Protein AF-0000000080126348 (afdb_homodimer)

pLDDT: mean 76.02, std 25.78, range [15.92, 96.81]

Radius of gyration: 34.93 Å; Cα contacts (8 Å, |Δi|>4): 568; chains: 2; bounding box: 85×102×76 Å

Solvent-accessible surface area (backbone atoms only — not comparable to full-atom values): 45373 Å² total; per-residue (Å²): 132,72,63,73,60,52,60,57,50,48,52,53,44,53,57,47,56,58,55,58,56,60,59,58,58,57,56,64,70,59,64,81,73,76,76,70,81,72,80,82,85,89,78,87,76,87,86,86,72,92,90,88,76,91,81,83,81,91,80,84,88,70,85,71,75,85,70,90,64,80,73,58,71,60,57,59,50,49,45,52,54,51,28,47,36,58,35,12,80,27,42,68,63,79,77,80,35,52,33,50,62,37,28,47,53,49,50,50,52,50,50,47,46,68,60,48,64,72,64,68,60,88,40,46,75,53,66,67,52,51,50,50,49,57,52,52,50,49,60,67,51,46,39,60,72,59,22,33,37,78,39,82,33,77,42,67,40,94,83,68,50,72,40,79,39,77,37,82,37,57,32,65,69,57,63,53,46,51,60,51,50,51,50,47,50,50,48,52,56,49,60,32,44,64,42,65,55,97,64,78,54,47,69,57,58,90,84,50,54,71,81,74,58,47,88,71,85,60,94,55,77,86,46,72,42,76,44,61,46,94,86,46,70,53,71,67,55,47,53,48,51,50,51,51,52,51,51,53,49,49,46,50,51,52,53,49,50,53,53,50,53,56,55,67,70,47,63,81,40,64,73,58,59,72,70,45,67,92,44,40,53,73,47,45,31,68,69,53,39,54,60,63,67,41,90,82,65,47,62,67,62,52,58,69,73,45,76,68,88,41,70,66,46,45,51,49,51,51,40,22,48,54,53,22,42,54,43,49,53,49,49,52,62,62,43,67,73,54,80,50,70,72,48,50,59,52,43,54,51,44,51,52,47,42,52,52,47,50,49,42,50,52,50,45,49,68,75,43,70,82,61,74,80,44,64,65,54,50,45,37,53,46,98,135,71,66,75,58,53,59,58,50,50,55,53,45,57,59,47,55,60,55,59,57,63,59,58,61,58,59,66,68,62,65,84,72,77,77,72,81,72,83,75,88,86,78,86,76,86,83,84,81,74,84,81,75,87,83,84,80,91,74,81,86,67,84,70,73,82,66,88,71,82,71,58,72,60,57,58,50,47,45,51,53,50,28,46,35,58,35,13,81,27,44,66,62,77,78,78,35,52,33,50,62,36,26,47,53,49,50,50,54,51,49,47,46,66,62,49,64,73,64,67,63,87,42,45,74,54,66,67,51,51,52,49,50,55,51,52,52,48,60,67,51,44,39,60,72,57,22,33,37,79,40,84,35,77,42,68,39,95,83,68,50,72,40,81,39,78,39,81,36,56,32,64,70,56,62,55,47,51,60,52,51,50,50,47,50,50,48,53,54,50,59,32,44,64,43,65,55,95,61,78,54,47,70,56,60,90,83,49,53,70,81,74,58,47,89,71,83,59,96,56,78,88,45,72,43,77,43,62,46,93,86,45,72,52,70,67,54,48,53,48,51,50,49,52,52,51,50,52,48,48,46,51,52,52,54,48,50,54,52,50,53,56,56,66,71,48,65,82,39,66,72,58,59,72,70,47,66,93,42,40,53,74,47,45,31,69,70,53,39,54,58,63,67,40,90,82,65,46,62,67,60,53,57,69,74,44,75,66,88,42,71,67,46,44,50,50,51,50,39,23,48,52,51,22,43,54,44,48,52,50,49,52,63,62,42,69,72,56,81,50,70,74,48,50,59,52,42,55,53,44,51,51,48,40,51,53,47,51,51,41,51,53,49,46,49,68,76,43,71,82,62,73,81,43,65,68,54,50,44,37,52,47,98

Nearest PDB structures (foldseek):
  2nty-assembly1_B  TM=8.109E-01  e=9.996E-34  Arabidopsis thaliana
  2wbl-assembly1_A  TM=8.382E-01  e=1.849E-32  Arabidopsis thaliana
  2wbl-assembly1_B  TM=8.387E-01  e=1.189E-31  Arabidopsis thaliana
  2ntx-assembly1_A  TM=8.555E-01  e=3.328E-29  Arabidopsis thaliana
  2ntx-assembly1_B  TM=8.715E-01  e=1.540E-26  Arabidopsis thaliana

Organism: Aquilegia coerulea (NCBI:txid218851)

Foldseek 3Di:
DVVVVPVVVVVVVVVVVVVVVVVVVVVVVVDPPPPPPPPDDDPDDDDPDDDDDDDDDDDDDDPCPDPPPDDPPVVVVLVVLVVQLVCQNPPVSPPPHFDSLLSLVVSLVVLCCVLCVVPQDLAAGDPVSVVSNVVVVCSSCVVQQVAWDWDWDWDQDPVRDTDTDTDIDRDDLCVPVVVVLVVLVVQVNVLSNVSHDDAQKDFDDPPDDPVVLPDPPDPCVVHTRMDHPPVGDDPVNVVVVVVSVVSNVVSLVVNVSSLVVVLVPFDQDPVLVVPADLALCVLQDPVLVCQLLDPDHDLVVSVVVAPPPDLVRLLSNLQSLVSNLVNLVVLLVVCVVPPDPVSVVSNVSSVSSNVSSVVNNVVSCVVPVPRDDHPRSSSSSRD/DVVVVVVVVVVVVVVVVVVVVVVVVVVVVPDPPPPPPDPDDDDDDDDPPPDPDDDDDDDDDDPCPPPVPDDDPVVVVLVVLVVQLVCQNPPVSPPPHFDSLLSLVVSLVVLCCVLCVVPQDLAAGDPVSVVSNVVVVCSSCVVQQVAWDWDWDWDQDPVRDTDTDTDIDRDDLCVPVVVVLVVLVVLVNVLSNVRHDDAQKDFDDPPDDPVVLPDPPDPPPVHTRMDHPPVGDDPVNVVVVVVSVVSNVVSLVVNLVSLVVVLVPFDQDPVLVVPADLALCVLQDVVLVCQLLDPDHDLVVSVVVAPPPDLVRLLSNLQSLVSNLVNLVVLLVVCVVPPDPVSVVSNVSSVSSNVSSVVNNVVSCVVPVPRDDHPRSSSSSRD

Sequence (766 aa):
MVRASDQREEYIQKLKSFSAKKIYDISTLIGDDKVENDPMLTRSQGSFDFKSRLSMEGAEEGGSAPQTKDRAPDVDLMKERFAKLLLGEDMSGGGKGVSSALSLSNAITNLAASVFGEQRRLEPMSPDRKVRWRKEIDWLLSVTDHIVEMVPSQQKNKDGMTMEIMTTRQRIDLLMNIPALRKLDAMLIGYLENFKYQNEFWYVSKDATDAEKGRRKDDKWWLPTVKVPPNGLSEESRKWLQFQKESVNQVLKAAMAINAQVLSEMAIPDNYIENLPKNGRESLGDLIYRSITVEFFDPEQFLSTMDMSTEHKVLDLKNRIEASIVIWRRKMIQKDGKSSWGSAVSLEKRELFEERAESILLLLKQRFPGLPQSSLDICKIQYMVRASDQREEYIQKLKSFSAKKIYDISTLIGDDKVENDPMLTRSQGSFDFKSRLSMEGAEEGGSAPQTKDRAPDVDLMKERFAKLLLGEDMSGGGKGVSSALSLSNAITNLAASVFGEQRRLEPMSPDRKVRWRKEIDWLLSVTDHIVEMVPSQQKNKDGMTMEIMTTRQRIDLLMNIPALRKLDAMLIGYLENFKYQNEFWYVSKDATDAEKGRRKDDKWWLPTVKVPPNGLSEESRKWLQFQKESVNQVLKAAMAINAQVLSEMAIPDNYIENLPKNGRESLGDLIYRSITVEFFDPEQFLSTMDMSTEHKVLDLKNRIEASIVIWRRKMIQKDGKSSWGSAVSLEKRELFEERAESILLLLKQRFPGLPQSSLDICKIQY

Structure (mmCIF, N/CA/C/O backbone):
data_AF-0000000080126348-model_v1
#
loop_
_entity.id
_entity.type
_entity.pdbx_description
1 polymer 'PRONE domain-containing protein'
#
loop_
_atom_site.group_PDB
_atom_site.id
_atom_site.type_symbol
_atom_site.label_atom_id
_atom_site.label_alt_id
_atom_site.label_comp_id
_atom_site.label_asym_id
_atom_site.label_entity_id
_atom_site.label_seq_id
_atom_site.pdbx_PDB_ins_code
_atom_site.Cartn_x
_atom_site.Cartn_y
_atom_site.Cartn_z
_atom_site.occupancy
_atom_site.B_iso_or_equiv
_atom_site.auth_seq_id
_atom_site.auth_comp_id
_atom_site.auth_asym_id
_atom_site.auth_atom_id
_atom_site.pdbx_PDB_model_num
ATOM 1 N N . MET A 1 1 ? 29 -0.529 -36.438 1 22.05 1 MET A N 1
ATOM 2 C CA . MET A 1 1 ? 28.422 -0.186 -35.156 1 22.05 1 MET A CA 1
ATOM 3 C C . MET A 1 1 ? 26.891 -0.277 -35.188 1 22.05 1 MET A C 1
ATOM 5 O O . MET A 1 1 ? 26.234 -0.118 -34.188 1 22.05 1 MET A O 1
ATOM 9 N N . VAL A 1 2 ? 26.266 -0.126 -36.438 1 26.77 2 VAL A N 1
ATOM 10 C CA . VAL A 1 2 ? 24.938 -0.173 -37.031 1 26.77 2 VAL A CA 1
ATOM 11 C C . VAL A 1 2 ? 24.359 -1.582 -36.906 1 26.77 2 VAL A C 1
ATOM 13 O O . VAL A 1 2 ? 23.141 -1.763 -36.875 1 26.77 2 VAL A O 1
ATOM 16 N N . ARG A 1 3 ? 25.234 -2.627 -37.062 1 27.98 3 ARG A N 1
ATOM 17 C CA . ARG A 1 3 ? 24.766 -3.984 -37.312 1 27.98 3 ARG A CA 1
ATOM 18 C C . ARG A 1 3 ? 24.156 -4.609 -36.062 1 27.98 3 ARG A C 1
ATOM 20 O O . ARG A 1 3 ? 23.391 -5.574 -36.156 1 27.98 3 ARG A O 1
ATOM 27 N N . ALA A 1 4 ? 24.844 -4.359 -35 1 31.97 4 ALA A N 1
ATOM 28 C CA . ALA A 1 4 ? 24.406 -5.012 -33.781 1 31.97 4 ALA A CA 1
ATOM 29 C C . ALA A 1 4 ? 23.016 -4.547 -33.375 1 31.97 4 ALA A C 1
ATOM 31 O O . ALA A 1 4 ? 22.438 -5.043 -32.406 1 31.97 4 ALA A O 1
ATOM 32 N N . SER A 1 5 ? 22.578 -3.348 -33.938 1 35.91 5 SER A N 1
ATOM 33 C CA . SER A 1 5 ? 21.25 -2.785 -33.75 1 35.91 5 SER A CA 1
ATOM 34 C C . SER A 1 5 ? 20.172 -3.693 -34.312 1 35.91 5 SER A C 1
ATOM 36 O O . SER A 1 5 ? 19.016 -3.66 -33.875 1 35.91 5 SER A O 1
ATOM 38 N N . ASP A 1 6 ? 20.578 -4.379 -35.469 1 33.72 6 ASP A N 1
ATOM 39 C CA . ASP A 1 6 ? 19.578 -5.086 -36.281 1 33.72 6 ASP A CA 1
ATOM 40 C C . ASP A 1 6 ? 19.109 -6.355 -35.562 1 33.72 6 ASP A C 1
ATOM 42 O O . ASP A 1 6 ? 17.953 -6.75 -35.688 1 33.72 6 ASP A O 1
ATOM 46 N N . GLN A 1 7 ? 20.141 -7.055 -34.969 1 30.12 7 GLN A N 1
ATOM 47 C CA . GLN A 1 7 ? 19.75 -8.375 -34.469 1 30.12 7 GLN A CA 1
ATOM 48 C C . GLN A 1 7 ? 18.844 -8.258 -33.25 1 30.12 7 GLN A C 1
ATOM 50 O O . GLN A 1 7 ? 18.172 -9.219 -32.875 1 30.12 7 GLN A O 1
ATOM 55 N N . ARG A 1 8 ? 19 -7.203 -32.438 1 32.06 8 ARG A N 1
ATOM 56 C CA . ARG A 1 8 ? 18.109 -7.031 -31.297 1 32.06 8 ARG A CA 1
ATOM 57 C C . ARG A 1 8 ? 16.688 -6.723 -31.766 1 32.06 8 ARG A C 1
ATOM 59 O O . ARG A 1 8 ? 15.711 -7.027 -31.062 1 32.06 8 ARG A O 1
ATOM 66 N N . GLU A 1 9 ? 16.578 -5.973 -32.906 1 35 9 GLU A N 1
ATOM 67 C CA . GLU A 1 9 ? 15.25 -5.734 -33.5 1 35 9 GLU A CA 1
ATOM 68 C C . GLU A 1 9 ? 14.57 -7.043 -33.875 1 35 9 GLU A C 1
ATOM 70 O O . GLU A 1 9 ? 13.359 -7.199 -33.719 1 35 9 GLU A O 1
ATOM 75 N N . GLU A 1 10 ? 15.383 -7.988 -34.438 1 31.33 10 GLU A N 1
ATOM 76 C CA . GLU A 1 10 ? 14.742 -9.219 -34.906 1 31.33 10 GLU A CA 1
ATOM 77 C C . GLU A 1 10 ? 14.234 -10.039 -33.719 1 31.33 10 GLU A C 1
ATOM 79 O O . GLU A 1 10 ? 13.164 -10.656 -33.812 1 31.33 10 GLU A O 1
ATOM 84 N N . TYR A 1 11 ? 15.148 -10.023 -32.625 1 28.7 11 TYR A N 1
ATOM 85 C CA . TYR A 1 11 ? 14.641 -10.805 -31.516 1 28.7 11 TYR A CA 1
ATOM 86 C C . TYR A 1 11 ? 13.375 -10.172 -30.938 1 28.7 11 TYR A C 1
ATOM 88 O O . TYR A 1 11 ? 12.43 -10.875 -30.578 1 28.7 11 TYR A O 1
ATOM 96 N N . ILE A 1 12 ? 13.32 -8.828 -30.875 1 32.91 12 ILE A N 1
ATOM 97 C CA . ILE A 1 12 ? 12.086 -8.195 -30.406 1 32.91 12 ILE A CA 1
ATOM 98 C C . ILE A 1 12 ? 10.961 -8.469 -31.406 1 32.91 12 ILE A C 1
ATOM 100 O O . ILE A 1 12 ? 9.82 -8.711 -31.016 1 32.91 12 ILE A O 1
ATOM 104 N N . GLN A 1 13 ? 11.227 -8.5 -32.656 1 33.38 13 GLN A N 1
ATOM 105 C CA . GLN A 1 13 ? 10.18 -8.781 -33.625 1 33.38 13 GLN A CA 1
ATOM 106 C C . GLN A 1 13 ? 9.711 -10.227 -33.531 1 33.38 13 GLN A C 1
ATOM 108 O O . GLN A 1 13 ? 8.516 -10.508 -33.656 1 33.38 13 GLN A O 1
ATOM 113 N N . LYS A 1 14 ? 10.633 -11.242 -33.438 1 32.44 14 LYS A N 1
ATOM 114 C CA . LYS A 1 14 ? 10.188 -12.625 -33.312 1 32.44 14 LYS A CA 1
ATOM 115 C C . LYS A 1 14 ? 9.367 -12.836 -32.062 1 32.44 14 LYS A C 1
ATOM 117 O O . LYS A 1 14 ? 8.375 -13.57 -32.062 1 32.44 14 LYS A O 1
ATOM 122 N N . LEU A 1 15 ? 9.789 -12.227 -30.969 1 28.59 15 LEU A N 1
ATOM 123 C CA . LEU A 1 15 ? 8.977 -12.328 -29.766 1 28.59 15 LEU A CA 1
ATOM 124 C C . LEU A 1 15 ? 7.668 -11.562 -29.922 1 28.59 15 LEU A C 1
ATOM 126 O O . LEU A 1 15 ? 6.625 -12 -29.438 1 28.59 15 LEU A O 1
ATOM 130 N N . LYS A 1 16 ? 7.609 -10.445 -30.703 1 32.16 16 LYS A N 1
ATOM 131 C CA . LYS A 1 16 ? 6.34 -9.781 -30.984 1 32.16 16 LYS A CA 1
ATOM 132 C C . LYS A 1 16 ? 5.477 -10.617 -31.922 1 32.16 16 LYS A C 1
ATOM 134 O O . LYS A 1 16 ? 4.246 -10.578 -31.844 1 32.16 16 LYS A O 1
ATOM 139 N N . SER A 1 17 ? 6.07 -11.172 -32.969 1 31.83 17 SER A N 1
ATOM 140 C CA . SER A 1 17 ? 5.273 -11.953 -33.906 1 31.83 17 SER A CA 1
ATOM 141 C C . SER A 1 17 ? 4.621 -13.148 -33.25 1 31.83 17 SER A C 1
ATOM 143 O O . SER A 1 17 ? 3.547 -13.594 -33.656 1 31.83 17 SER A O 1
ATOM 145 N N . PHE A 1 18 ? 5.336 -13.766 -32.344 1 28.31 18 PHE A N 1
ATOM 146 C CA . PHE A 1 18 ? 4.664 -14.891 -31.703 1 28.31 18 PHE A CA 1
ATOM 147 C C . PHE A 1 18 ? 3.531 -14.398 -30.812 1 28.31 18 PHE A C 1
ATOM 149 O O . PHE A 1 18 ? 2.539 -15.102 -30.609 1 28.31 18 PHE A O 1
ATOM 156 N N . SER A 1 19 ? 3.641 -13.203 -30.234 1 29.66 19 SER A N 1
ATOM 157 C CA . SER A 1 19 ? 2.629 -12.758 -29.281 1 29.66 19 SER A CA 1
ATOM 158 C C . SER A 1 19 ? 1.379 -12.258 -30 1 29.66 19 SER A C 1
ATOM 160 O O . SER A 1 19 ? 0.275 -12.328 -29.453 1 29.66 19 SER A O 1
ATOM 162 N N . ALA A 1 20 ? 1.46 -11.609 -31.109 1 29.31 20 ALA A N 1
ATOM 163 C CA . ALA A 1 20 ? 0.273 -11.133 -31.812 1 29.31 20 ALA A CA 1
ATOM 164 C C . ALA A 1 20 ? -0.505 -12.297 -32.406 1 29.31 20 ALA A C 1
ATOM 166 O O . ALA A 1 20 ? -1.726 -12.219 -32.594 1 29.31 20 ALA A O 1
ATOM 167 N N . LYS A 1 21 ? 0.066 -13.312 -32.906 1 30.16 21 LYS A N 1
ATOM 168 C CA . LYS A 1 21 ? -0.698 -14.375 -33.562 1 30.16 21 LYS A CA 1
ATOM 169 C C . LYS A 1 21 ? -1.57 -15.117 -32.562 1 30.16 21 LYS A C 1
ATOM 171 O O . LYS A 1 21 ? -2.705 -15.484 -32.875 1 30.16 21 LYS A O 1
ATOM 176 N N . LYS A 1 22 ? -1.072 -15.391 -31.328 1 31.05 22 LYS A N 1
ATOM 177 C CA . LYS A 1 22 ? -1.863 -16.281 -30.484 1 31.05 22 LYS A CA 1
ATOM 178 C C . LYS A 1 22 ? -3.012 -15.523 -29.812 1 31.05 22 LYS A C 1
ATOM 180 O O . LYS A 1 22 ? -3.951 -16.141 -29.312 1 31.05 22 LYS A O 1
ATOM 185 N N . ILE A 1 23 ? -3 -14.234 -29.797 1 30.33 23 ILE A N 1
ATOM 186 C CA . ILE A 1 23 ? -4.184 -13.555 -29.281 1 30.33 23 ILE A CA 1
ATOM 187 C C . ILE A 1 23 ? -5.312 -13.633 -30.312 1 30.33 23 ILE A C 1
ATOM 189 O O . ILE A 1 23 ? -6.488 -13.641 -29.953 1 30.33 23 ILE A O 1
ATOM 193 N N . TYR A 1 24 ? -5.152 -13.672 -31.641 1 30.27 24 TYR A N 1
ATOM 194 C CA . TYR A 1 24 ? -6.23 -13.773 -32.625 1 30.27 24 TYR A CA 1
ATOM 195 C C . TYR A 1 24 ? -6.973 -15.102 -32.469 1 30.27 24 TYR A C 1
ATOM 197 O O . TYR A 1 24 ? -8.188 -15.164 -32.688 1 30.27 24 TYR A O 1
ATOM 205 N N . ASP A 1 25 ? -6.277 -16.203 -32.125 1 31.3 25 ASP A N 1
ATOM 206 C CA . ASP A 1 25 ? -6.992 -17.469 -32.156 1 31.3 25 ASP A CA 1
ATOM 207 C C . ASP A 1 25 ? -7.949 -17.594 -30.984 1 31.3 25 ASP A C 1
ATOM 209 O O . ASP A 1 25 ? -8.789 -18.5 -30.953 1 31.3 25 ASP A O 1
ATOM 213 N N . ILE A 1 26 ? -7.715 -16.922 -29.969 1 30.81 26 ILE A N 1
ATOM 214 C CA . ILE A 1 26 ? -8.688 -17.031 -28.891 1 30.81 26 ILE A CA 1
ATOM 215 C C . ILE A 1 26 ? -9.992 -16.344 -29.297 1 30.81 26 ILE A C 1
ATOM 217 O O . ILE A 1 26 ? -11.078 -16.734 -28.844 1 30.81 26 ILE A O 1
ATOM 221 N N . SER A 1 27 ? -10.016 -15.344 -30.125 1 31.64 27 SER A N 1
ATOM 222 C CA . SER A 1 27 ? -11.266 -14.734 -30.578 1 31.64 27 SER A CA 1
ATOM 223 C C . SER A 1 27 ? -12.117 -15.742 -31.344 1 31.64 27 SER A C 1
ATOM 225 O O . SER A 1 27 ? -13.336 -15.578 -31.438 1 31.64 27 SER A O 1
ATOM 227 N N . THR A 1 28 ? -11.461 -16.547 -32.188 1 32.19 28 THR A N 1
ATOM 228 C CA . THR A 1 28 ? -12.281 -17.406 -33 1 32.19 28 THR A CA 1
ATOM 229 C C . THR A 1 28 ? -13.047 -18.422 -32.156 1 32.19 28 THR A C 1
ATOM 231 O O . THR A 1 28 ? -14.023 -19.016 -32.625 1 32.19 28 THR A O 1
ATOM 234 N N . LEU A 1 29 ? -12.414 -18.875 -31.094 1 29.55 29 LEU A N 1
ATOM 235 C CA . LEU A 1 29 ? -13.172 -19.891 -30.375 1 29.55 29 LEU A CA 1
ATOM 236 C C . LEU A 1 29 ? -14.43 -19.297 -29.75 1 29.55 29 LEU A C 1
ATOM 238 O O . LEU A 1 29 ? -15.312 -20.016 -29.297 1 29.55 29 LEU A O 1
ATOM 242 N N . ILE A 1 30 ? -14.414 -18.016 -29.375 1 31.88 30 ILE A N 1
ATOM 243 C CA . ILE A 1 30 ? -15.625 -17.484 -28.75 1 31.88 30 ILE A CA 1
ATOM 244 C C . ILE A 1 30 ? -16.688 -17.234 -29.828 1 31.88 30 ILE A C 1
ATOM 246 O O . ILE A 1 30 ? -16.5 -16.375 -30.703 1 31.88 30 ILE A O 1
ATOM 250 N N . GLY A 1 31 ? -17.203 -18.281 -30.469 1 24.33 31 GLY A N 1
ATOM 251 C CA . GLY A 1 31 ? -18.328 -18.234 -31.391 1 24.33 31 GLY A CA 1
ATOM 252 C C . GLY A 1 31 ? -19.359 -17.172 -31.016 1 24.33 31 GLY A C 1
ATOM 253 O O . GLY A 1 31 ? -19.453 -16.766 -29.859 1 24.33 31 GLY A O 1
ATOM 254 N N . ASP A 1 32 ? -19.734 -16.375 -31.922 1 27.78 32 ASP A N 1
ATOM 255 C CA . ASP A 1 32 ? -20.797 -15.375 -31.984 1 27.78 32 ASP A CA 1
ATOM 256 C C . ASP A 1 32 ? -22.141 -15.969 -31.594 1 27.78 32 ASP A C 1
ATOM 258 O O . ASP A 1 32 ? -23.016 -16.141 -32.438 1 27.78 32 ASP A O 1
ATOM 262 N N . ASP A 1 33 ? -22.297 -17.141 -30.875 1 23.88 33 ASP A N 1
ATOM 263 C CA . ASP A 1 33 ? -23.688 -17.578 -30.781 1 23.88 33 ASP A CA 1
ATOM 264 C C . ASP A 1 33 ? -24.562 -16.484 -30.203 1 23.88 33 ASP A C 1
ATOM 266 O O . ASP A 1 33 ? -24.172 -15.82 -29.234 1 23.88 33 ASP A O 1
ATOM 270 N N . LYS A 1 34 ? -25.422 -15.93 -31.016 1 22.95 34 LYS A N 1
ATOM 271 C CA . LYS A 1 34 ? -26.625 -15.156 -30.75 1 22.95 34 LYS A CA 1
ATOM 272 C C . LYS A 1 34 ? -27.438 -15.797 -29.625 1 22.95 34 LYS A C 1
ATOM 274 O O . LYS A 1 34 ? -28.094 -16.812 -29.828 1 22.95 34 LYS A O 1
ATOM 279 N N . VAL A 1 35 ? -26.844 -15.867 -28.438 1 22 35 VAL A N 1
ATOM 280 C CA . VAL A 1 35 ? -27.688 -16.406 -27.375 1 22 35 VAL A CA 1
ATOM 281 C C . VAL A 1 35 ? -29.031 -15.68 -27.375 1 22 35 VAL A C 1
ATOM 283 O O . VAL A 1 35 ? -29.094 -14.453 -27.203 1 22 35 VAL A O 1
ATOM 286 N N . GLU A 1 36 ? -29.906 -16.156 -28.172 1 20.94 36 GLU A N 1
ATOM 287 C CA . GLU A 1 36 ? -31.328 -15.844 -28.125 1 20.94 36 GLU A CA 1
ATOM 288 C C . GLU A 1 36 ? -31.844 -15.836 -26.688 1 20.94 36 GLU A C 1
ATOM 290 O O . GLU A 1 36 ? -31.469 -16.688 -25.891 1 20.94 36 GLU A O 1
ATOM 295 N N . ASN A 1 37 ? -32.25 -14.656 -26.234 1 20.02 37 ASN A N 1
ATOM 296 C CA . ASN A 1 37 ? -32.938 -14.242 -25.016 1 20.02 37 ASN A CA 1
ATOM 297 C C . ASN A 1 37 ? -34.094 -15.172 -24.703 1 20.02 37 ASN A C 1
ATOM 299 O O . ASN A 1 37 ? -35.25 -14.844 -24.984 1 20.02 37 ASN A O 1
ATOM 303 N N . ASP A 1 38 ? -33.938 -16.469 -24.812 1 17.91 38 ASP A N 1
ATOM 304 C CA . ASP A 1 38 ? -35.219 -17.109 -24.547 1 17.91 38 ASP A CA 1
ATOM 305 C C . ASP A 1 38 ? -35.719 -16.797 -23.141 1 17.91 38 ASP A C 1
ATOM 307 O O . ASP A 1 38 ? -34.938 -16.812 -22.188 1 17.91 38 ASP A O 1
ATOM 311 N N . PRO A 1 39 ? -36.969 -16.219 -22.906 1 19.05 39 PRO A N 1
ATOM 312 C CA . PRO A 1 39 ? -37.719 -15.758 -21.75 1 19.05 39 PRO A CA 1
ATOM 313 C C . PRO A 1 39 ? -38 -16.875 -20.734 1 19.05 39 PRO A C 1
ATOM 315 O O . PRO A 1 39 ? -38.719 -16.672 -19.75 1 19.05 39 PRO A O 1
ATOM 318 N N . MET A 1 40 ? -37.5 -18.172 -20.938 1 16.3 40 MET A N 1
ATOM 319 C CA . MET A 1 40 ? -38.438 -19.156 -20.422 1 16.3 40 MET A CA 1
ATOM 320 C C . MET A 1 40 ? -38.719 -18.922 -18.938 1 16.3 40 MET A C 1
ATOM 322 O O . MET A 1 40 ? -37.938 -18.25 -18.266 1 16.3 40 MET A O 1
ATOM 326 N N . LEU A 1 41 ? -39.25 -20.078 -18.109 1 16.94 41 LEU A N 1
ATOM 327 C CA . LEU A 1 41 ? -40.375 -20.578 -17.328 1 16.94 41 LEU A CA 1
ATOM 328 C C . LEU A 1 41 ? -40.062 -20.484 -15.836 1 16.94 41 LEU A C 1
ATOM 330 O O . LEU A 1 41 ? -40.875 -19.969 -15.062 1 16.94 41 LEU A O 1
ATOM 334 N N . THR A 1 42 ? -39.312 -21.531 -15.133 1 16.25 42 THR A N 1
ATOM 335 C CA . THR A 1 42 ? -39.938 -22.375 -14.125 1 16.25 42 THR A CA 1
ATOM 336 C C . THR A 1 42 ? -39.781 -21.766 -12.734 1 16.25 42 THR A C 1
ATOM 338 O O . THR A 1 42 ? -38.688 -21.328 -12.359 1 16.25 42 THR A O 1
ATOM 341 N N . ARG A 1 43 ? -40.938 -21.625 -11.836 1 17.27 43 ARG A N 1
ATOM 342 C CA . ARG A 1 43 ? -41.438 -21.156 -10.547 1 17.27 43 ARG A CA 1
ATOM 343 C C . ARG A 1 43 ? -40.875 -22.016 -9.406 1 17.27 43 ARG A C 1
ATOM 345 O O . ARG A 1 43 ? -41.219 -21.766 -8.234 1 17.27 43 ARG A O 1
ATOM 352 N N . SER A 1 44 ? -40.094 -23.141 -9.5 1 16.31 44 SER A N 1
ATOM 353 C CA . SER A 1 44 ? -40.438 -24.125 -8.484 1 16.31 44 SER A CA 1
ATOM 354 C C . SER A 1 44 ? -40.094 -23.625 -7.086 1 16.31 44 SER A C 1
ATOM 356 O O . SER A 1 44 ? -39.094 -22.906 -6.914 1 16.31 44 SER A O 1
ATOM 358 N N . GLN A 1 45 ? -40.938 -23.984 -5.906 1 17.22 45 GLN A N 1
ATOM 359 C CA . GLN A 1 45 ? -41.5 -23.703 -4.582 1 17.22 45 GLN A CA 1
ATOM 360 C C . GLN A 1 45 ? -40.625 -24.297 -3.486 1 17.22 45 GLN A C 1
ATOM 362 O O . GLN A 1 45 ? -40.812 -23.984 -2.307 1 17.22 45 GLN A O 1
ATOM 367 N N . GLY A 1 46 ? -39.594 -25.203 -3.709 1 16.91 46 GLY A N 1
ATOM 368 C CA . GLY A 1 46 ? -39.625 -26.172 -2.623 1 16.91 46 GLY A CA 1
ATOM 369 C C . GLY A 1 46 ? -39.281 -25.562 -1.275 1 16.91 46 GLY A C 1
ATOM 370 O O . GLY A 1 46 ? -38.75 -24.453 -1.206 1 16.91 46 GLY A O 1
ATOM 371 N N . SER A 1 47 ? -39.469 -26.438 -0.051 1 17.41 47 SER A N 1
ATOM 372 C CA . SER A 1 47 ? -39.812 -26.578 1.361 1 17.41 47 SER A CA 1
ATOM 373 C C . SER A 1 47 ? -38.562 -26.438 2.244 1 17.41 47 SER A C 1
ATOM 375 O O . SER A 1 47 ? -37.531 -27.078 1.988 1 17.41 47 SER A O 1
ATOM 377 N N . PHE A 1 48 ? -38.375 -25.328 3.113 1 17.44 48 PHE A N 1
ATOM 378 C CA . PHE A 1 48 ? -37.375 -24.766 4.031 1 17.44 48 PHE A CA 1
ATOM 379 C C . PHE A 1 48 ? -37.25 -25.641 5.273 1 17.44 48 PHE A C 1
ATOM 381 O O . PHE A 1 48 ? -36.625 -25.234 6.254 1 17.44 48 PHE A O 1
ATOM 388 N N . ASP A 1 49 ? -37.375 -26.984 5.422 1 16.5 49 ASP A N 1
ATOM 389 C CA . ASP A 1 49 ? -37.719 -27.375 6.785 1 16.5 49 ASP A CA 1
ATOM 390 C C . ASP A 1 49 ? -36.469 -27.391 7.68 1 16.5 49 ASP A C 1
ATOM 392 O O . ASP A 1 49 ? -36.562 -27.062 8.867 1 16.5 49 ASP A O 1
ATOM 396 N N . PHE A 1 50 ? -35.312 -28.078 7.449 1 16.25 50 PHE A N 1
ATOM 397 C CA . PHE A 1 50 ? -34.844 -28.984 8.492 1 16.25 50 PHE A CA 1
ATOM 398 C C . PHE A 1 50 ? -34.281 -28.219 9.672 1 16.25 50 PHE A C 1
ATOM 400 O O . PHE A 1 50 ? -33.562 -27.219 9.484 1 16.25 50 PHE A O 1
ATOM 407 N N . LYS A 1 51 ? -34.406 -28.656 11.133 1 16.58 51 LYS A N 1
ATOM 408 C CA . LYS A 1 51 ? -34.438 -28.594 12.586 1 16.58 51 LYS A CA 1
ATOM 409 C C . LYS A 1 51 ? -33.031 -28.5 13.164 1 16.58 51 LYS A C 1
ATOM 411 O O . LYS A 1 51 ? -32.094 -29.109 12.641 1 16.58 51 LYS A O 1
ATOM 416 N N . SER A 1 52 ? -32.688 -27.562 14.383 1 16.5 52 SER A N 1
ATOM 417 C CA . SER A 1 52 ? -31.844 -26.844 15.344 1 16.5 52 SER A CA 1
ATOM 418 C C . SER A 1 52 ? -31.188 -27.812 16.328 1 16.5 52 SER A C 1
ATOM 420 O O . SER A 1 52 ? -30.516 -27.375 17.266 1 16.5 52 SER A O 1
ATOM 422 N N . ARG A 1 53 ? -31.219 -29.031 16.547 1 15.92 53 ARG A N 1
ATOM 423 C CA . ARG A 1 53 ? -31.312 -29.484 17.938 1 15.92 53 ARG A CA 1
ATOM 424 C C . ARG A 1 53 ? -29.969 -29.344 18.641 1 15.92 53 ARG A C 1
ATOM 426 O O . ARG A 1 53 ? -29.906 -28.891 19.781 1 15.92 53 ARG A O 1
ATOM 433 N N . LEU A 1 54 ? -28.891 -30.234 18.625 1 17.86 54 LEU A N 1
ATOM 434 C CA . LEU A 1 54 ? -28.578 -31.031 19.797 1 17.86 54 LEU A CA 1
ATOM 435 C C . LEU A 1 54 ? -27.688 -30.25 20.766 1 17.86 54 LEU A C 1
ATOM 437 O O . LEU A 1 54 ? -26.953 -29.359 20.344 1 17.86 54 LEU A O 1
ATOM 441 N N . SER A 1 55 ? -27.188 -30.641 21.984 1 17 55 SER A N 1
ATOM 442 C CA . SER A 1 55 ? -27.25 -30.594 23.453 1 17 55 SER A CA 1
ATOM 443 C C . SER A 1 55 ? -26.031 -29.891 24.031 1 17 55 SER A C 1
ATOM 445 O O . SER A 1 55 ? -26.172 -28.984 24.844 1 17 55 SER A O 1
ATOM 447 N N . MET A 1 56 ? -25 -30.516 24.594 1 18.19 56 MET A N 1
ATOM 448 C CA . MET A 1 56 ? -24.766 -30.562 26.031 1 18.19 56 MET A CA 1
ATOM 449 C C . MET A 1 56 ? -23.875 -29.406 26.484 1 18.19 56 MET A C 1
ATOM 451 O O . MET A 1 56 ? -24.219 -28.688 27.422 1 18.19 56 MET A O 1
ATOM 455 N N . GLU A 1 57 ? -22.594 -29.531 27.141 1 19.39 57 GLU A N 1
ATOM 456 C CA . GLU A 1 57 ? -22.25 -29.266 28.547 1 19.39 57 GLU A CA 1
ATOM 457 C C . GLU A 1 57 ? -21.578 -27.906 28.703 1 19.39 57 GLU A C 1
ATOM 459 O O . GLU A 1 57 ? -21.984 -27.094 29.547 1 19.39 57 GLU A O 1
ATOM 464 N N . GLY A 1 58 ? -20.203 -27.688 28.906 1 19.06 58 GLY A N 1
ATOM 465 C CA . GLY A 1 58 ? -19.734 -27.078 30.141 1 19.06 58 GLY A CA 1
ATOM 466 C C . GLY A 1 58 ? -19.844 -25.562 30.141 1 19.06 58 GLY A C 1
ATOM 467 O O . GLY A 1 58 ? -20.016 -24.953 29.078 1 19.06 58 GLY A O 1
ATOM 468 N N . ALA A 1 59 ? -19.453 -24.734 31.25 1 18.22 59 ALA A N 1
ATOM 469 C CA . ALA A 1 59 ? -19.875 -23.656 32.125 1 18.22 59 ALA A CA 1
ATOM 470 C C . ALA A 1 59 ? -19.484 -22.297 31.578 1 18.22 59 ALA A C 1
ATOM 472 O O . ALA A 1 59 ? -20.297 -21.359 31.547 1 18.22 59 ALA A O 1
ATOM 473 N N . GLU A 1 60 ? -18.094 -21.922 31.656 1 20.86 60 GLU A N 1
ATOM 474 C CA . GLU A 1 60 ? -17.906 -20.688 32.406 1 20.86 60 GLU A CA 1
ATOM 475 C C . GLU A 1 60 ? -18.484 -19.484 31.688 1 20.86 60 GLU A C 1
ATOM 477 O O . GLU A 1 60 ? -18.719 -19.547 30.469 1 20.86 60 GLU A O 1
ATOM 482 N N . GLU A 1 61 ? -18.234 -18.172 32.281 1 21.39 61 GLU A N 1
ATOM 483 C CA . GLU A 1 61 ? -18.906 -16.891 32.531 1 21.39 61 GLU A CA 1
ATOM 484 C C . GLU A 1 61 ? -18.906 -16.047 31.25 1 21.39 61 GLU A C 1
ATOM 486 O O . GLU A 1 61 ? -17.891 -15.977 30.547 1 21.39 61 GLU A O 1
ATOM 491 N N . GLY A 1 62 ? -20.047 -15.578 30.812 1 20.66 62 GLY A N 1
ATOM 492 C CA . GLY A 1 62 ? -20.797 -14.961 29.734 1 20.66 62 GLY A CA 1
ATOM 493 C C . GLY A 1 62 ? -20.469 -13.492 29.547 1 20.66 62 GLY A C 1
ATOM 494 O O . GLY A 1 62 ? -21.234 -12.758 28.906 1 20.66 62 GLY A O 1
ATOM 495 N N . GLY A 1 63 ? -19.406 -12.898 30.203 1 22.7 63 GLY A N 1
ATOM 496 C CA . GLY A 1 63 ? -19.75 -11.492 30.172 1 22.7 63 GLY A CA 1
ATOM 497 C C . GLY A 1 63 ? -19.891 -10.938 28.781 1 22.7 63 GLY A C 1
ATOM 498 O O . GLY A 1 63 ? -19.094 -11.25 27.891 1 22.7 63 GLY A O 1
ATOM 499 N N . SER A 1 64 ? -21.109 -10.5 28.312 1 23.69 64 SER A N 1
ATOM 500 C CA . SER A 1 64 ? -21.828 -10.031 27.141 1 23.69 64 SER A CA 1
ATOM 501 C C . SER A 1 64 ? -21.25 -8.711 26.625 1 23.69 64 SER A C 1
ATOM 503 O O . SER A 1 64 ? -21.547 -7.648 27.188 1 23.69 64 SER A O 1
ATOM 505 N N . ALA A 1 65 ? -19.969 -8.406 26.688 1 25.83 65 ALA A N 1
ATOM 506 C CA . ALA A 1 65 ? -19.859 -7.004 26.297 1 25.83 65 ALA A CA 1
ATOM 507 C C . ALA A 1 65 ? -20.609 -6.734 25 1 25.83 65 ALA A C 1
ATOM 509 O O . ALA A 1 65 ? -20.578 -7.555 24.078 1 25.83 65 ALA A O 1
ATOM 510 N N . PRO A 1 66 ? -21.672 -5.797 24.906 1 27.81 66 PRO A N 1
ATOM 511 C CA . PRO A 1 66 ? -22.562 -5.426 23.812 1 27.81 66 PRO A CA 1
ATOM 512 C C . PRO A 1 66 ? -21.812 -5.078 22.516 1 27.81 66 PRO A C 1
ATOM 514 O O . PRO A 1 66 ? -20.828 -4.344 22.562 1 27.81 66 PRO A O 1
ATOM 517 N N . GLN A 1 67 ? -21.734 -5.941 21.547 1 30.2 67 GLN A N 1
ATOM 518 C CA . GLN A 1 67 ? -21.312 -5.91 20.141 1 30.2 67 GLN A CA 1
ATOM 519 C C . GLN A 1 67 ? -22.016 -4.793 19.375 1 30.2 67 GLN A C 1
ATOM 521 O O . GLN A 1 67 ? -23.219 -4.848 19.156 1 30.2 67 GLN A O 1
ATOM 526 N N . THR A 1 68 ? -21.875 -3.516 19.688 1 31.12 68 THR A N 1
ATOM 527 C CA . THR A 1 68 ? -22.516 -2.586 18.75 1 31.12 68 THR A CA 1
ATOM 528 C C . THR A 1 68 ? -22.328 -3.051 17.312 1 31.12 68 THR A C 1
ATOM 530 O O . THR A 1 68 ? -21.219 -3.014 16.781 1 31.12 68 THR A O 1
ATOM 533 N N . LYS A 1 69 ? -23.109 -3.879 16.75 1 33.5 69 LYS A N 1
ATOM 534 C CA . LYS A 1 69 ? -23.422 -4.828 15.695 1 33.5 69 LYS A CA 1
ATOM 535 C C . LYS A 1 69 ? -23.5 -4.133 14.336 1 33.5 69 LYS A C 1
ATOM 537 O O . LYS A 1 69 ? -23.453 -4.793 13.297 1 33.5 69 LYS A O 1
ATOM 542 N N . ASP A 1 70 ? -24.188 -2.955 14.109 1 36.91 70 ASP A N 1
ATOM 543 C CA . ASP A 1 70 ? -24.844 -2.752 12.82 1 36.91 70 ASP A CA 1
ATOM 544 C C . ASP A 1 70 ? -23.828 -2.451 11.727 1 36.91 70 ASP A C 1
ATOM 546 O O . ASP A 1 70 ? -24.188 -1.971 10.648 1 36.91 70 ASP A O 1
ATOM 550 N N . ARG A 1 71 ? -22.734 -2.051 11.898 1 47.25 71 ARG A N 1
ATOM 551 C CA . ARG A 1 71 ? -21.906 -1.762 10.734 1 47.25 71 ARG A CA 1
ATOM 552 C C . ARG A 1 71 ? -21.828 -2.965 9.797 1 47.25 71 ARG A C 1
ATOM 554 O O . ARG A 1 71 ? -21.672 -4.102 10.25 1 47.25 71 ARG A O 1
ATOM 561 N N . ALA A 1 72 ? -22.203 -2.785 8.414 1 60.25 72 ALA A N 1
ATOM 562 C CA . ALA A 1 72 ? -22.422 -3.781 7.367 1 60.25 72 ALA A CA 1
ATOM 563 C C . ALA A 1 72 ? -21.219 -4.707 7.215 1 60.25 72 ALA A C 1
ATOM 565 O O . ALA A 1 72 ? -20.078 -4.246 7.148 1 60.25 72 ALA A O 1
ATOM 566 N N . PRO A 1 73 ? -21.375 -5.949 7.457 1 76.19 73 PRO A N 1
ATOM 567 C CA . PRO A 1 73 ? -20.375 -7.023 7.441 1 76.19 73 PRO A CA 1
ATOM 568 C C . PRO A 1 73 ? -19.375 -6.883 6.301 1 76.19 73 PRO A C 1
ATOM 570 O O . PRO A 1 73 ? -18.188 -7.176 6.477 1 76.19 73 PRO A O 1
ATOM 573 N N . ASP A 1 74 ? -19.828 -6.098 5.387 1 84.25 74 ASP A N 1
ATOM 574 C CA . ASP A 1 74 ? -18.953 -6.008 4.215 1 84.25 74 ASP A CA 1
ATOM 575 C C . ASP A 1 74 ? -17.906 -4.926 4.398 1 84.25 74 ASP A C 1
ATOM 577 O O . ASP A 1 74 ? -16.75 -5.105 4 1 84.25 74 ASP A O 1
ATOM 581 N N . VAL A 1 75 ? -18.297 -3.898 5.09 1 85.75 75 VAL A N 1
ATOM 582 C CA . VAL A 1 75 ? -17.375 -2.783 5.277 1 85.75 75 VAL A CA 1
ATOM 583 C C . VAL A 1 75 ? -16.219 -3.209 6.188 1 85.75 75 VAL A C 1
ATOM 585 O O . VAL A 1 75 ? -15.062 -2.9 5.914 1 85.75 75 VAL A O 1
ATOM 588 N N . ASP A 1 76 ? -16.578 -3.898 7.164 1 87.81 76 ASP A N 1
ATOM 589 C CA . ASP A 1 76 ? -15.547 -4.348 8.094 1 87.81 76 ASP A CA 1
ATOM 590 C C . ASP A 1 76 ? -14.594 -5.332 7.418 1 87.81 76 ASP A C 1
ATOM 592 O O . ASP A 1 76 ? -13.383 -5.285 7.645 1 87.81 76 ASP A O 1
ATOM 596 N N . LEU A 1 77 ? -15.211 -6.148 6.641 1 89.12 77 LEU A N 1
ATOM 597 C CA . LEU A 1 77 ? -14.383 -7.105 5.91 1 89.12 77 LEU A CA 1
ATOM 598 C C . LEU A 1 77 ? -13.469 -6.391 4.922 1 89.12 77 LEU A C 1
ATOM 600 O O . LEU A 1 77 ? -12.305 -6.75 4.781 1 89.12 77 LEU A O 1
ATOM 604 N N . MET A 1 78 ? -13.992 -5.461 4.301 1 90.94 78 MET A N 1
ATOM 605 C CA . MET A 1 78 ? -13.203 -4.684 3.344 1 90.94 78 MET A CA 1
ATOM 606 C C . MET A 1 78 ? -12.062 -3.951 4.047 1 90.94 78 MET A C 1
ATOM 608 O O . MET A 1 78 ? -10.938 -3.926 3.549 1 90.94 78 MET A O 1
ATOM 612 N N . LYS A 1 79 ? -12.359 -3.375 5.184 1 91.06 79 LYS A N 1
ATOM 613 C CA . LYS A 1 79 ? -11.344 -2.672 5.957 1 91.06 79 LYS A CA 1
ATOM 614 C C . LYS A 1 79 ? -10.18 -3.598 6.309 1 91.06 79 LYS A C 1
ATOM 616 O O . LYS A 1 79 ? -9.016 -3.215 6.188 1 91.06 79 LYS A O 1
ATOM 621 N N . GLU A 1 80 ? -10.547 -4.719 6.68 1 90.44 80 GLU A N 1
ATOM 622 C CA . GLU A 1 80 ? -9.523 -5.688 7.055 1 90.44 80 GLU A CA 1
ATOM 623 C C . GLU A 1 80 ? -8.664 -6.078 5.852 1 90.44 80 GLU A C 1
ATOM 625 O O . GLU A 1 80 ? -7.438 -6.117 5.945 1 90.44 80 GLU A O 1
ATOM 630 N N . ARG A 1 81 ? -9.312 -6.355 4.797 1 91.25 81 ARG A N 1
ATOM 631 C CA . ARG A 1 81 ? -8.602 -6.773 3.592 1 91.25 81 ARG A CA 1
ATOM 632 C C . ARG A 1 81 ? -7.676 -5.672 3.096 1 91.25 81 ARG A C 1
ATOM 634 O O . ARG A 1 81 ? -6.516 -5.934 2.768 1 91.25 81 ARG A O 1
ATOM 641 N N . PHE A 1 82 ? -8.125 -4.496 3.088 1 91.12 82 PHE A N 1
ATOM 642 C CA . PHE A 1 82 ? -7.332 -3.385 2.568 1 91.12 82 PHE A CA 1
ATOM 643 C C . PHE A 1 82 ? -6.211 -3.021 3.531 1 91.12 82 PHE A C 1
ATOM 645 O O . PHE A 1 82 ? -5.125 -2.621 3.105 1 91.12 82 PHE A O 1
ATOM 652 N N . ALA A 1 83 ? -6.512 -3.182 4.805 1 91.75 83 ALA A N 1
ATOM 653 C CA . ALA A 1 83 ? -5.453 -2.951 5.785 1 91.75 83 ALA A CA 1
ATOM 654 C C . ALA A 1 83 ? -4.293 -3.918 5.57 1 91.75 83 ALA A C 1
ATOM 656 O O . ALA A 1 83 ? -3.127 -3.512 5.578 1 91.75 83 ALA A O 1
ATOM 657 N N . LYS A 1 84 ? -4.609 -5.125 5.336 1 92 84 LYS A N 1
ATOM 658 C CA . LYS A 1 84 ? -3.58 -6.129 5.098 1 92 84 LYS A CA 1
ATOM 659 C C . LYS A 1 84 ? -2.799 -5.828 3.822 1 92 84 LYS A C 1
ATOM 661 O O . LYS A 1 84 ? -1.58 -6.008 3.777 1 92 84 LYS A O 1
ATOM 666 N N . LEU A 1 85 ? -3.523 -5.359 2.836 1 94.56 85 LEU A N 1
ATOM 667 C CA . LEU A 1 85 ? -2.867 -5 1.584 1 94.56 85 LEU A CA 1
ATOM 668 C C . LEU A 1 85 ? -1.912 -3.83 1.787 1 94.56 85 LEU A C 1
ATOM 670 O O . LEU A 1 85 ? -0.779 -3.855 1.302 1 94.56 85 LEU A O 1
ATOM 674 N N . LEU A 1 86 ? -2.352 -2.902 2.504 1 94 86 LEU A N 1
ATOM 675 C CA . LEU A 1 86 ? -1.566 -1.691 2.715 1 94 86 LEU A CA 1
ATOM 676 C C . LEU A 1 86 ? -0.324 -1.988 3.547 1 94 86 LEU A C 1
ATOM 678 O O . LEU A 1 86 ? 0.719 -1.356 3.361 1 94 86 LEU A O 1
ATOM 682 N N . LEU A 1 87 ? -0.428 -2.928 4.422 1 93.56 87 LEU A N 1
ATOM 683 C CA . LEU A 1 87 ? 0.684 -3.254 5.305 1 93.56 87 LEU A CA 1
ATOM 684 C C . LEU A 1 87 ? 1.666 -4.199 4.621 1 93.56 87 LEU A C 1
ATOM 686 O O . LEU A 1 87 ? 2.773 -4.414 5.117 1 93.56 87 LEU A O 1
ATOM 690 N N . GLY A 1 88 ? 1.254 -4.781 3.494 1 91.69 88 GLY A N 1
ATOM 691 C CA . GLY A 1 88 ? 2.141 -5.652 2.74 1 91.69 88 GLY A CA 1
ATOM 692 C C . GLY A 1 88 ? 2.588 -6.875 3.523 1 91.69 88 GLY A C 1
ATOM 693 O O . GLY A 1 88 ? 3.766 -7.238 3.496 1 91.69 88 GLY A O 1
ATOM 694 N N . GLU A 1 89 ? 1.756 -7.352 4.34 1 85.5 89 GLU A N 1
ATOM 695 C CA . GLU A 1 89 ? 2.016 -8.547 5.137 1 85.5 89 GLU A CA 1
ATOM 696 C C . GLU A 1 89 ? 2.955 -8.242 6.301 1 85.5 89 GLU A C 1
ATOM 698 O O . GLU A 1 89 ? 3.533 -9.156 6.895 1 85.5 89 GLU A O 1
ATOM 703 N N . ASP A 1 90 ? 3.25 -7.102 6.539 1 90.94 90 ASP A N 1
ATOM 704 C CA . ASP A 1 90 ? 3.99 -6.676 7.723 1 90.94 90 ASP A CA 1
ATOM 705 C C . ASP A 1 90 ? 3.057 -6.051 8.758 1 90.94 90 ASP A C 1
ATOM 707 O O . ASP A 1 90 ? 2.807 -4.844 8.727 1 90.94 90 ASP A O 1
ATOM 711 N N . MET A 1 91 ? 2.699 -6.805 9.617 1 90.12 91 MET A N 1
ATOM 712 C CA . MET A 1 91 ? 1.706 -6.344 10.586 1 90.12 91 MET A CA 1
ATOM 713 C C . MET A 1 91 ? 2.361 -5.516 11.688 1 90.12 91 MET A C 1
ATOM 715 O O . MET A 1 91 ? 1.67 -4.902 12.5 1 90.12 91 MET A O 1
ATOM 719 N N . SER A 1 92 ? 3.666 -5.465 11.734 1 87.5 92 SER A N 1
ATOM 720 C CA . SER A 1 92 ? 4.352 -4.633 12.711 1 87.5 92 SER A CA 1
ATOM 721 C C . SER A 1 92 ? 4.246 -3.154 12.359 1 87.5 92 SER A C 1
ATOM 723 O O . SER A 1 92 ? 4.449 -2.287 13.211 1 87.5 92 SER A O 1
ATOM 725 N N . GLY A 1 93 ? 4.031 -2.93 11.086 1 84.44 93 GLY A N 1
ATOM 726 C CA . GLY A 1 93 ? 3.949 -1.549 10.633 1 84.44 93 GLY A CA 1
ATOM 727 C C . GLY A 1 93 ? 5.309 -0.908 10.43 1 84.44 93 GLY A C 1
ATOM 728 O O . GLY A 1 93 ? 5.418 0.319 10.367 1 84.44 93 GLY A O 1
ATOM 729 N N . GLY A 1 94 ? 6.336 -1.663 10.32 1 81 94 GLY A N 1
ATOM 730 C CA . GLY A 1 94 ? 7.695 -1.154 10.227 1 81 94 GLY A CA 1
ATOM 731 C C . GLY A 1 94 ? 8.102 -0.804 8.805 1 81 94 GLY A C 1
ATOM 732 O O . GLY A 1 94 ? 9.219 -0.34 8.57 1 81 94 GLY A O 1
ATOM 733 N N . GLY A 1 95 ? 7.27 -1.032 7.902 1 80.06 95 GLY A N 1
ATOM 734 C CA . GLY A 1 95 ? 7.566 -0.635 6.535 1 80.06 95 GLY A CA 1
ATOM 735 C C . GLY A 1 95 ? 8.414 -1.65 5.789 1 80.06 95 GLY A C 1
ATOM 736 O O . GLY A 1 95 ? 9.016 -1.328 4.766 1 80.06 95 GLY A O 1
ATOM 737 N N . LYS A 1 96 ? 8.531 -2.752 6.301 1 82.12 96 LYS A N 1
ATOM 738 C CA . LYS A 1 96 ? 9.344 -3.789 5.672 1 82.12 96 LYS A CA 1
ATOM 739 C C . LYS A 1 96 ? 8.469 -4.793 4.93 1 82.12 96 LYS A C 1
ATOM 741 O O . LYS A 1 96 ? 8.883 -5.93 4.691 1 82.12 96 LYS A O 1
ATOM 746 N N . GLY A 1 97 ? 7.359 -4.383 4.633 1 87.44 97 GLY A N 1
ATOM 747 C CA . GLY A 1 97 ? 6.449 -5.281 3.943 1 87.44 97 GLY A CA 1
ATOM 748 C C . GLY A 1 97 ? 6.715 -5.371 2.453 1 87.44 97 GLY A C 1
ATOM 749 O O . GLY A 1 97 ? 7.641 -4.734 1.942 1 87.44 97 GLY A O 1
ATOM 750 N N . VAL A 1 98 ? 5.973 -6.273 1.798 1 92.19 98 VAL A N 1
ATOM 751 C CA . VAL A 1 98 ? 6.105 -6.477 0.359 1 92.19 98 VAL A CA 1
ATOM 752 C C . VAL A 1 98 ? 5.383 -5.359 -0.389 1 92.19 98 VAL A C 1
ATOM 754 O O . VAL A 1 98 ? 4.633 -4.582 0.211 1 92.19 98 VAL A O 1
ATOM 757 N N . SER A 1 99 ? 5.664 -5.199 -1.673 1 92 99 SER A N 1
ATOM 758 C CA . SER A 1 99 ? 5.031 -4.18 -2.5 1 92 99 SER A CA 1
ATOM 759 C C . SER A 1 99 ? 3.523 -4.395 -2.588 1 92 99 SER A C 1
ATOM 761 O O . SER A 1 99 ? 3.027 -5.48 -2.287 1 92 99 SER A O 1
ATOM 763 N N . SER A 1 100 ? 2.803 -3.414 -2.959 1 92.69 100 SER A N 1
ATOM 764 C CA . SER A 1 100 ? 1.354 -3.508 -3.109 1 92.69 100 SER A CA 1
ATOM 765 C C . SER A 1 100 ? 0.972 -4.539 -4.164 1 92.69 100 SER A C 1
ATOM 767 O O . SER A 1 100 ? -0.012 -5.266 -4.004 1 92.69 100 SER A O 1
ATOM 769 N N . ALA A 1 101 ? 1.747 -4.609 -5.219 1 93.12 101 ALA A N 1
ATOM 770 C CA . ALA A 1 101 ? 1.474 -5.57 -6.281 1 93.12 101 ALA A CA 1
ATOM 771 C C . ALA A 1 101 ? 1.604 -7.004 -5.773 1 93.12 101 ALA A C 1
ATOM 773 O O . ALA A 1 101 ? 0.735 -7.84 -6.031 1 93.12 101 ALA A O 1
ATOM 774 N N . LEU A 1 102 ? 2.682 -7.23 -5.062 1 94.06 102 LEU A N 1
ATOM 775 C CA . LEU A 1 102 ? 2.889 -8.578 -4.535 1 94.06 102 LEU A CA 1
ATOM 776 C C . LEU A 1 102 ? 1.868 -8.898 -3.449 1 94.06 102 LEU A C 1
ATOM 778 O O . LEU A 1 102 ? 1.378 -10.023 -3.369 1 94.06 102 LEU A O 1
ATOM 782 N N . SER A 1 103 ? 1.634 -7.934 -2.621 1 95.12 103 SER A N 1
ATOM 783 C CA . SER A 1 103 ? 0.61 -8.117 -1.598 1 95.12 103 SER A CA 1
ATOM 784 C C . SER A 1 103 ? -0.733 -8.484 -2.221 1 95.12 103 SER A C 1
ATOM 786 O O . SER A 1 103 ? -1.434 -9.367 -1.724 1 95.12 103 SER A O 1
ATOM 788 N N . LEU A 1 104 ? -1.078 -7.82 -3.281 1 94.88 104 LEU A N 1
ATOM 789 C CA . LEU A 1 104 ? -2.32 -8.086 -3.998 1 94.88 104 LEU A CA 1
ATOM 790 C C . LEU A 1 104 ? -2.305 -9.492 -4.605 1 94.88 104 LEU A C 1
ATOM 792 O O . LEU A 1 104 ? -3.291 -10.227 -4.508 1 94.88 104 LEU A O 1
ATOM 796 N N . SER A 1 105 ? -1.223 -9.805 -5.23 1 94.12 105 SER A N 1
ATOM 797 C CA . SER A 1 105 ? -1.077 -11.141 -5.809 1 94.12 105 SER A CA 1
ATOM 798 C C . SER A 1 105 ? -1.272 -12.219 -4.754 1 94.12 105 SER A C 1
ATOM 800 O O . SER A 1 105 ? -2.012 -13.18 -4.973 1 94.12 105 SER A O 1
ATOM 802 N N . ASN A 1 106 ? -0.654 -11.977 -3.658 1 94.25 106 ASN A N 1
ATOM 803 C CA . ASN A 1 106 ? -0.778 -12.93 -2.562 1 94.25 106 ASN A CA 1
ATOM 804 C C . ASN A 1 106 ? -2.207 -12.992 -2.029 1 94.25 106 ASN A C 1
ATOM 806 O O . ASN A 1 106 ? -2.707 -14.062 -1.701 1 94.25 106 ASN A O 1
ATOM 810 N N . ALA A 1 107 ? -2.789 -11.898 -1.902 1 95.75 107 ALA A N 1
ATOM 811 C CA . ALA A 1 107 ? -4.164 -11.844 -1.405 1 95.75 107 ALA A CA 1
ATOM 812 C C . ALA A 1 107 ? -5.105 -12.625 -2.32 1 95.75 107 ALA A C 1
ATOM 814 O O . ALA A 1 107 ? -5.996 -13.328 -1.846 1 95.75 107 ALA A O 1
ATOM 815 N N . ILE A 1 108 ? -4.906 -12.508 -3.602 1 94.62 108 ILE A N 1
ATOM 816 C CA . ILE A 1 108 ? -5.746 -13.211 -4.566 1 94.62 108 ILE A CA 1
ATOM 817 C C . ILE A 1 108 ? -5.496 -14.711 -4.473 1 94.62 108 ILE A C 1
ATOM 819 O O . ILE A 1 108 ? -6.438 -15.508 -4.5 1 94.62 108 ILE A O 1
ATOM 823 N N . THR A 1 109 ? -4.25 -15.047 -4.348 1 92.19 109 THR A N 1
ATOM 824 C CA . THR A 1 109 ? -3.902 -16.453 -4.203 1 92.19 109 THR A CA 1
ATOM 825 C C . THR A 1 109 ? -4.531 -17.047 -2.939 1 92.19 109 THR A C 1
ATOM 827 O O . THR A 1 109 ? -5.078 -18.141 -2.967 1 92.19 109 THR A O 1
ATOM 830 N N . ASN A 1 110 ? -4.484 -16.266 -1.89 1 92.5 110 ASN A N 1
ATOM 831 C CA . ASN A 1 110 ? -5.078 -16.719 -0.633 1 92.5 110 ASN A CA 1
ATOM 832 C C . ASN A 1 110 ? -6.598 -16.812 -0.735 1 92.5 110 ASN A C 1
ATOM 834 O O . ASN A 1 110 ? -7.195 -17.75 -0.186 1 92.5 110 ASN A O 1
ATOM 838 N N . LEU A 1 111 ? -7.188 -15.914 -1.376 1 94.56 111 LEU A N 1
ATOM 839 C CA . LEU A 1 111 ? -8.633 -15.961 -1.585 1 94.56 111 LEU A CA 1
ATOM 840 C C . LEU A 1 111 ? -9.023 -17.188 -2.402 1 94.56 111 LEU A C 1
ATOM 842 O O . LEU A 1 111 ? -9.992 -17.875 -2.07 1 94.56 111 LEU A O 1
ATOM 846 N N . ALA A 1 112 ? -8.266 -17.484 -3.453 1 93 112 ALA A N 1
ATOM 847 C CA . ALA A 1 112 ? -8.523 -18.656 -4.285 1 93 112 ALA A CA 1
ATOM 848 C C . ALA A 1 112 ? -8.422 -19.938 -3.473 1 93 112 ALA A C 1
ATOM 850 O O . ALA A 1 112 ? -9.273 -20.828 -3.592 1 93 112 ALA A O 1
ATOM 851 N N . ALA A 1 113 ? -7.41 -19.984 -2.648 1 90.69 113 ALA A N 1
ATOM 852 C CA . ALA A 1 113 ? -7.219 -21.156 -1.804 1 90.69 113 ALA A CA 1
ATOM 853 C C . ALA A 1 113 ? -8.383 -21.328 -0.829 1 90.69 113 ALA A C 1
ATOM 855 O O . ALA A 1 113 ? -8.836 -22.453 -0.587 1 90.69 113 ALA A O 1
ATOM 856 N N . SER A 1 114 ? -8.828 -20.266 -0.306 1 91.25 114 SER A N 1
ATOM 857 C CA . SER A 1 114 ? -9.891 -20.312 0.689 1 91.25 114 SER A CA 1
ATOM 858 C C . SER A 1 114 ? -11.227 -20.672 0.053 1 91.25 114 SER A C 1
ATOM 860 O O . SER A 1 114 ? -12.031 -21.406 0.647 1 91.25 114 SER A O 1
ATOM 862 N N . VAL A 1 115 ? -11.492 -20.203 -1.085 1 92.25 115 VAL A N 1
ATOM 863 C CA . VAL A 1 115 ? -12.789 -20.391 -1.725 1 92.25 115 VAL A CA 1
ATOM 864 C C . VAL A 1 115 ? -12.805 -21.719 -2.475 1 92.25 115 VAL A C 1
ATOM 866 O O . VAL A 1 115 ? -13.766 -22.5 -2.371 1 92.25 115 VAL A O 1
ATOM 869 N N . PHE A 1 116 ? -11.719 -22.062 -3.178 1 89.81 116 PHE A N 1
ATOM 870 C CA . PHE A 1 116 ? -11.719 -23.203 -4.082 1 89.81 116 PHE A CA 1
ATOM 871 C C . PHE A 1 116 ? -10.984 -24.391 -3.457 1 89.81 116 PHE A C 1
ATOM 873 O O . PHE A 1 116 ? -11.125 -25.531 -3.916 1 89.81 116 PHE A O 1
ATOM 880 N N . GLY A 1 117 ? -10.141 -24.094 -2.455 1 82.94 117 GLY A N 1
ATOM 881 C CA . GLY A 1 117 ? -9.43 -25.172 -1.798 1 82.94 117 GLY A CA 1
ATOM 882 C C . GLY A 1 117 ? -10.352 -26.234 -1.223 1 82.94 117 GLY A C 1
ATOM 883 O O . GLY A 1 117 ? -9.977 -27.406 -1.123 1 82.94 117 GLY A O 1
ATOM 884 N N . GLU A 1 118 ? -11.547 -25.875 -1.047 1 77.44 118 GLU A N 1
ATOM 885 C CA . GLU A 1 118 ? -12.523 -26.797 -0.461 1 77.44 118 GLU A CA 1
ATOM 886 C C . GLU A 1 118 ? -13.281 -27.547 -1.543 1 77.44 118 GLU A C 1
ATOM 888 O O . GLU A 1 118 ? -14.031 -28.484 -1.243 1 77.44 118 GLU A O 1
ATOM 893 N N . GLN A 1 119 ? -13.055 -27.234 -2.807 1 85.56 119 GLN A N 1
ATOM 894 C CA . GLN A 1 119 ? -13.75 -27.906 -3.91 1 85.56 119 GLN A CA 1
ATOM 895 C C . GLN A 1 119 ? -13.023 -29.188 -4.32 1 85.56 119 GLN A C 1
ATOM 897 O O . GLN A 1 119 ? -12.125 -29.156 -5.156 1 85.56 119 GLN A O 1
ATOM 902 N N . ARG A 1 120 ? -13.516 -30.344 -3.793 1 85.12 120 ARG A N 1
ATOM 903 C CA . ARG A 1 120 ? -12.844 -31.609 -4.047 1 85.12 120 ARG A CA 1
ATOM 904 C C . ARG A 1 120 ? -13.695 -32.531 -4.922 1 85.12 120 ARG A C 1
ATOM 906 O O . ARG A 1 120 ? -13.219 -33.562 -5.395 1 85.12 120 ARG A O 1
ATOM 913 N N . ARG A 1 121 ? -14.859 -32.156 -5.125 1 87.88 121 ARG A N 1
ATOM 914 C CA . ARG A 1 121 ? -15.797 -32.938 -5.922 1 87.88 121 ARG A CA 1
ATOM 915 C C . ARG A 1 121 ? -16.188 -32.188 -7.191 1 87.88 121 ARG A C 1
ATOM 917 O O . ARG A 1 121 ? -16.188 -30.953 -7.227 1 87.88 121 ARG A O 1
ATOM 924 N N . LEU A 1 122 ? -16.406 -32.938 -8.219 1 90.75 122 LEU A N 1
ATOM 925 C CA . LEU A 1 122 ? -16.938 -32.375 -9.445 1 90.75 122 LEU A CA 1
ATOM 926 C C . LEU A 1 122 ? -18.422 -32.062 -9.305 1 90.75 122 LEU A C 1
ATOM 928 O O . LEU A 1 122 ? -19.266 -32.844 -9.758 1 90.75 122 LEU A O 1
ATOM 932 N N . GLU A 1 123 ? -18.703 -31 -8.688 1 90.38 123 GLU A N 1
ATOM 933 C CA . GLU A 1 123 ? -20.047 -30.5 -8.422 1 90.38 123 GLU A CA 1
ATOM 934 C C . GLU A 1 123 ? -20.109 -28.969 -8.484 1 90.38 123 GLU A C 1
ATOM 936 O O . GLU A 1 123 ? -19.062 -28.312 -8.398 1 90.38 123 GLU A O 1
ATOM 941 N N . PRO A 1 124 ? -21.25 -28.5 -8.719 1 92.06 124 PRO A N 1
ATOM 942 C CA . PRO A 1 124 ? -21.344 -27.047 -8.727 1 92.06 124 PRO A CA 1
ATOM 943 C C . PRO A 1 124 ? -20.906 -26.406 -7.406 1 92.06 124 PRO A C 1
ATOM 945 O O . PRO A 1 124 ? -21.109 -27 -6.344 1 92.06 124 PRO A O 1
ATOM 948 N N . MET A 1 125 ? -20.359 -25.281 -7.559 1 91.31 125 MET A N 1
ATOM 949 C CA . MET A 1 125 ? -19.969 -24.516 -6.371 1 91.31 125 MET A CA 1
ATOM 950 C C . MET A 1 125 ? -21.188 -24.031 -5.605 1 91.31 125 MET A C 1
ATOM 952 O O . MET A 1 125 ? -22.203 -23.688 -6.211 1 91.31 125 MET A O 1
ATOM 956 N N . SER A 1 126 ? -21.031 -23.969 -4.305 1 91.69 126 SER A N 1
ATOM 957 C CA . SER A 1 126 ? -22.125 -23.422 -3.498 1 91.69 126 SER A CA 1
ATOM 958 C C . SER A 1 126 ? -22.375 -21.953 -3.826 1 91.69 126 SER A C 1
ATOM 960 O O . SER A 1 126 ? -21.438 -21.219 -4.125 1 91.69 126 SER A O 1
ATOM 962 N N . PRO A 1 127 ? -23.578 -21.578 -3.807 1 92.25 127 PRO A N 1
ATOM 963 C CA . PRO A 1 127 ? -23.891 -20.188 -4.113 1 92.25 127 PRO A CA 1
ATOM 964 C C . PRO A 1 127 ? -23.141 -19.203 -3.217 1 92.25 127 PRO A C 1
ATOM 966 O O . PRO A 1 127 ? -22.719 -18.141 -3.68 1 92.25 127 PRO A O 1
ATOM 969 N N . ASP A 1 128 ? -23.016 -19.562 -1.959 1 92.38 128 ASP A N 1
ATOM 970 C CA . ASP A 1 128 ? -22.328 -18.672 -1.028 1 92.38 128 ASP A CA 1
ATOM 971 C C . ASP A 1 128 ? -20.875 -18.469 -1.444 1 92.38 128 ASP A C 1
ATOM 973 O O . ASP A 1 128 ? -20.359 -17.359 -1.388 1 92.38 128 ASP A O 1
ATOM 977 N N . ARG A 1 129 ? -20.25 -19.531 -1.867 1 93.5 129 ARG A N 1
ATOM 978 C CA . ARG A 1 129 ? -18.859 -19.453 -2.281 1 93.5 129 ARG A CA 1
ATOM 979 C C . ARG A 1 129 ? -18.719 -18.641 -3.566 1 93.5 129 ARG A C 1
ATOM 981 O O . ARG A 1 129 ? -17.75 -17.875 -3.721 1 93.5 129 ARG A O 1
ATOM 988 N N . LYS A 1 130 ? -19.672 -18.812 -4.387 1 93.69 130 LYS A N 1
ATOM 989 C CA . LYS A 1 130 ? -19.656 -18.062 -5.637 1 93.69 130 LYS A CA 1
ATOM 990 C C . LYS A 1 130 ? -19.781 -16.562 -5.379 1 93.69 130 LYS A C 1
ATOM 992 O O . LYS A 1 130 ? -19.016 -15.773 -5.945 1 93.69 130 LYS A O 1
ATOM 997 N N . VAL A 1 131 ? -20.656 -16.281 -4.531 1 94 131 VAL A N 1
ATOM 998 C CA . VAL A 1 131 ? -20.906 -14.875 -4.207 1 94 131 VAL A CA 1
ATOM 999 C C . VAL A 1 131 ? -19.672 -14.289 -3.512 1 94 131 VAL A C 1
ATOM 1001 O O . VAL A 1 131 ? -19.266 -13.164 -3.801 1 94 131 VAL A O 1
ATOM 1004 N N . ARG A 1 132 ? -19.125 -15.031 -2.635 1 93.88 132 ARG A N 1
ATOM 1005 C CA . ARG A 1 132 ? -17.922 -14.578 -1.923 1 93.88 132 ARG A CA 1
ATOM 1006 C C . ARG A 1 132 ? -16.781 -14.32 -2.891 1 93.88 132 ARG A C 1
ATOM 1008 O O . ARG A 1 132 ? -16.094 -13.297 -2.801 1 93.88 132 ARG A O 1
ATOM 1015 N N . TRP A 1 133 ? -16.578 -15.258 -3.818 1 95 133 TRP A N 1
ATOM 1016 C CA . TRP A 1 133 ? -15.508 -15.109 -4.805 1 95 133 TRP A CA 1
ATOM 1017 C C . TRP A 1 133 ? -15.719 -13.859 -5.648 1 95 133 TRP A C 1
ATOM 1019 O O . TRP A 1 133 ? -14.82 -13.023 -5.777 1 95 133 TRP A O 1
ATOM 1029 N N . ARG A 1 134 ? -16.922 -13.711 -6.137 1 93.88 134 ARG A N 1
ATOM 1030 C CA . ARG A 1 134 ? -17.234 -12.586 -7.016 1 93.88 134 ARG A CA 1
ATOM 1031 C C . ARG A 1 134 ? -17.047 -11.258 -6.293 1 93.88 134 ARG A C 1
ATOM 1033 O O . ARG A 1 134 ? -16.453 -10.328 -6.836 1 93.88 134 ARG A O 1
ATOM 1040 N N . LYS A 1 135 ? -17.469 -11.211 -5.113 1 93.62 135 LYS A N 1
ATOM 1041 C CA . LYS A 1 135 ? -17.422 -9.984 -4.32 1 93.62 135 LYS A CA 1
ATOM 1042 C C . LYS A 1 135 ? -15.984 -9.625 -3.957 1 93.62 135 LYS A C 1
ATOM 1044 O O . LYS A 1 135 ? -15.539 -8.5 -4.207 1 93.62 135 LYS A O 1
ATOM 1049 N N . GLU A 1 136 ? -15.281 -10.523 -3.418 1 94.69 136 GLU A N 1
ATOM 1050 C CA . GLU A 1 136 ? -13.953 -10.227 -2.896 1 94.69 136 GLU A CA 1
ATOM 1051 C C . GLU A 1 136 ? -12.945 -10.016 -4.027 1 94.69 136 GLU A C 1
ATOM 1053 O O . GLU A 1 136 ? -12.039 -9.195 -3.916 1 94.69 136 GLU A O 1
ATOM 1058 N N . ILE A 1 137 ? -13.102 -10.758 -5.102 1 95.44 137 ILE A N 1
ATOM 1059 C CA . ILE A 1 137 ? -12.203 -10.547 -6.234 1 95.44 137 ILE A CA 1
ATOM 1060 C C . ILE A 1 137 ? -12.445 -9.164 -6.836 1 95.44 137 ILE A C 1
ATOM 1062 O O . ILE A 1 137 ? -11.508 -8.508 -7.293 1 95.44 137 ILE A O 1
ATOM 1066 N N . ASP A 1 138 ? -13.695 -8.766 -6.816 1 93.5 138 ASP A N 1
ATOM 1067 C CA . ASP A 1 138 ? -14.031 -7.426 -7.305 1 93.5 138 ASP A CA 1
ATOM 1068 C C . ASP A 1 138 ? -13.391 -6.348 -6.434 1 93.5 138 ASP A C 1
ATOM 1070 O O . ASP A 1 138 ? -12.883 -5.348 -6.945 1 93.5 138 ASP A O 1
ATOM 1074 N N . TRP A 1 139 ? -13.414 -6.574 -5.16 1 93.25 139 TRP A N 1
ATOM 1075 C CA . TRP A 1 139 ? -12.758 -5.645 -4.242 1 93.25 139 TRP A CA 1
ATOM 1076 C C . TRP A 1 139 ? -11.266 -5.562 -4.527 1 93.25 139 TRP A C 1
ATOM 1078 O O . TRP A 1 139 ? -10.711 -4.469 -4.664 1 93.25 139 TRP A O 1
ATOM 1088 N N . LEU A 1 140 ? -10.648 -6.711 -4.699 1 94.44 140 LEU A N 1
ATOM 1089 C CA . LEU A 1 140 ? -9.203 -6.785 -4.848 1 94.44 140 LEU A CA 1
ATOM 1090 C C . LEU A 1 140 ? -8.758 -6.199 -6.188 1 94.44 140 LEU A C 1
ATOM 1092 O O . LEU A 1 140 ? -7.738 -5.52 -6.266 1 94.44 140 LEU A O 1
ATOM 1096 N N . LEU A 1 141 ? -9.555 -6.363 -7.168 1 94.31 141 LEU A N 1
ATOM 1097 C CA . LEU A 1 141 ? -9.164 -5.926 -8.508 1 94.31 141 LEU A CA 1
ATOM 1098 C C . LEU A 1 141 ? -9.578 -4.477 -8.742 1 94.31 141 LEU A C 1
ATOM 1100 O O . LEU A 1 141 ? -9.211 -3.885 -9.766 1 94.31 141 LEU A O 1
ATOM 1104 N N . SER A 1 142 ? -10.281 -3.865 -7.84 1 92.38 142 SER A N 1
ATOM 1105 C CA . SER A 1 142 ? -10.758 -2.494 -8.008 1 92.38 142 SER A CA 1
ATOM 1106 C C . SER A 1 142 ? -9.586 -1.524 -8.164 1 92.38 142 SER A C 1
ATOM 1108 O O . SER A 1 142 ? -9.719 -0.484 -8.805 1 92.38 142 SER A O 1
ATOM 1110 N N . VAL A 1 143 ? -8.508 -1.88 -7.617 1 92.38 143 VAL A N 1
ATOM 1111 C CA . VAL A 1 143 ? -7.328 -1.026 -7.703 1 92.38 143 VAL A CA 1
ATOM 1112 C C . VAL A 1 143 ? -6.918 -0.853 -9.164 1 92.38 143 VAL A C 1
ATOM 1114 O O . VAL A 1 143 ? -6.434 0.211 -9.555 1 92.38 143 VAL A O 1
ATOM 1117 N N . THR A 1 144 ? -7.105 -1.858 -9.969 1 93.12 144 THR A N 1
ATOM 1118 C CA . THR A 1 144 ? -6.68 -1.831 -11.359 1 93.12 144 THR A CA 1
ATOM 1119 C C . THR A 1 144 ? -7.469 -0.791 -12.148 1 93.12 144 THR A C 1
ATOM 1121 O O . THR A 1 144 ? -6.996 -0.279 -13.164 1 93.12 144 THR A O 1
ATOM 1124 N N . ASP A 1 145 ? -8.648 -0.421 -11.695 1 92.25 145 ASP A N 1
ATOM 1125 C CA . ASP A 1 145 ? -9.477 0.578 -12.359 1 92.25 145 ASP A CA 1
ATOM 1126 C C . ASP A 1 145 ? -8.867 1.972 -12.234 1 92.25 145 ASP A C 1
ATOM 1128 O O . ASP A 1 145 ? -9.203 2.875 -13 1 92.25 145 ASP A O 1
ATOM 1132 N N . HIS A 1 146 ? -7.977 2.086 -11.32 1 92.06 146 HIS A N 1
ATOM 1133 C CA . HIS A 1 146 ? -7.418 3.404 -11.047 1 92.06 146 HIS A CA 1
ATOM 1134 C C . HIS A 1 146 ? -5.992 3.521 -11.578 1 92.06 146 HIS A C 1
ATOM 1136 O O . HIS A 1 146 ? -5.316 4.523 -11.336 1 92.06 146 HIS A O 1
ATOM 1142 N N . ILE A 1 147 ? -5.539 2.51 -12.188 1 94.38 147 ILE A N 1
ATOM 1143 C CA . ILE A 1 147 ? -4.273 2.576 -12.906 1 94.38 147 ILE A CA 1
ATOM 1144 C C . ILE A 1 147 ? -4.508 3.082 -14.328 1 94.38 147 ILE A C 1
ATOM 1146 O O . ILE A 1 147 ? -5.125 2.391 -15.141 1 94.38 147 ILE A O 1
ATOM 1150 N N . VAL A 1 148 ? -4.027 4.297 -14.547 1 93.06 148 VAL A N 1
ATOM 1151 C CA . VAL A 1 148 ? -4.418 4.953 -15.789 1 93.06 148 VAL A CA 1
ATOM 1152 C C . VAL A 1 148 ? -3.174 5.461 -16.516 1 93.06 148 VAL A C 1
ATOM 1154 O O . VAL A 1 148 ? -2.082 5.492 -15.945 1 93.06 148 VAL A O 1
ATOM 1157 N N . GLU A 1 149 ? -3.295 5.59 -17.797 1 91.38 149 GLU A N 1
ATOM 1158 C CA . GLU A 1 149 ? -2.275 6.191 -18.641 1 91.38 149 GLU A CA 1
ATOM 1159 C C . GLU A 1 149 ? -2.877 7.266 -19.547 1 91.38 149 GLU A C 1
ATOM 1161 O O . GLU A 1 149 ? -4.094 7.328 -19.719 1 91.38 149 GLU A O 1
ATOM 1166 N N . MET A 1 150 ? -2.074 8.188 -19.906 1 89.75 150 MET A N 1
ATOM 1167 C CA . MET A 1 150 ? -2.512 9.234 -20.828 1 89.75 150 MET A CA 1
ATOM 1168 C C . MET A 1 150 ? -2.355 8.797 -22.281 1 89.75 150 MET A C 1
ATOM 1170 O O . MET A 1 150 ? -1.278 8.352 -22.688 1 89.75 150 MET A O 1
ATOM 1174 N N . VAL A 1 151 ? -3.482 8.859 -22.938 1 89.56 151 VAL A N 1
ATOM 1175 C CA . VAL A 1 151 ? -3.461 8.453 -24.328 1 89.56 151 VAL A CA 1
ATOM 1176 C C . VAL A 1 151 ? -4.012 9.578 -25.203 1 89.56 151 VAL A C 1
ATOM 1178 O O . VAL A 1 151 ? -4.922 10.305 -24.797 1 89.56 151 VAL A O 1
ATOM 1181 N N . PRO A 1 152 ? -3.373 9.844 -26.328 1 89.38 152 PRO A N 1
ATOM 1182 C CA . PRO A 1 152 ? -3.902 10.859 -27.234 1 89.38 152 PRO A CA 1
ATOM 1183 C C . PRO A 1 152 ? -5.285 10.508 -27.781 1 89.38 152 PRO A C 1
ATOM 1185 O O . PRO A 1 152 ? -5.555 9.336 -28.062 1 89.38 152 PRO A O 1
ATOM 1188 N N . SER A 1 153 ? -6.223 11.406 -27.578 1 85.56 153 SER A N 1
ATOM 1189 C CA . SER A 1 153 ? -7.57 11.211 -28.094 1 85.56 153 SER A CA 1
ATOM 1190 C C . SER A 1 153 ? -7.996 12.391 -28.969 1 85.56 153 SER A C 1
ATOM 1192 O O . SER A 1 153 ? -7.617 13.531 -28.703 1 85.56 153 SER A O 1
ATOM 1194 N N . GLN A 1 154 ? -8.586 11.969 -30.016 1 84.19 154 GLN A N 1
ATOM 1195 C CA . GLN A 1 154 ? -9.047 13.008 -30.922 1 84.19 154 GLN A CA 1
ATOM 1196 C C . GLN A 1 154 ? -10.414 13.539 -30.5 1 84.19 154 GLN A C 1
ATOM 1198 O O . GLN A 1 154 ? -11.32 12.766 -30.188 1 84.19 154 GLN A O 1
ATOM 1203 N N . GLN A 1 155 ? -10.406 14.828 -30.078 1 80.19 155 GLN A N 1
ATOM 1204 C CA . GLN A 1 155 ? -11.68 15.469 -29.734 1 80.19 155 GLN A CA 1
ATOM 1205 C C . GLN A 1 155 ? -12.102 16.469 -30.812 1 80.19 155 GLN A C 1
ATOM 1207 O O . GLN A 1 155 ? -11.273 17.234 -31.312 1 80.19 155 GLN A O 1
ATOM 1212 N N . LYS A 1 156 ? -13.172 16.109 -31.312 1 79.38 156 LYS A N 1
ATOM 1213 C CA . LYS A 1 156 ? -13.711 17.031 -32.312 1 79.38 156 LYS A CA 1
ATOM 1214 C C . LYS A 1 156 ? -14.352 18.25 -31.641 1 79.38 156 LYS A C 1
ATOM 1216 O O . LYS A 1 156 ? -15.211 18.109 -30.766 1 79.38 156 LYS A O 1
ATOM 1221 N N . ASN A 1 157 ? -13.688 19.297 -31.844 1 73.38 157 ASN A N 1
ATOM 1222 C CA . ASN A 1 157 ? -14.258 20.531 -31.312 1 73.38 157 ASN A CA 1
ATOM 1223 C C . ASN A 1 157 ? -15.539 20.922 -32.031 1 73.38 157 ASN A C 1
ATOM 1225 O O . ASN A 1 157 ? -15.82 20.406 -33.125 1 73.38 157 ASN A O 1
ATOM 1229 N N . LYS A 1 158 ? -16.266 21.734 -31.344 1 75.94 158 LYS A N 1
ATOM 1230 C CA . LYS A 1 158 ? -17.531 22.219 -31.875 1 75.94 158 LYS A CA 1
ATOM 1231 C C . LYS A 1 158 ? -17.359 22.781 -33.281 1 75.94 158 LYS A C 1
ATOM 1233 O O . LYS A 1 158 ? -18.266 22.734 -34.094 1 75.94 158 LYS A O 1
ATOM 1238 N N . ASP A 1 159 ? -16.266 23.234 -33.469 1 74.12 159 ASP A N 1
ATOM 123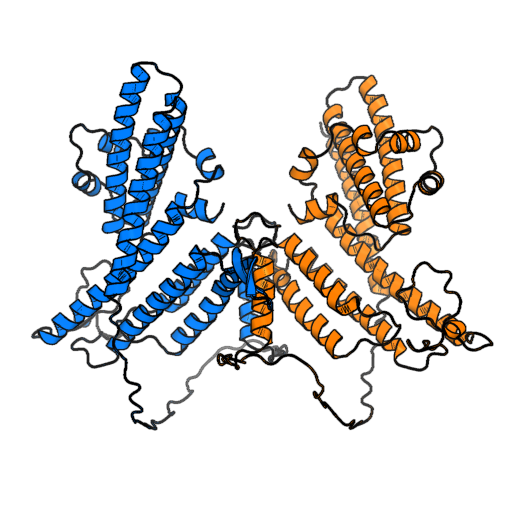9 C CA . ASP A 1 159 ? -16.016 23.859 -34.75 1 74.12 159 ASP A CA 1
ATOM 1240 C C . ASP A 1 159 ? -15.578 22.828 -35.781 1 74.12 159 ASP A C 1
ATOM 1242 O O . ASP A 1 159 ? -15.25 23.172 -36.938 1 74.12 159 ASP A O 1
ATOM 1246 N N . GLY A 1 160 ? -15.641 21.594 -35.531 1 73.5 160 GLY A N 1
ATOM 1247 C CA . GLY A 1 160 ? -15.336 20.547 -36.5 1 73.5 160 GLY A CA 1
ATOM 1248 C C . GLY A 1 160 ? -13.867 20.188 -36.531 1 73.5 160 GLY A C 1
ATOM 1249 O O . GLY A 1 160 ? -13.469 19.25 -37.219 1 73.5 160 GLY A O 1
ATOM 1250 N N . MET A 1 161 ? -13.062 21.094 -35.906 1 78.81 161 MET A N 1
ATOM 1251 C CA . MET A 1 161 ? -11.633 20.812 -35.906 1 78.81 161 MET A CA 1
ATOM 1252 C C . MET A 1 161 ? -11.297 19.703 -34.906 1 78.81 161 MET A C 1
ATOM 1254 O O . MET A 1 161 ? -11.828 19.672 -33.812 1 78.81 161 MET A O 1
ATOM 1258 N N . THR A 1 162 ? -10.594 18.734 -35.469 1 82.88 162 THR A N 1
ATOM 1259 C CA . THR A 1 162 ? -10.164 17.609 -34.656 1 82.88 162 THR A CA 1
ATOM 1260 C C . THR A 1 162 ? -8.891 17.969 -33.875 1 82.88 162 THR A C 1
ATOM 1262 O O . THR A 1 162 ? -7.906 18.422 -34.469 1 82.88 162 THR A O 1
ATOM 1265 N N . MET A 1 163 ? -8.992 18.219 -32.594 1 85.75 163 MET A N 1
ATOM 1266 C CA . MET A 1 163 ? -7.816 18.453 -31.766 1 85.75 163 MET A CA 1
ATOM 1267 C C . MET A 1 163 ? -7.449 17.188 -30.984 1 85.75 163 MET A C 1
ATOM 1269 O O . MET A 1 163 ? -8.328 16.406 -30.641 1 85.75 163 MET A O 1
ATOM 1273 N N . GLU A 1 164 ? -6.098 16.969 -31 1 87.38 164 GLU A N 1
ATOM 1274 C CA . GLU A 1 164 ? -5.602 15.836 -30.219 1 87.38 164 GLU A CA 1
ATOM 1275 C C . GLU A 1 164 ? -5.398 16.219 -28.766 1 87.38 164 GLU A C 1
ATOM 1277 O O . GLU A 1 164 ? -4.707 17.203 -28.469 1 87.38 164 GLU A O 1
ATOM 1282 N N . ILE A 1 165 ? -6.258 15.672 -27.953 1 87.75 165 ILE A N 1
ATOM 1283 C CA . ILE A 1 165 ? -6.105 15.945 -26.516 1 87.75 165 ILE A CA 1
ATOM 1284 C C . ILE A 1 165 ? -5.691 14.672 -25.797 1 87.75 165 ILE A C 1
ATOM 1286 O O . ILE A 1 165 ? -5.953 13.562 -26.266 1 87.75 165 ILE A O 1
ATOM 1290 N N . MET A 1 166 ? -4.906 14.883 -24.781 1 88.56 166 MET A N 1
ATOM 1291 C CA . MET A 1 166 ? -4.539 13.75 -23.938 1 88.56 166 MET A CA 1
ATOM 1292 C C . MET A 1 166 ? -5.664 13.406 -22.969 1 88.56 166 MET A C 1
ATOM 1294 O O . MET A 1 166 ? -6.211 14.289 -22.312 1 88.56 166 MET A O 1
ATOM 1298 N N . THR A 1 167 ? -6.074 12.164 -23.094 1 87.94 167 THR A N 1
ATOM 1299 C CA . THR A 1 167 ? -7.113 11.711 -22.172 1 87.94 167 THR A CA 1
ATOM 1300 C C . THR A 1 167 ? -6.605 10.562 -21.312 1 87.94 167 THR A C 1
ATOM 1302 O O . THR A 1 167 ? -5.664 9.859 -21.688 1 87.94 167 THR A O 1
ATOM 1305 N N . THR A 1 168 ? -7.195 10.453 -20.109 1 90.06 168 THR A N 1
ATOM 1306 C CA . THR A 1 168 ? -6.812 9.398 -19.188 1 90.06 168 THR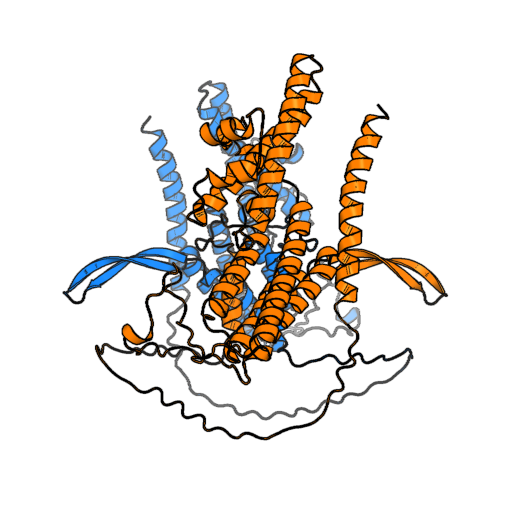 A CA 1
ATOM 1307 C C . THR A 1 168 ? -7.637 8.133 -19.422 1 90.06 168 THR A C 1
ATOM 1309 O O . THR A 1 168 ? -8.859 8.203 -19.578 1 90.06 168 THR A O 1
ATOM 1312 N N . ARG A 1 169 ? -6.898 7.059 -19.641 1 91.12 169 ARG A N 1
ATOM 1313 C CA . ARG A 1 169 ? -7.531 5.75 -19.797 1 91.12 169 ARG A CA 1
ATOM 1314 C C . ARG A 1 169 ? -6.805 4.695 -18.969 1 91.12 169 ARG A C 1
ATOM 1316 O O . ARG A 1 169 ? -5.637 4.871 -18.609 1 91.12 169 ARG A O 1
ATOM 1323 N N . GLN A 1 170 ? -7.648 3.721 -18.672 1 93.31 170 GLN A N 1
ATOM 1324 C CA . GLN A 1 170 ? -7 2.609 -17.984 1 93.31 170 GLN A CA 1
ATOM 1325 C C . GLN A 1 170 ? -5.812 2.084 -18.781 1 93.31 170 GLN A C 1
ATOM 1327 O O . GLN A 1 170 ? -5.859 2.029 -20 1 93.31 170 GLN A O 1
ATOM 1332 N N . ARG A 1 171 ? -4.781 1.759 -18.125 1 93.56 171 ARG A N 1
ATOM 1333 C CA . ARG A 1 171 ? -3.586 1.235 -18.781 1 93.56 171 ARG A CA 1
ATOM 1334 C C . ARG A 1 171 ? -3.934 0.076 -19.703 1 93.56 171 ARG A C 1
ATOM 1336 O O . ARG A 1 171 ? -4.754 -0.778 -19.359 1 93.56 171 ARG A O 1
ATOM 1343 N N . ILE A 1 172 ? -3.305 -0.064 -20.734 1 90.5 172 ILE A N 1
ATOM 1344 C CA . ILE A 1 172 ? -3.725 -0.907 -21.859 1 90.5 172 ILE A CA 1
ATOM 1345 C C . ILE A 1 172 ? -3.633 -2.377 -21.453 1 90.5 172 ILE A C 1
ATOM 1347 O O . ILE A 1 172 ? -4.5 -3.18 -21.812 1 90.5 172 ILE A O 1
ATOM 1351 N N . ASP A 1 173 ? -2.59 -2.824 -20.875 1 92.06 173 ASP A N 1
ATOM 1352 C CA . ASP A 1 173 ? -2.457 -4.227 -20.484 1 92.06 173 ASP A CA 1
ATOM 1353 C C . ASP A 1 173 ? -3.58 -4.645 -19.547 1 92.06 173 ASP A C 1
ATOM 1355 O O . ASP A 1 173 ? -4.105 -5.754 -19.656 1 92.06 173 ASP A O 1
ATOM 1359 N N . LEU A 1 174 ? -3.965 -3.713 -18.641 1 94.25 174 LEU A N 1
ATOM 1360 C CA . LEU A 1 174 ? -5.043 -4.008 -17.703 1 94.25 174 LEU A CA 1
ATOM 1361 C C . LEU A 1 174 ? -6.395 -3.996 -18.406 1 94.25 174 LEU A C 1
ATOM 1363 O O . LEU A 1 174 ? -7.254 -4.836 -18.125 1 94.25 174 LEU A O 1
ATOM 1367 N N . LEU A 1 175 ? -6.512 -3.146 -19.312 1 93.31 175 LEU A N 1
ATOM 1368 C CA . LEU A 1 175 ? -7.746 -3.016 -20.078 1 93.31 175 LEU A CA 1
ATOM 1369 C C . LEU A 1 175 ? -8.023 -4.277 -20.891 1 93.31 175 LEU A C 1
ATOM 1371 O O . LEU A 1 175 ? -9.18 -4.664 -21.078 1 93.31 175 LEU A O 1
ATOM 1375 N N . MET A 1 176 ? -7.012 -4.914 -21.234 1 94 176 MET A N 1
ATOM 1376 C CA . MET A 1 176 ? -7.133 -6.098 -22.078 1 94 176 MET A CA 1
ATOM 1377 C C . MET A 1 176 ? -7.191 -7.363 -21.234 1 94 176 MET A C 1
ATOM 1379 O O . MET A 1 176 ? -8.055 -8.219 -21.438 1 94 176 MET A O 1
ATOM 1383 N N . ASN A 1 177 ? -6.359 -7.438 -20.281 1 95.12 177 ASN A N 1
ATOM 1384 C CA . ASN A 1 177 ? -6.145 -8.711 -19.609 1 95.12 177 ASN A CA 1
ATOM 1385 C C . ASN A 1 177 ? -7.18 -8.945 -18.516 1 95.12 177 ASN A C 1
ATOM 1387 O O . ASN A 1 177 ? -7.582 -10.078 -18.266 1 95.12 177 ASN A O 1
ATOM 1391 N N . ILE A 1 178 ? -7.641 -7.887 -17.844 1 95.56 178 ILE A N 1
ATOM 1392 C CA . ILE A 1 178 ? -8.539 -8.07 -16.703 1 95.56 178 ILE A CA 1
ATOM 1393 C C . ILE A 1 178 ? -9.875 -8.625 -17.188 1 95.56 178 ILE A C 1
ATOM 1395 O O . ILE A 1 178 ? -10.367 -9.625 -16.656 1 95.56 178 ILE A O 1
ATOM 1399 N N . PRO A 1 179 ? -10.5 -8.047 -18.219 1 95.31 179 PRO A N 1
ATOM 1400 C CA . PRO A 1 179 ? -11.742 -8.633 -18.734 1 95.31 179 PRO A CA 1
ATOM 1401 C C . PRO A 1 179 ? -11.547 -10.062 -19.25 1 95.31 179 PRO A C 1
ATOM 1403 O O . PRO A 1 179 ? -12.43 -10.906 -19.078 1 95.31 179 PRO A O 1
ATOM 1406 N N . ALA A 1 180 ? -10.406 -10.289 -19.891 1 96.81 180 ALA A N 1
ATOM 1407 C CA . ALA A 1 180 ? -10.109 -11.633 -20.375 1 96.81 180 ALA A CA 1
ATOM 1408 C C . ALA A 1 180 ? -10.047 -12.633 -19.219 1 96.81 180 ALA A C 1
ATOM 1410 O O . ALA A 1 180 ? -10.602 -13.727 -19.312 1 96.81 180 ALA A O 1
ATOM 1411 N N . LEU A 1 181 ? -9.43 -12.25 -18.172 1 95.88 181 LEU A N 1
ATOM 1412 C CA . LEU A 1 181 ? -9.305 -13.117 -17 1 95.88 181 LEU A CA 1
ATOM 1413 C C . LEU A 1 181 ? -10.664 -13.328 -16.328 1 95.88 181 LEU A C 1
ATOM 1415 O O . LEU A 1 181 ? -10.969 -14.43 -15.859 1 95.88 181 LEU A O 1
ATOM 1419 N N . ARG A 1 182 ? -11.477 -12.312 -16.312 1 95.5 182 ARG A N 1
ATOM 1420 C CA . ARG A 1 182 ? -12.82 -12.438 -15.758 1 95.5 182 ARG A CA 1
ATOM 1421 C C . ARG A 1 182 ? -13.664 -13.414 -16.578 1 95.5 182 ARG A C 1
ATOM 1423 O O . ARG A 1 182 ? -14.453 -14.18 -16.016 1 95.5 182 ARG A O 1
ATOM 1430 N N . LYS A 1 183 ? -13.484 -13.328 -17.828 1 96.25 183 LYS A N 1
ATOM 1431 C CA . LYS A 1 183 ? -14.188 -14.266 -18.703 1 96.25 183 LYS A CA 1
ATOM 1432 C C . LYS A 1 183 ? -13.758 -15.703 -18.422 1 96.25 183 LYS A C 1
ATOM 1434 O O . LYS A 1 183 ? -14.594 -16.609 -18.359 1 96.25 183 LYS A O 1
ATOM 1439 N N . LEU A 1 184 ? -12.484 -15.891 -18.328 1 96.31 184 LEU A N 1
ATOM 1440 C CA . LEU A 1 184 ? -11.969 -17.219 -18.016 1 96.31 184 LEU A CA 1
ATOM 1441 C C . LEU A 1 184 ? -12.5 -17.719 -16.688 1 96.31 184 LEU A C 1
ATOM 1443 O O . LEU A 1 184 ? -12.852 -18.891 -16.547 1 96.31 184 LEU A O 1
ATOM 1447 N N . ASP A 1 185 ? -12.555 -16.844 -15.734 1 94.94 185 ASP A N 1
ATOM 1448 C CA . ASP A 1 185 ? -13.125 -17.172 -14.43 1 94.94 185 ASP A CA 1
ATOM 1449 C C . ASP A 1 185 ? -14.578 -17.625 -14.562 1 94.94 185 ASP A C 1
ATOM 1451 O O . ASP A 1 185 ? -14.984 -18.625 -13.961 1 94.94 185 ASP A O 1
ATOM 1455 N N . ALA A 1 186 ? -15.297 -16.891 -15.273 1 94.62 186 ALA A N 1
ATOM 1456 C CA . ALA A 1 186 ? -16.703 -17.219 -15.5 1 94.62 186 ALA A CA 1
ATOM 1457 C C . ALA A 1 186 ? -16.844 -18.562 -16.188 1 94.62 186 ALA A C 1
ATOM 1459 O O . ALA A 1 186 ? -17.734 -19.359 -15.867 1 94.62 186 ALA A O 1
ATOM 1460 N N . MET A 1 187 ? -15.984 -18.844 -17.141 1 95.81 187 MET A N 1
ATOM 1461 C CA . MET A 1 187 ? -15.992 -20.109 -17.844 1 95.81 187 MET A CA 1
ATOM 1462 C C . MET A 1 187 ? -15.727 -21.266 -16.891 1 95.81 187 MET A C 1
ATOM 1464 O O . MET A 1 187 ? -16.406 -22.297 -16.938 1 95.81 187 MET A O 1
ATOM 1468 N N . LEU A 1 188 ? -14.797 -21.078 -16.047 1 94.06 188 LEU A N 1
ATOM 1469 C CA . LEU A 1 188 ? -14.453 -22.125 -15.094 1 94.06 188 LEU A CA 1
ATOM 1470 C C . LEU A 1 188 ? -15.633 -22.438 -14.18 1 94.06 188 LEU A C 1
ATOM 1472 O O . LEU A 1 188 ? -15.961 -23.609 -13.961 1 94.06 188 LEU A O 1
ATOM 1476 N N . ILE A 1 189 ? -16.234 -21.422 -13.695 1 92.56 189 ILE A N 1
ATOM 1477 C CA . ILE A 1 189 ? -17.391 -21.609 -12.82 1 92.56 189 ILE A CA 1
ATOM 1478 C C . ILE A 1 189 ? -18.531 -22.25 -13.602 1 92.56 189 ILE A C 1
ATOM 1480 O O . ILE A 1 189 ? -19.25 -23.109 -13.078 1 92.56 189 ILE A O 1
ATOM 1484 N N . GLY A 1 190 ? -18.656 -21.844 -14.859 1 92.25 190 GLY A N 1
ATOM 1485 C CA . GLY A 1 190 ? -19.656 -22.438 -15.719 1 92.25 190 GLY A CA 1
ATOM 1486 C C . GLY A 1 190 ? -19.453 -23.922 -15.93 1 92.25 190 GLY A C 1
ATOM 1487 O O . GLY A 1 190 ? -20.406 -24.703 -15.898 1 92.25 190 GLY A O 1
ATOM 1488 N N . TYR A 1 191 ? -18.234 -24.344 -16.141 1 92.31 191 TYR A N 1
ATOM 1489 C CA . TYR A 1 191 ? -17.938 -25.75 -16.344 1 92.31 191 TYR A CA 1
ATOM 1490 C C . TYR A 1 191 ? -18.234 -26.562 -15.086 1 92.31 191 TYR A C 1
ATOM 1492 O O . TYR A 1 191 ? -18.688 -27.703 -15.172 1 92.31 191 TYR A O 1
ATOM 1500 N N . LEU A 1 192 ? -18.016 -25.984 -13.953 1 91.88 192 LEU A N 1
ATOM 1501 C CA . LEU A 1 192 ? -18.359 -26.656 -12.703 1 91.88 192 LEU A CA 1
ATOM 1502 C C . LEU A 1 192 ? -19.875 -26.812 -12.578 1 91.88 192 LEU A C 1
ATOM 1504 O O . LEU A 1 192 ? -20.344 -27.828 -12.055 1 91.88 192 LEU A O 1
ATOM 1508 N N . GLU A 1 193 ? -20.562 -25.844 -13.078 1 92.44 193 GLU A N 1
ATOM 1509 C CA . GLU A 1 193 ? -22.016 -25.875 -13.023 1 92.44 193 GLU A CA 1
ATOM 1510 C C . GLU A 1 193 ? -22.578 -27.016 -13.852 1 92.44 193 GLU A C 1
ATOM 1512 O O . GLU A 1 193 ? -23.656 -27.531 -13.562 1 92.44 193 GLU A O 1
ATOM 1517 N N . ASN A 1 194 ? -21.844 -27.453 -14.844 1 91.38 194 ASN A N 1
ATOM 1518 C CA . ASN A 1 194 ? -22.281 -28.516 -15.727 1 91.38 194 ASN A CA 1
ATOM 1519 C C . ASN A 1 194 ? -22.422 -29.844 -14.977 1 91.38 194 ASN A C 1
ATOM 1521 O O . ASN A 1 194 ? -23.094 -30.766 -15.453 1 91.38 194 ASN A O 1
ATOM 1525 N N . PHE A 1 195 ? -21.828 -29.969 -13.844 1 93.06 195 PHE A N 1
ATOM 1526 C CA . PHE A 1 195 ? -21.875 -31.219 -13.094 1 93.06 195 PHE A CA 1
ATOM 1527 C C . PHE A 1 195 ? -23.094 -31.266 -12.188 1 93.06 195 PHE A C 1
ATOM 1529 O O . PHE A 1 195 ? -23.219 -32.156 -11.344 1 93.06 195 PHE A O 1
ATOM 1536 N N . LYS A 1 196 ? -23.953 -30.25 -12.344 1 86.5 196 LYS A N 1
ATOM 1537 C CA . LYS A 1 196 ? -25.203 -30.203 -11.586 1 86.5 196 LYS A CA 1
ATOM 1538 C C . LYS A 1 196 ? -26.109 -31.359 -11.977 1 86.5 196 LYS A C 1
ATOM 1540 O O . LYS A 1 196 ? -26.875 -31.875 -11.141 1 86.5 196 LYS A O 1
ATOM 1545 N N . TYR A 1 197 ? -26.078 -31.656 -13.211 1 76.5 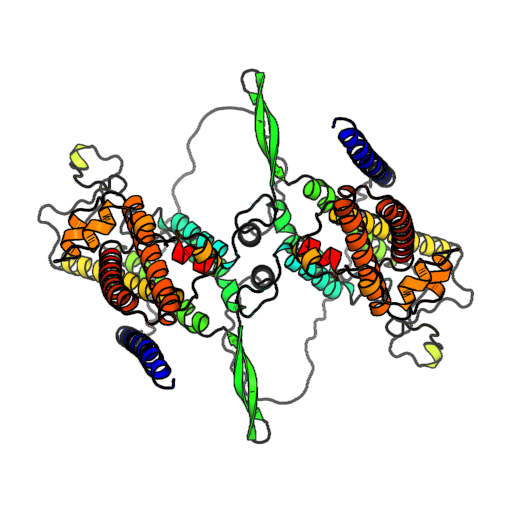197 TYR A N 1
ATOM 1546 C CA . TYR A 1 197 ? -27.031 -32.625 -13.734 1 76.5 197 TYR A CA 1
ATOM 1547 C C . TYR A 1 197 ? -26.516 -34.031 -13.594 1 76.5 197 TYR A C 1
ATOM 1549 O O . TYR A 1 197 ? -25.406 -34.25 -13.102 1 76.5 197 TYR A O 1
ATOM 1557 N N . GLN A 1 198 ? -27.141 -35 -14.273 1 68.81 198 GLN A N 1
ATOM 1558 C CA . GLN A 1 198 ? -27.016 -36.438 -14.078 1 68.81 198 GLN A CA 1
ATOM 1559 C C . GLN A 1 198 ? -25.672 -36.969 -14.57 1 68.81 198 GLN A C 1
ATOM 1561 O O . GLN A 1 198 ? -25.344 -36.812 -15.75 1 68.81 198 GLN A O 1
ATOM 1566 N N . ASN A 1 199 ? -24.875 -37.281 -13.492 1 81.75 199 ASN A N 1
ATOM 1567 C CA . ASN A 1 199 ? -23.594 -37.938 -13.711 1 81.75 199 ASN A CA 1
ATOM 1568 C C . ASN A 1 199 ? -23.703 -39.438 -13.523 1 81.75 199 ASN A C 1
ATOM 1570 O O . ASN A 1 199 ? -24.547 -39.938 -12.75 1 81.75 199 ASN A O 1
ATOM 1574 N N . GLU A 1 200 ? -23.031 -40.125 -14.328 1 90.25 200 GLU A N 1
ATOM 1575 C CA . GLU A 1 200 ? -23.016 -41.594 -14.234 1 90.25 200 GLU A CA 1
ATOM 1576 C C . GLU A 1 200 ? -22.078 -42.062 -13.133 1 90.25 200 GLU A C 1
ATOM 1578 O O . GLU A 1 200 ? -21.984 -43.25 -12.867 1 90.25 200 GLU A O 1
ATOM 1583 N N . PHE A 1 201 ? -21.422 -41.125 -12.523 1 90.62 201 PHE A N 1
ATOM 1584 C CA . PHE A 1 201 ? -20.531 -41.469 -11.43 1 90.62 201 PHE A CA 1
ATOM 1585 C C . PHE A 1 201 ? -21.016 -40.844 -10.125 1 90.62 201 PHE A C 1
ATOM 1587 O O . PHE A 1 201 ? -21.844 -39.938 -10.125 1 90.62 201 PHE A O 1
ATOM 1594 N N . TRP A 1 202 ? -20.641 -41.469 -9.031 1 88 202 TRP A N 1
ATOM 1595 C CA . TRP A 1 202 ? -20.984 -40.906 -7.719 1 88 202 TRP A CA 1
ATOM 1596 C C . TRP A 1 202 ? -19.812 -41.062 -6.75 1 88 202 TRP A C 1
ATOM 1598 O O . TRP A 1 202 ? -18.844 -41.781 -7.047 1 88 202 TRP A O 1
ATOM 1608 N N . TYR A 1 203 ? -19.891 -40.281 -5.703 1 88.5 203 TYR A N 1
ATOM 1609 C CA . TYR A 1 203 ? -18.812 -40.312 -4.711 1 88.5 203 TYR A CA 1
ATOM 1610 C C . TYR A 1 203 ? -19.203 -41.188 -3.525 1 88.5 203 TYR A C 1
ATOM 1612 O O . TYR A 1 203 ? -20.359 -41.188 -3.086 1 88.5 203 TYR A O 1
ATOM 1620 N N . VAL A 1 204 ? -18.156 -41.906 -3.139 1 85.5 204 VAL A N 1
ATOM 1621 C CA . VAL A 1 204 ? -18.375 -42.75 -1.969 1 85.5 204 VAL A CA 1
ATOM 1622 C C . VAL A 1 204 ? -18.484 -41.875 -0.719 1 85.5 204 VAL A C 1
ATOM 1624 O O . VAL A 1 204 ? -17.766 -40.875 -0.577 1 85.5 204 VAL A O 1
ATOM 1627 N N . SER A 1 205 ? -19.5 -42.25 0.113 1 79.69 205 SER A N 1
ATOM 1628 C CA . SER A 1 205 ? -19.688 -41.5 1.348 1 79.69 205 SER A CA 1
ATOM 1629 C C . SER A 1 205 ? -18.453 -41.594 2.238 1 79.69 205 SER A C 1
ATOM 1631 O O . SER A 1 205 ? -17.719 -42.594 2.205 1 79.69 205 SER A O 1
ATOM 1633 N N . LYS A 1 206 ? -18.094 -40.5 2.945 1 72.44 206 LYS A N 1
ATOM 1634 C CA . LYS A 1 206 ? -16.953 -40.438 3.859 1 72.44 206 LYS A CA 1
ATOM 1635 C C . LYS A 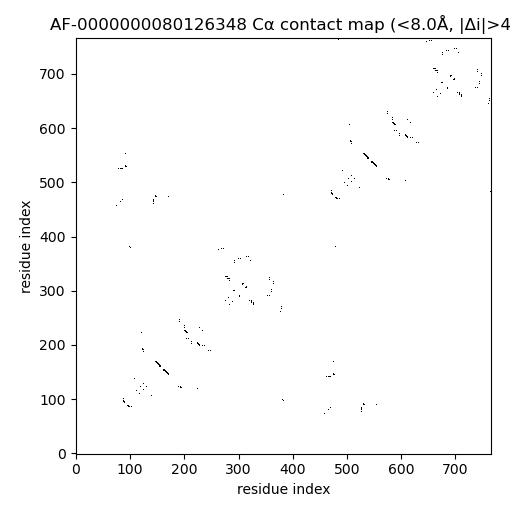1 206 ? -17.031 -41.562 4.898 1 72.44 206 LYS A C 1
ATOM 1637 O O . LYS A 1 206 ? -16 -42.062 5.363 1 72.44 206 LYS A O 1
ATOM 1642 N N . ASP A 1 207 ? -18.203 -41.906 5.16 1 68.88 207 ASP A N 1
ATOM 1643 C CA . ASP A 1 207 ? -18.453 -42.875 6.203 1 68.88 207 ASP A CA 1
ATOM 1644 C C . ASP A 1 207 ? -18.422 -44.312 5.637 1 68.88 207 ASP A C 1
ATOM 1646 O O . ASP A 1 207 ? -18.719 -45.25 6.344 1 68.88 207 ASP A O 1
ATOM 1650 N N . ALA A 1 208 ? -18.109 -44.312 4.391 1 69.56 208 ALA A N 1
ATOM 1651 C CA . ALA A 1 208 ? -18.109 -45.625 3.77 1 69.56 208 ALA A CA 1
ATOM 1652 C C . ALA A 1 208 ? -16.953 -46.5 4.266 1 69.56 208 ALA A C 1
ATOM 1654 O O . ALA A 1 208 ? -15.922 -45.969 4.691 1 69.56 208 ALA A O 1
ATOM 1655 N N . THR A 1 209 ? -17.188 -47.719 4.398 1 67.56 209 THR A N 1
ATOM 1656 C CA . THR A 1 209 ? -16.188 -48.688 4.875 1 67.56 209 THR A CA 1
ATOM 1657 C C . THR A 1 209 ? -15 -48.75 3.922 1 67.56 209 THR A C 1
ATOM 1659 O O . THR A 1 209 ? -15.109 -48.375 2.754 1 67.56 209 THR A O 1
ATOM 1662 N N . ASP A 1 210 ? -13.766 -49.031 4.441 1 65.25 210 ASP A N 1
ATOM 1663 C CA . ASP A 1 210 ? -12.516 -49.125 3.688 1 65.25 210 ASP A CA 1
ATOM 1664 C C . ASP A 1 210 ? -12.695 -50 2.457 1 65.25 210 ASP A C 1
ATOM 1666 O O . ASP A 1 210 ? -12.055 -49.781 1.428 1 65.25 210 ASP A O 1
ATOM 1670 N N . ALA A 1 211 ? -13.492 -51.031 2.584 1 64.81 211 ALA A N 1
ATOM 1671 C CA . ALA A 1 211 ? -13.734 -51.969 1.484 1 64.81 211 ALA A CA 1
ATOM 1672 C C . ALA A 1 211 ? -14.414 -51.281 0.31 1 64.81 211 ALA A C 1
ATOM 1674 O O . ALA A 1 211 ? -14.133 -51.594 -0.851 1 64.81 211 ALA A O 1
ATOM 1675 N N . GLU A 1 212 ? -15.219 -50.281 0.643 1 66.56 212 GLU A N 1
ATOM 1676 C CA . GLU A 1 212 ? -15.961 -49.562 -0.385 1 66.56 212 GLU A CA 1
ATOM 1677 C C . GLU A 1 212 ? -15.078 -48.5 -1.054 1 66.56 212 GLU A C 1
ATOM 1679 O O . GLU A 1 212 ? -15.234 -48.219 -2.242 1 66.56 212 GLU A O 1
ATOM 1684 N N . LYS A 1 213 ? -14.227 -47.906 -0.238 1 66.06 213 LYS A N 1
ATOM 1685 C CA . LYS A 1 213 ? -13.359 -46.844 -0.752 1 66.06 213 LYS A CA 1
ATOM 1686 C C . LYS A 1 213 ? -12.305 -47.406 -1.702 1 66.06 213 LYS A C 1
ATOM 1688 O O . LYS A 1 213 ? -11.852 -46.719 -2.613 1 66.06 213 LYS A O 1
ATOM 1693 N N . GLY A 1 214 ? -12.219 -48.656 -1.782 1 62.56 214 GLY A N 1
ATOM 1694 C CA . GLY A 1 214 ? -11.234 -49.312 -2.631 1 62.56 214 GLY A CA 1
ATOM 1695 C C . GLY A 1 214 ? -9.812 -48.875 -2.348 1 62.56 214 GLY A C 1
ATOM 1696 O O . GLY A 1 214 ? -9.586 -47.938 -1.575 1 62.56 214 GLY A O 1
ATOM 1697 N N . ARG A 1 215 ? -8.719 -49.625 -2.674 1 57.41 215 ARG A N 1
ATOM 1698 C CA . ARG A 1 215 ? -7.301 -49.344 -2.52 1 57.41 215 ARG A CA 1
ATOM 1699 C C . ARG A 1 215 ? -6.875 -48.188 -3.434 1 57.41 215 ARG A C 1
ATOM 1701 O O . ARG A 1 215 ? -6.922 -48.312 -4.66 1 57.41 215 ARG A O 1
ATOM 1708 N N . ARG A 1 216 ? -7.012 -46.938 -2.895 1 61.66 216 ARG A N 1
ATOM 1709 C CA . ARG A 1 216 ? -6.57 -45.812 -3.732 1 61.66 216 ARG A CA 1
ATOM 1710 C C . ARG A 1 216 ? -5.066 -45.875 -3.967 1 61.66 216 ARG A C 1
ATOM 1712 O O . ARG A 1 216 ? -4.289 -46.031 -3.02 1 61.66 216 ARG A O 1
ATOM 1719 N N . LYS A 1 217 ? -4.621 -46.344 -4.988 1 57.53 217 LYS A N 1
ATOM 1720 C CA . LYS A 1 217 ? -3.213 -46.438 -5.371 1 57.53 217 LYS A CA 1
ATOM 1721 C C . LYS A 1 217 ? -2.59 -45.031 -5.438 1 57.53 217 LYS A C 1
ATOM 1723 O O . LYS A 1 217 ? -1.364 -44.906 -5.441 1 57.53 217 LYS A O 1
ATOM 1728 N N . ASP A 1 218 ? -3.504 -44 -5.609 1 59.5 218 ASP A N 1
ATOM 1729 C CA . ASP A 1 218 ? -2.848 -42.719 -5.949 1 59.5 218 ASP A CA 1
ATOM 1730 C C . ASP A 1 218 ? -2.619 -41.875 -4.707 1 59.5 218 ASP A C 1
ATOM 1732 O O . ASP A 1 218 ? -3.23 -42.125 -3.664 1 59.5 218 ASP A O 1
ATOM 1736 N N . ASP A 1 219 ? -1.526 -41.25 -4.66 1 62.91 219 ASP A N 1
ATOM 1737 C CA . ASP A 1 219 ? -0.968 -40.344 -3.65 1 62.91 219 ASP A CA 1
ATOM 1738 C C . ASP A 1 219 ? -1.92 -39.188 -3.355 1 62.91 219 ASP A C 1
ATOM 1740 O O . ASP A 1 219 ? -1.522 -38.188 -2.754 1 62.91 219 ASP A O 1
ATOM 1744 N N . LYS A 1 220 ? -3.281 -39.312 -3.861 1 71.38 220 LYS A N 1
ATOM 1745 C CA . LYS A 1 220 ? -4.195 -38.219 -3.615 1 71.38 220 LYS A CA 1
ATOM 1746 C C . LYS A 1 220 ? -5.277 -38.594 -2.613 1 71.38 220 LYS A C 1
ATOM 1748 O O . LYS A 1 220 ? -6.473 -38.531 -2.92 1 71.38 220 LYS A O 1
ATOM 1753 N N . TRP A 1 221 ? -4.941 -38.969 -1.506 1 70.19 221 TRP A N 1
ATOM 1754 C CA . TRP A 1 221 ? -5.797 -39.5 -0.442 1 70.19 221 TRP A CA 1
ATOM 1755 C C . TRP A 1 221 ? -6.809 -38.438 0.001 1 70.19 221 TRP A C 1
ATOM 1757 O O . TRP A 1 221 ? -7.836 -38.75 0.601 1 70.19 221 TRP A O 1
ATOM 1767 N N . TRP A 1 222 ? -6.527 -37.219 -0.337 1 73.62 222 TRP A N 1
ATOM 1768 C CA . TRP A 1 222 ? -7.387 -36.125 0.126 1 73.62 222 TRP A CA 1
ATOM 1769 C C . TRP A 1 222 ? -8.586 -35.938 -0.801 1 73.62 222 TRP A C 1
ATOM 1771 O O . TRP A 1 222 ? -9.539 -35.25 -0.466 1 73.62 222 TRP A O 1
ATOM 1781 N N . LEU A 1 223 ? -8.594 -36.594 -1.87 1 80.56 223 LEU A N 1
ATOM 1782 C CA . LEU A 1 223 ? -9.711 -36.5 -2.805 1 80.56 223 LEU A CA 1
ATOM 1783 C C . LEU A 1 223 ? -10.742 -37.594 -2.529 1 80.56 223 LEU A C 1
ATOM 1785 O O . LEU A 1 223 ? -10.391 -38.719 -2.158 1 80.56 223 LEU A O 1
ATOM 1789 N N . PRO A 1 224 ? -11.992 -37.312 -2.729 1 83.75 224 PRO A N 1
ATOM 1790 C CA . PRO A 1 224 ? -13.023 -38.312 -2.541 1 83.75 224 PRO A CA 1
ATOM 1791 C C . PRO A 1 224 ? -12.953 -39.438 -3.582 1 83.75 224 PRO A C 1
ATOM 1793 O O . PRO A 1 224 ? -12.547 -39.188 -4.723 1 83.75 224 PRO A O 1
ATOM 1796 N N . THR A 1 225 ? -13.352 -40.625 -3.141 1 84.75 225 THR A N 1
ATOM 1797 C CA . THR A 1 225 ? -13.344 -41.781 -4.027 1 84.75 225 THR A CA 1
ATOM 1798 C C . THR A 1 225 ? -14.555 -41.781 -4.957 1 84.75 225 THR A C 1
ATOM 1800 O O . THR A 1 225 ? -15.688 -41.594 -4.504 1 84.75 225 THR A O 1
ATOM 1803 N N . VAL A 1 226 ? -14.289 -41.969 -6.207 1 87.12 226 VAL A N 1
ATOM 1804 C CA . VAL A 1 226 ? -15.336 -41.938 -7.219 1 87.12 226 VAL A CA 1
ATOM 1805 C C . VAL A 1 226 ? -15.742 -43.375 -7.582 1 87.12 226 VAL A C 1
ATOM 1807 O O . VAL A 1 226 ? -14.891 -44.25 -7.684 1 87.12 226 VAL A O 1
ATOM 1810 N N . LYS A 1 227 ? -17.047 -43.625 -7.656 1 87.19 227 LYS A N 1
ATOM 1811 C CA . LYS A 1 227 ? -17.578 -44.906 -8.117 1 87.19 227 LYS A CA 1
ATOM 1812 C C . LYS A 1 227 ? -18.312 -44.75 -9.445 1 87.19 227 LYS A C 1
ATOM 1814 O O . LYS A 1 227 ? -19 -43.75 -9.68 1 87.19 227 LYS A O 1
ATOM 1819 N N . VAL A 1 228 ? -18.109 -45.75 -10.242 1 89.19 228 VAL A N 1
ATOM 1820 C CA . VAL A 1 228 ? -18.75 -45.812 -11.547 1 89.19 228 VAL A CA 1
ATOM 1821 C C . VAL A 1 228 ? -19.578 -47.094 -11.664 1 89.19 228 VAL A C 1
ATOM 1823 O O . VAL A 1 228 ? -19.359 -48.062 -10.93 1 89.19 228 VAL A O 1
ATOM 1826 N N . PRO A 1 229 ? -20.516 -47.031 -12.555 1 89.62 229 PRO A N 1
ATOM 1827 C CA . PRO A 1 229 ? -21.281 -48.281 -12.781 1 89.62 229 PRO A CA 1
ATOM 1828 C C . PRO A 1 229 ? -20.391 -49.469 -13.141 1 89.62 229 PRO A C 1
ATOM 1830 O O . PRO A 1 229 ? -19.297 -49.281 -13.68 1 89.62 229 PRO A O 1
ATOM 1833 N N . PRO A 1 230 ? -20.859 -50.594 -12.805 1 88.44 230 PRO A N 1
ATOM 1834 C CA . PRO A 1 230 ? -20.047 -51.812 -13.039 1 88.44 230 PRO A CA 1
ATOM 1835 C C . PRO A 1 230 ? -19.641 -51.969 -14.5 1 88.44 230 PRO A C 1
ATOM 1837 O O . PRO A 1 230 ? -18.578 -52.5 -14.789 1 88.44 230 PRO A O 1
ATOM 1840 N N . ASN A 1 231 ? -20.516 -51.531 -15.414 1 90.69 231 ASN A N 1
ATOM 1841 C CA . ASN A 1 231 ? -20.203 -51.625 -16.828 1 90.69 231 ASN A CA 1
ATOM 1842 C C . ASN A 1 231 ? -19.406 -50.438 -17.328 1 90.69 231 ASN A C 1
ATOM 1844 O O . ASN A 1 231 ? -19.109 -50.312 -18.516 1 90.69 231 ASN A O 1
ATOM 1848 N N . GLY A 1 232 ? -19.031 -49.656 -16.375 1 90.06 232 GLY A N 1
ATOM 1849 C CA . GLY A 1 232 ? -18.297 -48.469 -16.75 1 90.06 232 GLY A CA 1
ATOM 1850 C C . GLY A 1 232 ? -19.203 -47.344 -17.172 1 90.06 232 GLY A C 1
ATOM 1851 O O . GLY A 1 232 ? -20.422 -47.438 -17.078 1 90.06 232 GLY A O 1
ATOM 1852 N N . LEU A 1 233 ? -18.531 -46.281 -17.547 1 91.44 233 LEU A N 1
ATOM 1853 C CA . LEU A 1 233 ? -19.281 -45.125 -18.016 1 91.44 233 LEU A CA 1
ATOM 1854 C C . LEU A 1 233 ? -19.781 -45.312 -19.438 1 91.44 233 LEU A C 1
ATOM 1856 O O . LEU A 1 233 ? -19.141 -46 -20.234 1 91.44 233 LEU A O 1
ATOM 1860 N N . SER A 1 234 ? -20.969 -44.844 -19.703 1 92.69 234 SER A N 1
ATOM 1861 C CA . SER A 1 234 ? -21.453 -44.875 -21.078 1 92.69 234 SER A CA 1
ATOM 1862 C C . SER A 1 234 ? -20.531 -44.094 -22 1 92.69 234 SER A C 1
ATOM 1864 O O . SER A 1 234 ? -19.766 -43.219 -21.547 1 92.69 234 SER A O 1
ATOM 1866 N N . GLU A 1 235 ? -20.531 -44.375 -23.281 1 92.44 235 GLU A N 1
ATOM 1867 C CA . GLU A 1 235 ? -19.703 -43.656 -24.266 1 92.44 235 GLU A CA 1
ATOM 1868 C C . GLU A 1 235 ? -20.031 -42.188 -24.281 1 92.44 235 GLU A C 1
ATOM 1870 O O . GLU A 1 235 ? -19.125 -41.344 -24.438 1 92.44 235 GLU A O 1
ATOM 1875 N N . GLU A 1 236 ? -21.266 -41.938 -24.125 1 90.75 236 GLU A N 1
ATOM 1876 C CA . GLU A 1 236 ? -21.688 -40.531 -24.125 1 90.75 236 GLU A CA 1
ATOM 1877 C C . GLU A 1 236 ? -21.141 -39.781 -22.906 1 90.75 236 GLU A C 1
ATOM 1879 O O . GLU A 1 236 ? -20.672 -38.656 -23.031 1 90.75 236 GLU A O 1
ATOM 1884 N N . SER A 1 237 ? -21.156 -40.438 -21.812 1 91.5 237 SER A N 1
ATOM 1885 C CA . SER A 1 237 ? -20.656 -39.812 -20.578 1 91.5 237 SER A CA 1
ATOM 1886 C C . SER A 1 237 ? -19.141 -39.656 -20.625 1 91.5 237 SER A C 1
ATOM 1888 O O . SER A 1 237 ? -18.609 -38.656 -20.141 1 91.5 237 SER A O 1
ATOM 1890 N N . ARG A 1 238 ? -18.5 -40.594 -21.156 1 93.75 238 ARG A N 1
ATOM 1891 C CA . ARG A 1 238 ? -17.047 -40.5 -21.281 1 93.75 238 ARG A CA 1
ATOM 1892 C C . ARG A 1 238 ? -16.625 -39.344 -22.188 1 93.75 238 ARG A C 1
ATOM 1894 O O . ARG A 1 238 ? -15.711 -38.594 -21.859 1 93.75 238 ARG A O 1
ATOM 1901 N N . LYS A 1 239 ? -17.297 -39.281 -23.297 1 94.06 239 LYS A N 1
ATOM 1902 C CA . LYS A 1 239 ? -17.016 -38.188 -24.234 1 94.06 239 LYS A CA 1
ATOM 1903 C C . LYS A 1 239 ? -17.281 -36.812 -23.594 1 94.06 239 LYS A C 1
ATOM 1905 O O . LYS A 1 239 ? -16.531 -35.875 -23.797 1 94.06 239 LYS A O 1
ATOM 1910 N N . TRP A 1 240 ? -18.312 -36.781 -22.875 1 93.44 240 TRP A N 1
ATOM 1911 C CA . TRP A 1 240 ? -18.688 -35.562 -22.203 1 93.44 240 TRP A CA 1
ATOM 1912 C C . TRP A 1 240 ? -17.641 -35.156 -21.156 1 93.44 240 TRP A C 1
ATOM 1914 O O . TRP A 1 240 ? -17.266 -34 -21.078 1 93.44 240 TRP A O 1
ATOM 1924 N N . LEU A 1 241 ? -17.234 -36.094 -20.406 1 93 241 LEU A N 1
ATOM 1925 C CA . LEU A 1 241 ? -16.219 -35.844 -19.391 1 93 241 LEU A CA 1
ATOM 1926 C C . LEU A 1 241 ? -14.906 -35.406 -20.031 1 93 241 LEU A C 1
ATOM 1928 O O . LEU A 1 241 ? -14.227 -34.531 -19.5 1 93 241 LEU A O 1
ATOM 1932 N N . GLN A 1 242 ? -14.586 -36.031 -21.062 1 94.25 242 GLN A N 1
ATOM 1933 C CA . GLN A 1 242 ? -13.383 -35.656 -21.797 1 94.25 242 GLN A CA 1
ATOM 1934 C C . GLN A 1 242 ? -13.484 -34.219 -22.328 1 94.25 242 GLN A C 1
ATOM 1936 O O . GLN A 1 242 ? -12.508 -33.469 -22.312 1 94.25 242 GLN A O 1
ATOM 1941 N N . PHE A 1 243 ? -14.625 -33.938 -22.781 1 93.38 243 PHE A N 1
ATOM 1942 C CA . PHE A 1 243 ? -14.867 -32.594 -23.281 1 93.38 243 PHE A CA 1
ATOM 1943 C C . PHE A 1 243 ? -14.703 -31.562 -22.156 1 93.38 243 PHE A C 1
ATOM 1945 O O . PHE A 1 243 ? -14.109 -30.5 -22.375 1 93.38 243 PHE A O 1
ATOM 1952 N N . GLN A 1 244 ? -15.25 -31.828 -21.031 1 92.94 244 GLN A N 1
ATOM 1953 C CA . GLN A 1 244 ? -15.102 -30.938 -19.891 1 92.94 244 GLN A CA 1
ATOM 1954 C C . GLN A 1 244 ? -13.633 -30.766 -19.5 1 92.94 244 GLN A C 1
ATOM 1956 O O . GLN A 1 244 ? -13.18 -29.656 -19.219 1 92.94 244 GLN A O 1
ATOM 1961 N N . LYS A 1 245 ? -12.945 -31.797 -19.453 1 93.69 245 LYS A N 1
ATOM 1962 C CA . LYS A 1 245 ? -11.531 -31.781 -19.109 1 93.69 245 LYS A CA 1
ATOM 1963 C C . LYS A 1 245 ? -10.742 -30.906 -20.094 1 93.69 245 LYS A C 1
ATOM 1965 O O . LYS A 1 245 ? -9.93 -30.078 -19.672 1 93.69 245 LYS A O 1
ATOM 1970 N N . GLU A 1 246 ? -10.984 -31.109 -21.344 1 94 246 GLU A N 1
ATOM 1971 C CA . GLU A 1 246 ? -10.297 -30.328 -22.375 1 94 246 GLU A CA 1
ATOM 1972 C C . GLU A 1 246 ? -10.641 -28.844 -22.281 1 94 246 GLU A C 1
ATOM 1974 O O . GLU A 1 246 ? -9.781 -27.984 -22.484 1 94 246 GLU A O 1
ATOM 1979 N N . SER A 1 247 ? -11.836 -28.609 -22.016 1 94.19 247 SER A N 1
ATOM 1980 C CA . SER A 1 247 ? -12.273 -27.219 -21.875 1 94.19 247 SER A CA 1
ATOM 1981 C C . SER A 1 247 ? -11.57 -26.547 -20.703 1 94.19 247 SER A C 1
ATOM 1983 O O . SER A 1 247 ? -11.109 -25.406 -20.828 1 94.19 247 SER A O 1
ATOM 1985 N N . VAL A 1 248 ? -11.5 -27.203 -19.594 1 93.81 248 VAL A N 1
ATOM 1986 C CA . VAL A 1 248 ? -10.828 -26.656 -18.422 1 93.81 248 VAL A CA 1
ATOM 1987 C C . VAL A 1 248 ? -9.336 -26.469 -18.719 1 93.81 248 VAL A C 1
ATOM 1989 O O . VAL A 1 248 ? -8.734 -25.484 -18.297 1 93.81 248 VAL A O 1
ATOM 1992 N N . ASN A 1 249 ? -8.789 -27.391 -19.438 1 91.25 249 ASN A N 1
ATOM 1993 C CA . ASN A 1 249 ? -7.383 -27.281 -19.828 1 91.25 249 ASN A CA 1
ATOM 1994 C C . ASN A 1 249 ? -7.145 -26.078 -20.719 1 91.25 249 ASN A C 1
ATOM 1996 O O . ASN A 1 249 ? -6.102 -25.422 -20.625 1 91.25 249 ASN A O 1
ATOM 2000 N N . GLN A 1 250 ? -8.078 -25.844 -21.531 1 93 250 GLN A N 1
ATOM 2001 C CA . GLN A 1 250 ? -7.965 -24.672 -22.406 1 93 250 GLN A CA 1
ATOM 2002 C C . GLN A 1 250 ? -8.008 -23.391 -21.578 1 93 250 GLN A C 1
ATOM 2004 O O . GLN A 1 250 ? -7.262 -22.438 -21.859 1 93 250 GLN A O 1
ATOM 2009 N N . VAL A 1 251 ? -8.844 -23.344 -20.609 1 94.38 251 VAL A N 1
ATOM 2010 C CA . VAL A 1 251 ? -8.922 -22.188 -19.719 1 94.38 251 VAL A CA 1
ATOM 2011 C C . VAL A 1 251 ? -7.586 -22 -19 1 94.38 251 VAL A C 1
ATOM 2013 O O . VAL A 1 251 ? -7.074 -20.875 -18.906 1 94.38 251 VAL A O 1
ATOM 2016 N N . LEU A 1 252 ? -7.051 -23.047 -18.531 1 91.81 252 LEU A N 1
ATOM 2017 C CA . LEU A 1 252 ? -5.77 -22.984 -17.828 1 91.81 252 LEU A CA 1
ATOM 2018 C C . LEU A 1 252 ? -4.668 -22.484 -18.75 1 91.81 252 LEU A C 1
ATOM 2020 O O . LEU A 1 252 ? -3.895 -21.594 -18.375 1 91.81 252 LEU A O 1
ATOM 2024 N N . LYS A 1 253 ? -4.672 -23.047 -19.922 1 89.25 253 LYS A N 1
ATOM 2025 C CA . LYS A 1 253 ? -3.654 -22.641 -20.891 1 89.25 253 LYS A CA 1
ATOM 2026 C C . LYS A 1 253 ? -3.768 -21.156 -21.219 1 89.25 253 LYS A C 1
ATOM 2028 O O . LYS A 1 253 ? -2.758 -20.453 -21.328 1 89.25 253 LYS A O 1
ATOM 2033 N N . ALA A 1 254 ? -4.953 -20.734 -21.391 1 93.81 254 ALA A N 1
ATOM 2034 C CA . ALA A 1 254 ? -5.184 -19.328 -21.703 1 93.81 254 ALA A CA 1
ATOM 2035 C C . ALA A 1 254 ? -4.734 -18.438 -20.547 1 93.81 254 ALA A C 1
ATOM 2037 O O . ALA A 1 254 ? -4.07 -17.406 -20.766 1 93.81 254 ALA A O 1
ATOM 2038 N N . ALA A 1 255 ? -5.082 -18.75 -19.344 1 93.5 255 ALA A N 1
ATOM 2039 C CA . ALA A 1 255 ? -4.699 -17.984 -18.156 1 93.5 255 ALA A CA 1
ATOM 2040 C C . ALA A 1 255 ? -3.18 -17.953 -18 1 93.5 255 ALA A C 1
ATOM 2042 O O . ALA A 1 255 ? -2.604 -16.906 -17.719 1 93.5 255 ALA A O 1
ATOM 2043 N N . MET A 1 256 ? -2.549 -19.047 -18.219 1 89.31 256 MET A N 1
ATOM 2044 C CA . MET A 1 256 ? -1.099 -19.141 -18.094 1 89.31 256 MET A CA 1
ATOM 2045 C C . MET A 1 256 ? -0.401 -18.297 -19.172 1 89.31 256 MET A C 1
ATOM 2047 O O . MET A 1 256 ? 0.652 -17.719 -18.906 1 89.31 256 MET A O 1
ATOM 2051 N N . ALA A 1 257 ? -0.99 -18.344 -20.328 1 90.56 257 ALA A N 1
ATOM 2052 C CA . ALA A 1 257 ? -0.415 -17.562 -21.422 1 90.56 257 ALA A CA 1
ATOM 2053 C C . ALA A 1 257 ? -0.442 -16.078 -21.094 1 90.56 257 ALA A C 1
ATOM 2055 O O . ALA A 1 257 ? 0.537 -15.359 -21.328 1 90.56 257 ALA A O 1
ATOM 2056 N N . ILE A 1 258 ? -1.513 -15.625 -20.547 1 93.5 258 ILE A N 1
ATOM 2057 C CA . ILE A 1 258 ? -1.637 -14.227 -20.156 1 93.5 258 ILE A CA 1
ATOM 2058 C C . ILE A 1 258 ? -0.598 -13.891 -19.078 1 93.5 258 ILE A C 1
ATOM 2060 O O . ILE A 1 258 ? 0.107 -12.883 -19.188 1 93.5 258 ILE A O 1
ATOM 2064 N N . ASN A 1 259 ? -0.507 -14.688 -18.078 1 91.12 259 ASN A N 1
ATOM 2065 C CA . ASN A 1 259 ? 0.451 -14.484 -17 1 91.12 259 ASN A CA 1
ATOM 2066 C C . ASN A 1 259 ? 1.886 -14.461 -17.516 1 91.12 259 ASN A C 1
ATOM 2068 O O . ASN A 1 259 ? 2.672 -13.586 -17.141 1 91.12 259 ASN A O 1
ATOM 2072 N N . ALA A 1 260 ? 2.15 -15.438 -18.375 1 88.31 260 ALA A N 1
ATOM 2073 C CA . ALA A 1 260 ? 3.498 -15.531 -18.922 1 88.31 260 ALA A CA 1
ATOM 2074 C C . ALA A 1 260 ? 3.848 -14.297 -19.75 1 88.31 260 ALA A C 1
ATOM 2076 O O . ALA A 1 260 ? 4.977 -13.797 -19.688 1 88.31 260 ALA A O 1
ATOM 2077 N N . GLN A 1 261 ? 2.939 -13.852 -20.484 1 91 261 GLN A N 1
ATOM 2078 C CA . GLN A 1 261 ? 3.162 -12.672 -21.312 1 91 261 GLN A CA 1
ATOM 2079 C C . GLN A 1 261 ? 3.449 -11.438 -20.453 1 91 261 GLN A C 1
ATOM 2081 O O . GLN A 1 261 ? 4.395 -10.695 -20.719 1 91 261 GLN A O 1
ATOM 2086 N N . VAL A 1 262 ? 2.734 -11.211 -19.422 1 92.75 262 VAL A N 1
ATOM 2087 C CA . VAL A 1 262 ? 2.908 -10.062 -18.547 1 92.75 262 VAL A CA 1
ATOM 2088 C C . VAL A 1 262 ? 4.262 -10.141 -17.844 1 92.75 262 VAL A C 1
ATOM 2090 O O . VAL A 1 262 ? 5 -9.156 -17.781 1 92.75 262 VAL A O 1
ATOM 2093 N N . LEU A 1 263 ? 4.617 -11.273 -17.391 1 91.38 263 LEU A N 1
ATOM 2094 C CA . LEU A 1 263 ? 5.871 -11.469 -16.672 1 91.38 263 LEU A CA 1
ATOM 2095 C C . LEU A 1 263 ? 7.066 -11.258 -17.594 1 91.38 263 LEU A C 1
ATOM 2097 O O . LEU A 1 263 ? 8.109 -10.758 -17.172 1 91.38 263 LEU A O 1
ATOM 2101 N N . SER A 1 264 ? 6.871 -11.68 -18.828 1 89.56 264 SER A N 1
ATOM 2102 C CA . SER A 1 264 ? 7.957 -11.531 -19.797 1 89.56 264 SER A CA 1
ATOM 2103 C C . SER A 1 264 ? 8.25 -10.062 -20.078 1 89.56 264 SER A C 1
ATOM 2105 O O . SER A 1 264 ? 9.391 -9.703 -20.391 1 89.56 264 SER A O 1
ATOM 2107 N N . GLU A 1 265 ? 7.25 -9.227 -19.906 1 90.88 265 GLU A N 1
ATOM 2108 C CA . GLU A 1 265 ? 7.398 -7.801 -20.172 1 90.88 265 GLU A CA 1
ATOM 2109 C C . GLU A 1 265 ? 8.031 -7.074 -18.984 1 90.88 265 GLU A C 1
ATOM 2111 O O . GLU A 1 265 ? 8.516 -5.949 -19.125 1 90.88 265 GLU A O 1
ATOM 2116 N N . MET A 1 266 ? 8.016 -7.688 -17.891 1 91 266 MET A N 1
ATOM 2117 C CA . MET A 1 266 ? 8.602 -7.078 -16.688 1 91 266 MET A CA 1
ATOM 2118 C C . MET A 1 266 ? 10.117 -7.199 -16.719 1 91 266 MET A C 1
ATOM 2120 O O . MET A 1 266 ? 10.656 -8.242 -17.094 1 91 266 MET A O 1
ATOM 2124 N N . ALA A 1 267 ? 10.758 -6.152 -16.391 1 91.12 267 ALA A N 1
ATOM 2125 C CA . ALA A 1 267 ? 12.219 -6.168 -16.344 1 91.12 267 ALA A CA 1
ATOM 2126 C C . ALA A 1 267 ? 12.711 -6.957 -15.125 1 91.12 267 ALA A C 1
ATOM 2128 O O . ALA A 1 267 ? 12.016 -7.066 -14.117 1 91.12 267 ALA A O 1
ATOM 2129 N N . ILE A 1 268 ? 13.891 -7.559 -15.281 1 93.81 268 ILE A N 1
ATOM 2130 C CA . ILE A 1 268 ? 14.523 -8.227 -14.148 1 93.81 268 ILE A CA 1
ATOM 2131 C C . ILE A 1 268 ? 15.102 -7.184 -13.195 1 93.81 268 ILE A C 1
ATOM 2133 O O . ILE A 1 268 ? 15.961 -6.391 -13.578 1 93.81 268 ILE A O 1
ATOM 2137 N N . PRO A 1 269 ? 14.625 -7.211 -12.023 1 93 269 PRO A N 1
ATOM 2138 C CA . PRO A 1 269 ? 15.07 -6.188 -11.078 1 93 269 PRO A CA 1
ATOM 2139 C C . PRO A 1 269 ? 16.547 -6.34 -10.703 1 93 269 PRO A C 1
ATOM 2141 O O . PRO A 1 269 ? 17.062 -7.457 -10.633 1 93 269 PRO A O 1
ATOM 2144 N N . ASP A 1 270 ? 17.141 -5.211 -10.305 1 92.44 270 ASP A N 1
ATOM 2145 C CA . ASP A 1 270 ? 18.531 -5.199 -9.875 1 92.44 270 ASP A CA 1
ATOM 2146 C C . ASP A 1 270 ? 18.719 -5.98 -8.578 1 92.44 270 ASP A C 1
ATOM 2148 O O . ASP A 1 270 ? 19.75 -6.617 -8.375 1 92.44 270 ASP A O 1
ATOM 2152 N N . ASN A 1 271 ? 17.734 -5.918 -7.797 1 90.12 271 ASN A N 1
ATOM 2153 C CA . ASN A 1 271 ? 17.797 -6.637 -6.527 1 90.12 271 ASN A CA 1
ATOM 2154 C C . ASN A 1 271 ? 17.969 -8.141 -6.742 1 90.12 271 ASN A C 1
ATOM 2156 O O . ASN A 1 271 ? 18.656 -8.805 -5.969 1 90.12 271 ASN A O 1
ATOM 2160 N N . TYR A 1 272 ? 17.359 -8.641 -7.793 1 94.31 272 TYR A N 1
ATOM 2161 C CA . TYR A 1 272 ? 17.5 -10.055 -8.125 1 94.31 272 TYR A CA 1
ATOM 2162 C C . TYR A 1 272 ? 18.891 -10.367 -8.633 1 94.31 272 TYR A C 1
ATOM 2164 O O . TYR A 1 272 ? 19.516 -11.352 -8.211 1 94.31 272 TYR A O 1
ATOM 2172 N N . ILE A 1 273 ? 19.375 -9.555 -9.375 1 93.06 273 ILE A N 1
ATOM 2173 C CA . ILE A 1 273 ? 20.672 -9.742 -10.008 1 93.06 273 ILE A CA 1
ATOM 2174 C C . ILE A 1 273 ? 21.766 -9.703 -8.953 1 93.06 273 ILE A C 1
ATOM 2176 O O . ILE A 1 273 ? 22.688 -10.516 -8.977 1 93.06 273 ILE A O 1
ATOM 2180 N N . GLU A 1 274 ? 21.578 -8.75 -8.047 1 91.56 274 GLU A N 1
ATOM 2181 C CA . GLU A 1 274 ? 22.594 -8.562 -7.016 1 91.56 274 GLU A CA 1
ATOM 2182 C C . GLU A 1 274 ? 22.672 -9.766 -6.082 1 91.56 274 GLU A C 1
ATOM 2184 O O . GLU A 1 274 ? 23.719 -10.047 -5.492 1 91.56 274 GLU A O 1
ATOM 2189 N N . ASN A 1 275 ? 21.625 -10.531 -6.031 1 92 275 ASN A N 1
ATOM 2190 C CA . ASN A 1 275 ? 21.578 -11.656 -5.102 1 92 275 ASN A CA 1
ATOM 2191 C C . ASN A 1 275 ? 21.922 -12.969 -5.797 1 92 275 ASN A C 1
ATOM 2193 O O . ASN A 1 275 ? 21.953 -14.023 -5.16 1 92 275 ASN A O 1
ATOM 2197 N N . LEU A 1 276 ? 22.172 -12.93 -7.02 1 93.88 276 LEU A N 1
ATOM 2198 C CA . LEU A 1 276 ? 22.531 -14.125 -7.773 1 93.88 276 LEU A CA 1
ATOM 2199 C C . LEU A 1 276 ? 24 -14.5 -7.547 1 93.88 276 LEU A C 1
ATOM 2201 O O . LEU A 1 276 ? 24.828 -13.617 -7.324 1 93.88 276 LEU A O 1
ATOM 2205 N N . PRO A 1 277 ? 24.203 -15.742 -7.625 1 91.56 277 PRO A N 1
ATOM 2206 C CA . PRO A 1 277 ? 25.609 -16.156 -7.598 1 91.56 277 PRO A CA 1
ATOM 2207 C C . PRO A 1 277 ? 26.406 -15.609 -8.781 1 91.56 277 PRO A C 1
ATOM 2209 O O . PRO A 1 277 ? 25.812 -15.148 -9.766 1 91.56 277 PRO A O 1
ATOM 2212 N N . LYS A 1 278 ? 27.656 -15.664 -8.734 1 87.69 278 LYS A N 1
ATOM 2213 C CA . LYS A 1 278 ? 28.531 -15.086 -9.742 1 87.69 278 LYS A CA 1
ATOM 2214 C C . LYS A 1 278 ? 28.516 -15.914 -11.023 1 87.69 278 LYS A C 1
ATOM 2216 O O . LYS A 1 278 ? 28.688 -15.375 -12.125 1 87.69 278 LYS A O 1
ATOM 2221 N N . ASN A 1 279 ? 28.375 -17.266 -10.789 1 88.88 279 ASN A N 1
ATOM 2222 C CA . ASN A 1 279 ? 28.438 -18.141 -11.953 1 88.88 279 ASN A CA 1
ATOM 2223 C C . ASN A 1 279 ? 27.219 -19.062 -12.031 1 88.88 279 ASN A C 1
ATOM 2225 O O . ASN A 1 279 ? 26.609 -19.391 -11 1 88.88 279 ASN A O 1
ATOM 2229 N N . GLY A 1 280 ? 26.922 -19.438 -13.242 1 88.5 280 GLY A N 1
ATOM 2230 C CA . GLY A 1 280 ? 25.797 -20.328 -13.477 1 88.5 280 GLY A CA 1
ATOM 2231 C C . GLY A 1 280 ? 25.969 -21.688 -12.852 1 88.5 280 GLY A C 1
ATOM 2232 O O . GLY A 1 280 ? 25.016 -22.297 -12.383 1 88.5 280 GLY A O 1
ATOM 2233 N N . ARG A 1 281 ? 27.172 -22.125 -12.789 1 89.44 281 ARG A N 1
ATOM 2234 C CA . ARG A 1 281 ? 27.469 -23.422 -12.203 1 89.44 281 ARG A CA 1
ATOM 2235 C C . ARG A 1 281 ? 27.125 -23.453 -10.719 1 89.44 281 ARG A C 1
ATOM 2237 O O . ARG A 1 281 ? 26.625 -24.453 -10.203 1 89.44 281 ARG A O 1
ATOM 2244 N N . GLU A 1 282 ? 27.391 -22.375 -10.086 1 92.06 282 GLU A N 1
ATOM 2245 C CA . GLU A 1 282 ? 27.094 -22.266 -8.664 1 92.06 282 GLU A CA 1
ATOM 2246 C C . GLU A 1 282 ? 25.578 -22.281 -8.422 1 92.06 282 GLU A C 1
ATOM 2248 O O . GLU A 1 282 ? 25.109 -22.812 -7.41 1 92.06 282 GLU A O 1
ATOM 2253 N N . SER A 1 283 ? 24.844 -21.766 -9.328 1 92.12 283 SER A N 1
ATOM 2254 C CA . SER A 1 283 ? 23.391 -21.734 -9.211 1 92.12 283 SER A CA 1
ATOM 2255 C C . SER A 1 283 ? 22.797 -23.109 -9.477 1 92.12 283 SER A C 1
ATOM 2257 O O . SER A 1 283 ? 21.891 -23.547 -8.758 1 92.12 283 SER A O 1
ATOM 2259 N N . LEU A 1 284 ? 23.25 -23.812 -10.445 1 93.44 284 LEU A N 1
ATOM 2260 C CA . LEU A 1 284 ? 22.703 -25.109 -10.852 1 93.44 284 LEU A CA 1
ATOM 2261 C C . LEU A 1 284 ? 23.172 -26.219 -9.914 1 93.44 284 LEU A C 1
ATOM 2263 O O . LEU A 1 284 ? 22.453 -27.188 -9.68 1 93.44 284 LEU A O 1
ATOM 2267 N N . GLY A 1 285 ? 24.297 -26.047 -9.352 1 91.81 285 GLY A N 1
ATOM 2268 C CA . GLY A 1 285 ? 24.953 -27.156 -8.688 1 91.81 285 GLY A CA 1
ATOM 2269 C C . GLY A 1 285 ? 25.734 -28.047 -9.633 1 91.81 285 GLY A C 1
ATOM 2270 O O . GLY A 1 285 ? 25.453 -28.062 -10.836 1 91.81 285 GLY A O 1
ATOM 2271 N N . ASP A 1 286 ? 26.547 -28.797 -9.117 1 90.5 286 ASP A N 1
ATOM 2272 C CA . ASP A 1 286 ? 27.484 -29.578 -9.922 1 90.5 286 ASP A CA 1
ATOM 2273 C C . ASP A 1 286 ? 26.766 -30.641 -10.734 1 90.5 286 ASP A C 1
ATOM 2275 O O . ASP A 1 286 ? 27.047 -30.828 -11.922 1 90.5 286 ASP A O 1
ATOM 2279 N N . LEU A 1 287 ? 25.922 -31.312 -10.141 1 89.88 287 LEU A N 1
ATOM 2280 C CA . LEU A 1 287 ? 25.219 -32.406 -10.789 1 89.88 287 LEU A CA 1
ATOM 2281 C C . LEU A 1 287 ? 24.422 -31.938 -11.984 1 89.88 287 LEU A C 1
ATOM 2283 O O . LEU A 1 287 ? 24.516 -32.5 -13.078 1 89.88 287 LEU A O 1
ATOM 2287 N N . ILE A 1 288 ? 23.656 -30.938 -11.828 1 93.06 288 ILE A N 1
ATOM 2288 C CA . ILE A 1 288 ? 22.797 -30.406 -12.883 1 93.06 288 ILE A CA 1
ATOM 2289 C C . ILE A 1 288 ? 23.641 -29.766 -13.977 1 93.06 288 ILE A C 1
ATOM 2291 O O . ILE A 1 288 ? 23.359 -29.922 -15.164 1 93.06 288 ILE A O 1
ATOM 2295 N N . TYR A 1 289 ? 24.641 -29.094 -13.547 1 92.06 289 TYR A N 1
ATOM 2296 C CA . TYR A 1 289 ? 25.516 -28.453 -14.508 1 92.06 289 TYR A CA 1
ATOM 2297 C C . TYR A 1 289 ? 26.156 -29.484 -15.445 1 92.06 289 TYR A C 1
ATOM 2299 O O . TYR A 1 289 ? 26.172 -29.297 -16.656 1 92.06 289 TYR A O 1
ATOM 2307 N N . ARG A 1 290 ? 26.594 -30.562 -14.914 1 90.19 290 ARG A N 1
ATOM 2308 C CA . ARG A 1 290 ? 27.203 -31.625 -15.703 1 90.19 290 ARG A CA 1
ATOM 2309 C C . ARG A 1 290 ? 26.188 -32.25 -16.656 1 90.19 290 ARG A C 1
ATOM 2311 O O . ARG A 1 290 ? 26.531 -32.594 -17.781 1 90.19 290 ARG A O 1
ATOM 2318 N N . SER A 1 291 ? 25.078 -32.312 -16.188 1 90.75 291 SER A N 1
ATOM 2319 C CA . SER A 1 291 ? 24.031 -32.938 -16.984 1 90.75 291 SER A CA 1
ATOM 2320 C C . SER A 1 291 ? 23.625 -32.094 -18.172 1 90.75 291 SER A C 1
ATOM 2322 O O . SER A 1 291 ? 23.234 -32.625 -19.219 1 90.75 291 SER A O 1
ATOM 2324 N N . ILE A 1 292 ? 23.719 -30.844 -18.016 1 89.88 292 ILE A N 1
ATOM 2325 C CA . ILE A 1 292 ? 23.281 -29.922 -19.047 1 89.88 292 ILE A CA 1
ATOM 2326 C C . ILE A 1 292 ? 24.406 -29.703 -20.047 1 89.88 292 ILE A C 1
ATOM 2328 O O . ILE A 1 292 ? 24.156 -29.422 -21.234 1 89.88 292 ILE A O 1
ATOM 2332 N N . THR A 1 293 ? 25.594 -29.906 -19.516 1 85.25 293 THR A N 1
ATOM 2333 C CA . THR A 1 293 ? 26.734 -29.562 -20.359 1 85.25 293 THR A CA 1
ATOM 2334 C C . THR A 1 293 ? 27.297 -30.812 -21.047 1 85.25 293 THR A C 1
ATOM 2336 O O . THR A 1 293 ? 28.359 -30.766 -21.656 1 85.25 293 THR A O 1
ATOM 2339 N N . VAL A 1 294 ? 26.578 -31.859 -21.078 1 84.5 294 VAL A N 1
ATOM 2340 C CA . VAL A 1 294 ? 26.984 -33.094 -21.766 1 84.5 294 VAL A CA 1
ATOM 2341 C C . VAL A 1 294 ? 26.953 -32.875 -23.281 1 84.5 294 VAL A C 1
ATOM 2343 O O . VAL A 1 294 ? 26.312 -31.922 -23.766 1 84.5 294 VAL A O 1
ATOM 2346 N N . GLU A 1 295 ? 27.625 -33.688 -24.031 1 83.75 295 GLU A N 1
ATOM 2347 C CA . GLU A 1 295 ? 27.719 -33.562 -25.484 1 83.75 295 GLU A CA 1
ATOM 2348 C C . GLU A 1 295 ? 26.359 -33.812 -26.141 1 83.75 295 GLU A C 1
ATOM 2350 O O . GLU A 1 295 ? 25.953 -33.062 -27.031 1 83.75 295 GLU A O 1
ATOM 2355 N N . PHE A 1 296 ? 25.766 -34.875 -25.719 1 88.69 296 PHE A N 1
ATOM 2356 C CA . PHE A 1 296 ? 24.438 -35.188 -26.25 1 88.69 296 PHE A CA 1
ATOM 2357 C C . PHE A 1 296 ? 23.375 -34.906 -25.188 1 88.69 296 PHE A C 1
ATOM 2359 O O . PHE A 1 296 ? 23.188 -35.719 -24.281 1 88.69 296 PHE A O 1
ATOM 2366 N N . PHE A 1 297 ? 22.781 -33.844 -25.359 1 91.19 297 PHE A N 1
ATOM 2367 C CA . PHE A 1 297 ? 21.812 -33.406 -24.359 1 91.19 297 PHE A CA 1
ATOM 2368 C C . PHE A 1 297 ? 20.391 -33.625 -24.844 1 91.19 297 PHE A C 1
ATOM 2370 O O . PHE A 1 297 ? 20.047 -33.25 -25.953 1 91.19 297 PHE A O 1
ATOM 2377 N N . ASP A 1 298 ? 19.672 -34.344 -24.031 1 92.62 298 ASP A N 1
ATOM 2378 C CA . ASP A 1 298 ? 18.234 -34.5 -24.219 1 92.62 298 ASP A CA 1
ATOM 2379 C C . ASP A 1 298 ? 17.469 -34.031 -23 1 92.62 298 ASP A C 1
ATOM 2381 O O . ASP A 1 298 ? 17.562 -34.656 -21.922 1 92.62 298 ASP A O 1
ATOM 2385 N N . PRO A 1 299 ? 16.688 -33.094 -23.219 1 92.62 299 PRO A N 1
ATOM 2386 C CA . PRO A 1 299 ? 15.992 -32.531 -22.062 1 92.62 299 PRO A CA 1
ATOM 2387 C C . PRO A 1 299 ? 15.055 -33.531 -21.375 1 92.62 299 PRO A C 1
ATOM 2389 O O . PRO A 1 299 ? 14.898 -33.469 -20.156 1 92.62 299 PRO A O 1
ATOM 2392 N N . GLU A 1 300 ? 14.531 -34.375 -22.109 1 92.19 300 GLU A N 1
ATOM 2393 C CA . GLU A 1 300 ? 13.641 -35.375 -21.531 1 92.19 300 GLU A CA 1
ATOM 2394 C C . GLU A 1 300 ? 14.414 -36.375 -20.656 1 92.19 300 GLU A C 1
ATOM 2396 O O . GLU A 1 300 ? 13.938 -36.781 -19.594 1 92.19 300 GLU A O 1
ATOM 2401 N N . GLN A 1 301 ? 15.484 -36.75 -21.203 1 91 301 GLN A N 1
ATOM 2402 C CA . GLN A 1 301 ? 16.344 -37.656 -20.438 1 91 301 GLN A CA 1
ATOM 2403 C C . GLN A 1 301 ? 16.859 -37 -19.172 1 91 301 GLN A C 1
ATOM 2405 O O . GLN A 1 301 ? 16.922 -37.625 -18.109 1 91 301 GLN A O 1
ATOM 2410 N N . PHE A 1 302 ? 17.156 -35.812 -19.281 1 93.38 302 PHE A N 1
ATOM 2411 C CA . PHE A 1 302 ? 17.609 -35.031 -18.141 1 93.38 302 PHE A CA 1
ATOM 2412 C C . PHE A 1 302 ? 16.547 -35 -17.047 1 93.38 302 PHE A C 1
ATOM 2414 O O . PHE A 1 302 ? 16.844 -35.281 -15.875 1 93.38 302 PHE A O 1
ATOM 2421 N N . LEU A 1 303 ? 15.328 -34.688 -17.375 1 93.25 303 LEU A N 1
ATOM 2422 C CA . LEU A 1 303 ? 14.242 -34.531 -16.406 1 93.25 303 LEU A CA 1
ATOM 2423 C C . LEU A 1 303 ? 13.93 -35.875 -15.75 1 93.25 303 LEU A C 1
ATOM 2425 O O . LEU A 1 303 ? 13.516 -35.938 -14.594 1 93.25 303 LEU A O 1
ATOM 2429 N N . SER A 1 304 ? 14.188 -36.906 -16.5 1 89.88 304 SER A N 1
ATOM 2430 C CA . SER A 1 304 ? 13.922 -38.25 -15.977 1 89.88 304 SER A CA 1
ATOM 2431 C C . SER A 1 304 ? 14.93 -38.625 -14.883 1 89.88 304 SER A C 1
ATOM 2433 O O . SER A 1 304 ? 14.641 -39.469 -14.031 1 89.88 304 SER A O 1
ATOM 2435 N N . THR A 1 305 ? 16.047 -38 -14.922 1 89.12 305 THR A N 1
ATOM 2436 C CA . THR A 1 305 ? 17.094 -38.312 -13.953 1 89.12 305 THR A CA 1
ATOM 2437 C C . THR A 1 305 ? 16.953 -37.438 -12.711 1 89.12 305 THR A C 1
ATOM 2439 O O . THR A 1 305 ? 17.578 -37.719 -11.68 1 89.12 305 THR A O 1
ATOM 2442 N N . MET A 1 306 ? 16.125 -36.469 -12.789 1 91.12 306 MET A N 1
ATOM 2443 C CA . MET A 1 306 ? 15.953 -35.531 -11.68 1 91.12 306 MET A CA 1
ATOM 2444 C C . MET A 1 306 ? 14.859 -36 -10.734 1 91.12 306 MET A C 1
ATOM 2446 O O . MET A 1 306 ? 13.938 -36.688 -11.148 1 91.12 306 MET A O 1
ATOM 2450 N N . ASP A 1 307 ? 15.023 -35.656 -9.5 1 90.31 307 ASP A N 1
ATOM 2451 C CA . ASP A 1 307 ? 13.984 -35.969 -8.508 1 90.31 307 ASP A CA 1
ATOM 2452 C C . ASP A 1 307 ? 12.844 -34.938 -8.602 1 90.31 307 ASP A C 1
ATOM 2454 O O . ASP A 1 307 ? 12.953 -33.844 -8.102 1 90.31 307 ASP A O 1
ATOM 2458 N N . MET A 1 308 ? 11.797 -35.406 -9.18 1 89.44 308 MET A N 1
ATOM 2459 C CA . MET A 1 308 ? 10.633 -34.562 -9.367 1 89.44 308 MET A CA 1
ATOM 2460 C C . MET A 1 308 ? 9.461 -35.031 -8.516 1 89.44 308 MET A C 1
ATOM 2462 O O . MET A 1 308 ? 8.305 -34.906 -8.922 1 89.44 308 MET A O 1
ATOM 2466 N N . SER A 1 309 ? 9.688 -35.562 -7.336 1 85.88 309 SER A N 1
ATOM 2467 C CA . SER A 1 309 ? 8.688 -36.219 -6.496 1 85.88 309 SER A CA 1
ATOM 2468 C C . SER A 1 309 ? 7.801 -35.188 -5.801 1 85.88 309 SER A C 1
ATOM 2470 O O . SER A 1 309 ? 6.633 -35.469 -5.52 1 85.88 309 SER A O 1
ATOM 2472 N N . THR A 1 310 ? 8.422 -34.031 -5.555 1 87.31 310 THR A N 1
ATOM 2473 C CA . THR A 1 310 ? 7.652 -33 -4.863 1 87.31 310 THR A CA 1
ATOM 2474 C C . THR A 1 310 ? 7.637 -31.703 -5.668 1 87.31 310 THR A C 1
ATOM 2476 O O . THR A 1 310 ? 8.547 -31.438 -6.461 1 87.31 310 THR A O 1
ATOM 2479 N N . GLU A 1 311 ? 6.621 -30.953 -5.395 1 88.12 311 GLU A N 1
ATOM 2480 C CA . GLU A 1 311 ? 6.504 -29.656 -6.043 1 88.12 311 GLU A CA 1
ATOM 2481 C C . GLU A 1 311 ? 7.668 -28.734 -5.664 1 88.12 311 GLU A C 1
ATOM 2483 O O . GLU A 1 311 ? 8.125 -27.938 -6.48 1 88.12 311 GLU A O 1
ATOM 2488 N N . HIS A 1 312 ? 8.047 -28.891 -4.473 1 90.56 312 HIS A N 1
ATOM 2489 C CA . HIS A 1 312 ? 9.148 -28.062 -3.988 1 90.56 312 HIS A CA 1
ATOM 2490 C C . HIS A 1 312 ? 10.422 -28.328 -4.781 1 90.56 312 HIS A C 1
ATOM 2492 O O . HIS A 1 312 ? 11.164 -27.391 -5.098 1 90.56 312 HIS A O 1
ATOM 2498 N N . LYS A 1 313 ? 10.68 -29.547 -5.09 1 92.62 313 LYS A N 1
ATOM 2499 C CA . LYS A 1 313 ? 11.891 -29.906 -5.828 1 92.62 313 LYS A CA 1
ATOM 2500 C C . LYS A 1 313 ? 11.82 -29.406 -7.27 1 92.62 313 LYS A C 1
ATOM 2502 O O . LYS A 1 313 ? 12.82 -28.938 -7.812 1 92.62 313 LYS A O 1
ATOM 2507 N N . VAL A 1 314 ? 10.68 -29.5 -7.797 1 94 314 VAL A N 1
ATOM 2508 C CA . VAL A 1 314 ? 10.492 -29.016 -9.164 1 94 314 VAL A CA 1
ATOM 2509 C C . VAL A 1 314 ? 10.688 -27.5 -9.211 1 94 314 VAL A C 1
ATOM 2511 O O . VAL A 1 314 ? 11.352 -26.984 -10.117 1 94 314 VAL A O 1
ATOM 2514 N N . LEU A 1 315 ? 10.117 -26.828 -8.227 1 94.12 315 LEU A N 1
ATOM 2515 C CA . LEU A 1 315 ? 10.25 -25.375 -8.156 1 94.12 315 LEU A CA 1
ATOM 2516 C C . LEU A 1 315 ? 11.711 -24.984 -7.949 1 94.12 315 LEU A C 1
ATOM 2518 O O . LEU A 1 315 ? 12.18 -24 -8.531 1 94.12 315 LEU A O 1
ATOM 2522 N N . ASP A 1 316 ? 12.352 -25.719 -7.156 1 95 316 ASP A N 1
ATOM 2523 C CA . ASP A 1 316 ? 13.766 -25.438 -6.922 1 95 316 ASP A CA 1
ATOM 2524 C C . ASP A 1 316 ? 14.57 -25.578 -8.211 1 95 316 ASP A C 1
ATOM 2526 O O . ASP A 1 316 ? 15.438 -24.734 -8.5 1 95 316 ASP A O 1
ATOM 2530 N N . LEU A 1 317 ? 14.312 -26.609 -8.891 1 94.94 317 LEU A N 1
ATOM 2531 C CA . LEU A 1 317 ? 14.977 -26.812 -10.172 1 94.94 317 LEU A CA 1
ATOM 2532 C C . LEU A 1 317 ? 14.688 -25.641 -11.117 1 94.94 317 LEU A C 1
ATOM 2534 O O . LEU A 1 317 ? 15.602 -25.125 -11.758 1 94.94 317 LEU A O 1
ATOM 2538 N N . LYS A 1 318 ? 13.461 -25.281 -11.156 1 95.69 318 LYS A N 1
ATOM 2539 C CA . LYS A 1 318 ? 13.07 -24.156 -12 1 95.69 318 LYS A CA 1
ATOM 2540 C C . LYS A 1 318 ? 13.82 -22.891 -11.594 1 95.69 318 LYS A C 1
ATOM 2542 O O . LYS A 1 318 ? 14.328 -22.172 -12.453 1 95.69 318 LYS A O 1
ATOM 2547 N N . ASN A 1 319 ? 13.906 -22.609 -10.383 1 96 319 ASN A N 1
ATOM 2548 C CA . ASN A 1 319 ? 14.578 -21.422 -9.867 1 96 319 ASN A CA 1
ATOM 2549 C C . ASN A 1 319 ? 16.062 -21.406 -10.242 1 96 319 ASN A C 1
ATOM 2551 O O . ASN A 1 319 ? 16.594 -20.375 -10.648 1 96 319 ASN A O 1
ATOM 2555 N N . ARG A 1 320 ? 16.656 -22.562 -10.109 1 95.5 320 ARG A N 1
ATOM 2556 C CA . ARG A 1 320 ? 18.078 -22.672 -10.414 1 95.5 320 ARG A CA 1
ATOM 2557 C C . ARG A 1 320 ? 18.344 -22.453 -11.906 1 95.5 320 ARG A C 1
ATOM 2559 O O . ARG A 1 320 ? 19.297 -21.766 -12.273 1 95.5 320 ARG A O 1
ATOM 2566 N N . ILE A 1 321 ? 17.531 -23.047 -12.656 1 95.44 321 ILE A N 1
ATOM 2567 C CA . ILE A 1 321 ? 17.688 -22.938 -14.102 1 95.44 321 ILE A CA 1
ATOM 2568 C C . ILE A 1 321 ? 17.469 -21.484 -14.539 1 95.44 321 ILE A C 1
ATOM 2570 O O . ILE A 1 321 ? 18.25 -20.938 -15.312 1 95.44 321 ILE A O 1
ATOM 2574 N N . GLU A 1 322 ? 16.438 -20.828 -14.031 1 95.88 322 GLU A N 1
ATOM 2575 C CA . GLU A 1 322 ? 16.156 -19.438 -14.375 1 95.88 322 GLU A CA 1
ATOM 2576 C C . GLU A 1 322 ? 17.297 -18.516 -13.953 1 95.88 322 GLU A C 1
ATOM 2578 O O . GLU A 1 322 ? 17.688 -17.625 -14.703 1 95.88 322 GLU A O 1
ATOM 2583 N N . ALA A 1 323 ? 17.719 -18.766 -12.781 1 95.81 323 ALA A N 1
ATOM 2584 C CA . ALA A 1 323 ? 18.844 -17.984 -12.281 1 95.81 323 ALA A CA 1
ATOM 2585 C C . ALA A 1 323 ? 20.047 -18.109 -13.195 1 95.81 323 ALA A C 1
ATOM 2587 O O . ALA A 1 323 ? 20.703 -17.125 -13.516 1 95.81 323 ALA A O 1
ATOM 2588 N N . SER A 1 324 ? 20.328 -19.297 -13.633 1 93.94 324 SER A N 1
ATOM 2589 C CA . SER A 1 324 ? 21.484 -19.547 -14.492 1 93.94 324 SER A CA 1
ATOM 2590 C C . SER A 1 324 ? 21.328 -18.859 -15.844 1 93.94 324 SER A C 1
ATOM 2592 O O . SER A 1 324 ? 22.297 -18.344 -16.391 1 93.94 324 SER A O 1
ATOM 2594 N N . ILE A 1 325 ? 20.188 -18.922 -16.344 1 93.62 325 ILE A N 1
ATOM 2595 C CA . ILE A 1 325 ? 19.922 -18.25 -17.609 1 93.62 325 ILE A CA 1
ATOM 2596 C C . ILE A 1 325 ? 20.219 -16.766 -17.484 1 93.62 325 ILE A C 1
ATOM 2598 O O . ILE A 1 325 ? 20.875 -16.188 -18.359 1 93.62 325 ILE A O 1
ATOM 2602 N N . VAL A 1 326 ? 19.781 -16.141 -16.438 1 93.56 326 VAL A N 1
ATOM 2603 C CA . VAL A 1 326 ? 20 -14.719 -16.203 1 93.56 326 VAL A CA 1
ATOM 2604 C C . VAL A 1 326 ? 21.5 -14.422 -16.094 1 93.56 326 VAL A C 1
ATOM 2606 O O . VAL A 1 326 ? 21.984 -13.453 -16.672 1 93.56 326 VAL A O 1
ATOM 2609 N N . ILE A 1 327 ? 22.141 -15.273 -15.383 1 92.06 327 ILE A N 1
ATOM 2610 C CA . ILE A 1 327 ? 23.578 -15.109 -15.195 1 92.06 327 ILE A CA 1
ATOM 2611 C C . ILE A 1 327 ? 24.297 -15.195 -16.547 1 92.06 327 ILE A C 1
ATOM 2613 O O . ILE A 1 327 ? 25.125 -14.352 -16.875 1 92.06 327 ILE A O 1
ATOM 2617 N N . TRP A 1 328 ? 23.984 -16.203 -17.344 1 89.81 328 TRP A N 1
ATOM 2618 C CA . TRP A 1 328 ? 24.625 -16.406 -18.641 1 89.81 328 TRP A CA 1
ATOM 2619 C C . TRP A 1 328 ? 24.312 -15.25 -19.578 1 89.81 328 TRP A C 1
ATOM 2621 O O . TRP A 1 328 ? 25.203 -14.766 -20.281 1 89.81 328 TRP A O 1
ATOM 2631 N N . ARG A 1 329 ? 23.203 -14.773 -19.594 1 89.12 329 ARG A N 1
ATOM 2632 C CA . ARG A 1 329 ? 22.812 -13.672 -20.453 1 89.12 329 ARG A CA 1
ATOM 2633 C C . ARG A 1 329 ? 23.547 -12.391 -20.078 1 89.12 329 ARG A C 1
ATOM 2635 O O . ARG A 1 329 ? 23.969 -11.641 -20.969 1 89.12 329 ARG A O 1
ATOM 2642 N N . ARG A 1 330 ? 23.688 -12.172 -18.891 1 87.56 330 ARG A N 1
ATOM 2643 C CA . ARG A 1 330 ? 24.406 -10.984 -18.438 1 87.56 330 ARG A CA 1
ATOM 2644 C C . ARG A 1 330 ? 25.875 -11.039 -18.828 1 87.56 330 ARG A C 1
ATOM 2646 O O . ARG A 1 330 ? 26.453 -10.031 -19.234 1 87.56 330 ARG A O 1
ATOM 2653 N N . LYS A 1 331 ? 26.422 -12.148 -18.641 1 84.69 331 LYS A N 1
ATOM 2654 C CA . LYS A 1 331 ? 27.828 -12.32 -18.984 1 84.69 331 LYS A CA 1
ATOM 2655 C C . LYS A 1 331 ? 28.047 -12.164 -20.484 1 84.69 331 LYS A C 1
ATOM 2657 O O . LYS A 1 331 ? 29.109 -11.695 -20.906 1 84.69 331 LYS A O 1
ATOM 2662 N N . MET A 1 332 ? 27.141 -12.641 -21.156 1 82.06 332 MET A N 1
ATOM 2663 C CA . MET A 1 332 ? 27.234 -12.508 -22.609 1 82.06 332 MET A CA 1
ATOM 2664 C C . MET A 1 332 ? 27.203 -11.039 -23.016 1 82.06 332 MET A C 1
ATOM 2666 O O . MET A 1 332 ? 27.906 -10.648 -23.969 1 82.06 332 MET A O 1
ATOM 2670 N N . ILE A 1 333 ? 26.453 -10.25 -22.312 1 77.56 333 ILE A N 1
ATOM 2671 C CA . ILE A 1 333 ? 26.328 -8.836 -22.625 1 77.56 333 ILE A CA 1
ATOM 2672 C C . ILE A 1 333 ? 27.578 -8.086 -22.156 1 77.56 333 ILE A C 1
ATOM 2674 O O . ILE A 1 333 ? 28.078 -7.203 -22.859 1 77.56 333 ILE A O 1
ATOM 2678 N N . GLN A 1 334 ? 28.062 -8.422 -21.016 1 72.5 334 GLN A N 1
ATOM 2679 C CA . GLN A 1 334 ? 29.234 -7.754 -20.453 1 72.5 334 GLN A CA 1
ATOM 2680 C C . GLN A 1 334 ? 30.5 -8.109 -21.234 1 72.5 334 GLN A C 1
ATOM 2682 O O . GLN A 1 334 ? 31.359 -7.258 -21.453 1 72.5 334 GLN A O 1
ATOM 2687 N N . LYS A 1 335 ? 30.734 -9.398 -21.547 1 64.31 335 LYS A N 1
ATOM 2688 C CA . LYS A 1 335 ? 31.953 -9.852 -22.234 1 64.31 335 LYS A CA 1
ATOM 2689 C C . LYS A 1 335 ? 31.938 -9.414 -23.703 1 64.31 335 LYS A C 1
ATOM 2691 O O . LYS A 1 335 ? 33 -9.375 -24.344 1 64.31 335 LYS A O 1
ATOM 2696 N N . ASP A 1 336 ? 30.844 -9.367 -24.359 1 57.75 336 ASP A N 1
ATOM 2697 C CA . ASP A 1 336 ? 30.922 -8.883 -25.734 1 57.75 336 ASP A CA 1
ATOM 2698 C C . ASP A 1 336 ? 31.812 -7.648 -25.828 1 57.75 336 ASP A C 1
ATOM 2700 O O . ASP A 1 336 ? 32.219 -7.25 -26.922 1 57.75 336 ASP A O 1
ATOM 2704 N N . GLY A 1 337 ? 32.125 -6.941 -24.766 1 51.84 337 GLY A N 1
ATOM 2705 C CA . GLY A 1 337 ? 33.094 -5.852 -24.984 1 51.84 337 GLY A CA 1
ATOM 2706 C C . GLY A 1 337 ? 34.5 -6.328 -25.125 1 51.84 337 GLY A C 1
ATOM 2707 O O . GLY A 1 337 ? 35.406 -5.543 -25.469 1 51.84 337 GLY A O 1
ATOM 2708 N N . LYS A 1 338 ? 34.844 -7.516 -24.516 1 54.56 338 LYS A N 1
ATOM 2709 C CA . LYS A 1 338 ? 36.25 -7.852 -24.641 1 54.56 338 LYS A CA 1
ATOM 2710 C C . LYS A 1 338 ? 36.469 -8.938 -25.688 1 54.56 338 LYS A C 1
ATOM 2712 O O . LYS A 1 338 ? 35.844 -10 -25.625 1 54.56 338 LYS A O 1
ATOM 2717 N N . SER A 1 339 ? 36.75 -8.742 -26.875 1 54.44 339 SER A N 1
ATOM 2718 C CA . SER A 1 339 ? 36.875 -9.422 -28.156 1 54.44 339 SER A CA 1
ATOM 2719 C C . SER A 1 339 ? 37.875 -10.562 -28.094 1 54.44 339 SER A C 1
ATOM 2721 O O . SER A 1 339 ? 38.281 -11.094 -29.125 1 54.44 339 SER A O 1
ATOM 2723 N N . SER A 1 340 ? 38.312 -11.125 -26.938 1 56.34 340 SER A N 1
ATOM 2724 C CA . SER A 1 340 ? 39.375 -12.102 -27.219 1 56.34 340 SER A CA 1
ATOM 2725 C C . SER A 1 340 ? 38.781 -13.453 -27.594 1 56.34 340 SER A C 1
ATOM 2727 O O . SER A 1 340 ? 37.625 -13.758 -27.25 1 56.34 340 SER A O 1
ATOM 2729 N N . TRP A 1 341 ? 39.344 -14.266 -28.531 1 53.72 341 TRP A N 1
ATOM 2730 C CA . TRP A 1 341 ? 39 -15.578 -29.062 1 53.72 341 TRP A CA 1
ATOM 2731 C C . TRP A 1 341 ? 38.406 -16.469 -27.969 1 53.72 341 TRP A C 1
ATOM 2733 O O . TRP A 1 341 ? 37.406 -17.141 -28.188 1 53.72 341 TRP A O 1
ATOM 2743 N N . GLY A 1 342 ? 39 -16.594 -26.906 1 52.12 342 GLY A N 1
ATOM 2744 C CA . GLY A 1 342 ? 38.531 -17.344 -25.766 1 52.12 342 GLY A CA 1
ATOM 2745 C C . GLY A 1 342 ? 37.188 -16.875 -25.266 1 52.12 342 GLY A C 1
ATOM 2746 O O . GLY A 1 342 ? 36.375 -17.688 -24.812 1 52.12 342 GLY A O 1
ATOM 2747 N N . SER A 1 343 ? 37 -15.695 -25.609 1 60.59 343 SER A N 1
ATOM 2748 C CA . SER A 1 343 ? 35.75 -15.07 -25.188 1 60.59 343 SER A CA 1
ATOM 2749 C C . SER A 1 343 ? 34.594 -15.492 -26.078 1 60.59 343 SER A C 1
ATOM 2751 O O . SER A 1 343 ? 33.469 -15.734 -25.594 1 60.59 343 SER A O 1
ATOM 2753 N N . ALA A 1 344 ? 34.969 -15.875 -27.281 1 59.69 344 ALA A N 1
ATOM 2754 C CA . ALA A 1 344 ? 33.938 -16.266 -28.25 1 59.69 344 ALA A CA 1
ATOM 2755 C C . ALA A 1 344 ? 33.438 -17.672 -27.969 1 59.69 344 ALA A C 1
ATOM 2757 O O . ALA A 1 344 ? 32.219 -17.938 -28.031 1 59.69 344 ALA A O 1
ATOM 2758 N N . VAL A 1 345 ? 34.375 -18.641 -27.828 1 60.44 345 VAL A N 1
ATOM 2759 C CA . VAL A 1 345 ? 34 -20.031 -27.516 1 60.44 345 VAL A CA 1
ATOM 2760 C C . VAL A 1 345 ? 33.156 -20.062 -26.25 1 60.44 345 VAL A C 1
ATOM 2762 O O . VAL A 1 345 ? 32.156 -20.797 -26.188 1 60.44 345 VAL A O 1
ATOM 2765 N N . SER A 1 346 ? 33.531 -19.188 -25.453 1 72.94 346 SER A N 1
ATOM 2766 C CA . SER A 1 346 ? 32.781 -19.109 -24.188 1 72.94 346 SER A CA 1
ATOM 2767 C C . SER A 1 346 ? 31.375 -18.594 -24.391 1 72.94 346 SER A C 1
ATOM 2769 O O . SER A 1 346 ? 30.422 -19.094 -23.797 1 72.94 346 SER A O 1
ATOM 2771 N N . LEU A 1 347 ? 31.281 -17.891 -25.484 1 76.25 347 LEU A N 1
ATOM 2772 C CA . LEU A 1 347 ? 29.984 -17.297 -25.766 1 76.25 347 LEU A CA 1
ATOM 2773 C C . LEU A 1 347 ? 29.062 -18.328 -26.422 1 76.25 347 LEU A C 1
ATOM 2775 O O . LEU A 1 347 ? 27.875 -18.391 -26.094 1 76.25 347 LEU A O 1
ATOM 2779 N N . GLU A 1 348 ? 29.688 -19.062 -27.328 1 77.5 348 GLU A N 1
ATOM 2780 C CA . GLU A 1 348 ? 28.906 -20.094 -28.016 1 77.5 348 GLU A CA 1
ATOM 2781 C C . GLU A 1 348 ? 28.422 -21.156 -27.047 1 77.5 348 GLU A C 1
ATOM 2783 O O . GLU A 1 348 ? 27.297 -21.641 -27.156 1 77.5 348 GLU A O 1
ATOM 2788 N N . LYS A 1 349 ? 29.266 -21.516 -26.219 1 81.69 349 LYS A N 1
ATOM 2789 C CA . LYS A 1 349 ? 28.906 -22.516 -25.203 1 81.69 349 LYS A CA 1
ATOM 2790 C C . LYS A 1 349 ? 27.781 -22 -24.312 1 81.69 349 LYS A C 1
ATOM 2792 O O . LYS A 1 349 ? 26.844 -22.734 -24 1 81.69 349 LYS A O 1
ATOM 2797 N N . ARG A 1 350 ? 27.875 -20.797 -24.062 1 82.88 350 ARG A N 1
ATOM 2798 C CA . ARG A 1 350 ? 26.859 -20.203 -23.188 1 82.88 350 ARG A CA 1
ATOM 2799 C C . ARG A 1 350 ? 25.516 -20.109 -23.891 1 82.88 350 ARG A C 1
ATOM 2801 O O . ARG A 1 350 ? 24.469 -20.328 -23.281 1 82.88 350 ARG A O 1
ATOM 2808 N N . GLU A 1 351 ? 25.609 -19.812 -25.109 1 86.31 351 GLU A N 1
ATOM 2809 C CA . GLU A 1 351 ? 24.375 -19.766 -25.891 1 86.31 351 GLU A CA 1
ATOM 2810 C C . GLU A 1 351 ? 23.719 -21.141 -25.969 1 86.31 351 GLU A C 1
ATOM 2812 O O . GLU A 1 351 ? 22.5 -21.266 -25.906 1 86.31 351 GLU A O 1
ATOM 2817 N N . LEU A 1 352 ? 24.578 -22.062 -26.109 1 89.12 352 LEU A N 1
ATOM 2818 C CA . LEU A 1 352 ? 24.078 -23.438 -26.172 1 89.12 352 LEU A CA 1
ATOM 2819 C C . LEU A 1 352 ? 23.453 -23.844 -24.828 1 89.12 352 LEU A C 1
ATOM 2821 O O . LEU A 1 352 ? 22.375 -24.453 -24.797 1 89.12 352 LEU A O 1
ATOM 2825 N N . PHE A 1 353 ? 24.094 -23.516 -23.781 1 88.88 353 PHE A N 1
ATOM 2826 C CA . PHE A 1 353 ? 23.594 -23.844 -22.453 1 88.88 353 PHE A CA 1
ATOM 2827 C C . PHE A 1 353 ? 22.281 -23.109 -22.172 1 88.88 353 PHE A C 1
ATOM 2829 O O . PHE A 1 353 ? 21.375 -23.672 -21.562 1 88.88 353 PHE A O 1
ATOM 2836 N N . GLU A 1 354 ? 22.203 -21.938 -22.594 1 90.31 354 GLU A N 1
ATOM 2837 C CA . GLU A 1 354 ? 20.984 -21.156 -22.438 1 90.31 354 GLU A CA 1
ATOM 2838 C C . GLU A 1 354 ? 19.812 -21.812 -23.188 1 90.31 354 GLU A C 1
ATOM 2840 O O . GLU A 1 354 ? 18.703 -21.891 -22.656 1 90.31 354 GLU A O 1
ATOM 2845 N N . GLU A 1 355 ? 20.094 -22.234 -24.359 1 91.31 355 GLU A N 1
ATOM 2846 C CA . GLU A 1 355 ? 19.062 -22.891 -25.156 1 91.31 355 GLU A CA 1
ATOM 2847 C C . GLU A 1 355 ? 18.578 -24.188 -24.484 1 91.31 355 GLU A C 1
ATOM 2849 O O . GLU A 1 355 ? 17.391 -24.484 -24.5 1 91.31 355 GLU A O 1
ATOM 2854 N N . ARG A 1 356 ? 19.5 -24.922 -24.031 1 93.69 356 ARG A N 1
ATOM 2855 C CA . ARG A 1 356 ? 19.156 -26.156 -23.344 1 93.69 356 ARG A CA 1
ATOM 2856 C C . ARG A 1 356 ? 18.328 -25.875 -22.094 1 93.69 356 ARG A C 1
ATOM 2858 O O . ARG A 1 356 ? 17.328 -26.562 -21.844 1 93.69 356 ARG A O 1
ATOM 2865 N N . ALA A 1 357 ? 18.766 -24.906 -21.375 1 93.31 357 ALA A N 1
ATOM 2866 C CA . ALA A 1 357 ? 18.047 -24.516 -20.156 1 93.31 357 ALA A CA 1
ATOM 2867 C C . ALA A 1 357 ? 16.641 -24.047 -20.484 1 93.31 357 ALA A C 1
ATOM 2869 O O . ALA A 1 357 ? 15.688 -24.391 -19.766 1 93.31 357 ALA A O 1
ATOM 2870 N N . GLU A 1 358 ? 16.453 -23.297 -21.5 1 93.44 358 GLU A N 1
ATOM 2871 C CA . GLU A 1 358 ? 15.133 -22.828 -21.922 1 93.44 358 GLU A CA 1
ATOM 2872 C C . GLU A 1 358 ? 14.234 -24 -22.297 1 93.44 358 GLU A C 1
ATOM 2874 O O . GLU A 1 358 ? 13.031 -23.969 -22.031 1 93.44 358 GLU A O 1
ATOM 2879 N N . SER A 1 359 ? 14.836 -24.922 -22.906 1 93.62 359 SER A N 1
ATOM 2880 C CA . SER A 1 359 ? 14.086 -26.109 -23.281 1 93.62 359 SER A CA 1
ATOM 2881 C C . SER A 1 359 ? 13.602 -26.859 -22.047 1 93.62 359 SER A C 1
ATOM 2883 O O . SER A 1 359 ? 12.484 -27.391 -22.016 1 93.62 359 SER A O 1
ATOM 2885 N N . ILE A 1 360 ? 14.398 -26.953 -21.094 1 94.12 360 ILE A N 1
ATOM 2886 C CA . ILE A 1 360 ? 14.031 -27.594 -19.828 1 94.12 360 ILE A CA 1
ATOM 2887 C C . ILE A 1 360 ? 12.859 -26.844 -19.203 1 94.12 360 ILE A C 1
ATOM 2889 O O . ILE A 1 360 ? 11.898 -27.453 -18.734 1 94.12 360 ILE A O 1
ATOM 2893 N N . LEU A 1 361 ? 12.938 -25.562 -19.203 1 93.44 361 LEU A N 1
ATOM 2894 C CA . LEU A 1 361 ? 11.883 -24.75 -18.625 1 93.44 361 LEU A CA 1
ATOM 2895 C C . LEU A 1 361 ? 10.562 -24.938 -19.344 1 93.44 361 LEU A C 1
ATOM 2897 O O . LEU A 1 361 ? 9.5 -25 -18.719 1 93.44 361 LEU A O 1
ATOM 2901 N N . LEU A 1 362 ? 10.648 -25.031 -20.609 1 89.94 362 LEU A N 1
ATOM 2902 C CA . LEU A 1 362 ? 9.445 -25.266 -21.406 1 89.94 362 LEU A CA 1
ATOM 2903 C C . LEU A 1 362 ? 8.805 -26.594 -21.031 1 89.94 362 LEU A C 1
ATOM 2905 O O . LEU A 1 362 ? 7.582 -26.688 -20.891 1 89.94 362 LEU A O 1
ATOM 2909 N N . LEU A 1 363 ? 9.648 -27.562 -20.875 1 91.81 363 LEU A N 1
ATOM 2910 C CA . LEU A 1 363 ? 9.148 -28.891 -20.5 1 91.81 363 LEU A CA 1
ATOM 2911 C C . LEU A 1 363 ? 8.555 -28.875 -19.094 1 91.81 363 LEU A C 1
ATOM 2913 O O . LEU A 1 363 ? 7.543 -29.531 -18.844 1 91.81 363 LEU A O 1
ATOM 2917 N N . LEU A 1 364 ? 9.172 -28.188 -18.234 1 91.56 364 LEU A N 1
ATOM 2918 C CA . LEU A 1 364 ? 8.672 -28.078 -16.875 1 91.56 364 LEU A CA 1
ATOM 2919 C C . LEU A 1 364 ? 7.305 -27.391 -16.844 1 91.56 364 LEU A C 1
ATOM 2921 O O . LEU A 1 364 ? 6.41 -27.812 -16.109 1 91.56 364 LEU A O 1
ATOM 2925 N N . LYS A 1 365 ? 7.164 -26.391 -17.609 1 86.5 365 LYS A N 1
ATOM 2926 C CA . LYS A 1 365 ? 5.898 -25.672 -17.703 1 86.5 365 LYS A CA 1
ATOM 2927 C C . LYS A 1 365 ? 4.785 -26.578 -18.219 1 86.5 365 LYS A C 1
ATOM 2929 O O . LYS A 1 365 ? 3.641 -26.484 -17.781 1 86.5 365 LYS A O 1
ATOM 2934 N N . GLN A 1 366 ? 5.176 -27.438 -19.094 1 83.81 366 GLN A N 1
ATOM 2935 C CA . GLN A 1 366 ? 4.207 -28.359 -19.688 1 83.81 366 GLN A CA 1
ATOM 2936 C C . GLN A 1 366 ? 3.846 -29.484 -18.734 1 83.81 366 GLN A C 1
ATOM 2938 O O . GLN A 1 366 ? 2.678 -29.859 -18.609 1 83.81 366 GLN A O 1
ATOM 2943 N N . ARG A 1 367 ? 4.828 -29.969 -18.047 1 86.31 367 ARG A N 1
ATOM 2944 C CA . ARG A 1 367 ? 4.629 -31.109 -17.172 1 86.31 367 ARG A CA 1
ATOM 2945 C C . ARG A 1 367 ? 3.996 -30.688 -15.852 1 86.31 367 ARG A C 1
ATOM 2947 O O . ARG A 1 367 ? 3.252 -31.453 -15.234 1 86.31 367 ARG A O 1
ATOM 2954 N N . PHE A 1 368 ? 4.293 -29.5 -15.469 1 86.75 368 PHE A N 1
ATOM 2955 C CA . PHE A 1 368 ? 3.807 -29.016 -14.18 1 86.75 368 PHE A CA 1
ATOM 2956 C C . PHE A 1 368 ? 3.17 -27.641 -14.32 1 86.75 368 PHE A C 1
ATOM 2958 O O . PHE A 1 368 ? 3.678 -26.656 -13.773 1 86.75 368 PHE A O 1
ATOM 2965 N N . PRO A 1 369 ? 2.006 -27.562 -14.828 1 79.38 369 PRO A N 1
ATOM 2966 C CA . PRO A 1 369 ? 1.359 -26.266 -15.062 1 79.38 369 PRO A CA 1
ATOM 2967 C C . PRO A 1 369 ? 0.902 -25.594 -13.773 1 79.38 369 PRO A C 1
ATOM 2969 O O . PRO A 1 369 ? 0.702 -24.375 -13.75 1 79.38 369 PRO A O 1
ATOM 2972 N N . GLY A 1 370 ? 0.765 -26.234 -12.734 1 77.62 370 GLY A N 1
ATOM 2973 C CA . GLY A 1 370 ? 0.264 -25.672 -11.492 1 77.62 370 GLY A CA 1
ATOM 2974 C C . GLY A 1 370 ? 1.368 -25.234 -10.547 1 77.62 370 GLY A C 1
ATOM 2975 O O . GLY A 1 370 ? 1.114 -24.969 -9.375 1 77.62 370 GLY A O 1
ATOM 2976 N N . LEU A 1 371 ? 2.559 -25.125 -11.055 1 86.06 371 LEU A N 1
ATOM 2977 C CA . LEU A 1 371 ? 3.678 -24.734 -10.203 1 86.06 371 LEU A CA 1
ATOM 2978 C C . LEU A 1 371 ? 3.512 -23.281 -9.719 1 86.06 371 LEU A C 1
ATOM 2980 O O . LEU A 1 371 ? 3.076 -22.422 -10.484 1 86.06 371 LEU A O 1
ATOM 2984 N N . PRO A 1 372 ? 3.902 -23.047 -8.484 1 86.94 372 PRO A N 1
ATOM 2985 C CA . PRO A 1 372 ? 3.865 -21.672 -7.98 1 86.94 372 PRO A CA 1
ATOM 2986 C C . PRO A 1 372 ? 4.836 -20.75 -8.719 1 86.94 372 PRO A C 1
ATOM 2988 O O . PRO A 1 372 ? 5.684 -21.219 -9.484 1 86.94 372 PRO A O 1
ATOM 2991 N N . GLN A 1 373 ? 4.648 -19.547 -8.453 1 89.94 373 GLN A N 1
ATOM 2992 C CA . GLN A 1 373 ? 5.531 -18.547 -9.047 1 89.94 373 GLN A CA 1
ATOM 2993 C C . GLN A 1 373 ? 6.977 -18.766 -8.609 1 89.94 373 GLN A C 1
ATOM 2995 O O . GLN A 1 373 ? 7.238 -19.094 -7.453 1 89.94 373 GLN A O 1
ATOM 3000 N N . SER A 1 374 ? 7.871 -18.594 -9.555 1 94.38 374 SER A N 1
ATOM 3001 C CA . SER A 1 374 ? 9.297 -18.719 -9.258 1 94.38 374 SER A CA 1
ATOM 3002 C C . SER A 1 374 ? 9.805 -17.531 -8.453 1 94.38 374 SER A C 1
ATOM 3004 O O . SER A 1 374 ? 9.094 -16.531 -8.312 1 94.38 374 SER A O 1
ATOM 3006 N N . SER A 1 375 ? 11.023 -17.672 -8 1 94.88 375 SER A N 1
ATOM 3007 C CA . SER A 1 375 ? 11.664 -16.562 -7.293 1 94.88 375 SER A CA 1
ATOM 3008 C C . SER A 1 375 ? 11.852 -15.352 -8.203 1 94.88 375 SER A C 1
ATOM 3010 O O . SER A 1 375 ? 11.711 -14.211 -7.758 1 94.88 375 SER A O 1
ATOM 3012 N N . LEU A 1 376 ? 12.195 -15.648 -9.406 1 95.5 376 LEU A N 1
ATOM 3013 C CA . LEU A 1 376 ? 12.352 -14.57 -10.383 1 95.5 376 LEU A CA 1
ATOM 3014 C C . LEU A 1 376 ? 11.023 -13.852 -10.617 1 95.5 376 LEU A C 1
ATOM 3016 O O . LEU A 1 376 ? 10.977 -12.617 -10.617 1 95.5 376 LEU A O 1
ATOM 3020 N N . ASP A 1 377 ? 10.031 -14.633 -10.789 1 94.56 377 ASP A N 1
ATOM 3021 C CA . ASP A 1 377 ? 8.703 -14.062 -10.992 1 94.56 377 ASP A CA 1
ATOM 3022 C C . ASP A 1 377 ? 8.297 -13.195 -9.805 1 94.56 377 ASP A C 1
ATOM 3024 O O . ASP A 1 377 ? 7.816 -12.07 -9.977 1 94.56 377 ASP A O 1
ATOM 3028 N N . ILE A 1 378 ? 8.461 -13.703 -8.648 1 94.88 378 ILE A N 1
ATOM 3029 C CA . ILE A 1 378 ? 8.094 -13.008 -7.422 1 94.88 378 ILE A CA 1
ATOM 3030 C C . ILE A 1 378 ? 8.891 -11.711 -7.309 1 94.88 378 ILE A C 1
ATOM 3032 O O . ILE A 1 378 ? 8.344 -10.672 -6.93 1 94.88 378 ILE A O 1
ATOM 3036 N N . CYS A 1 379 ? 10.125 -11.805 -7.66 1 95 379 CYS A N 1
ATOM 3037 C CA . CYS A 1 379 ? 10.977 -10.625 -7.586 1 95 379 CYS A CA 1
ATOM 3038 C C . CYS A 1 379 ? 10.523 -9.562 -8.586 1 95 379 CYS A C 1
ATOM 3040 O O . CYS A 1 379 ? 10.547 -8.367 -8.281 1 95 379 CYS A O 1
ATOM 3042 N N . LYS A 1 380 ? 10.195 -10.055 -9.727 1 94.31 380 LYS A N 1
ATOM 3043 C CA . LYS A 1 380 ? 9.672 -9.133 -10.734 1 94.31 380 LYS A CA 1
ATOM 3044 C C . LYS A 1 380 ? 8.422 -8.422 -10.242 1 94.31 380 LYS A C 1
ATOM 3046 O O . LYS A 1 380 ? 8.266 -7.215 -10.453 1 94.31 380 LYS A O 1
ATOM 3051 N N . ILE A 1 381 ? 7.555 -9.109 -9.625 1 93.19 381 ILE A N 1
ATOM 3052 C CA . ILE A 1 381 ? 6.305 -8.555 -9.117 1 93.19 381 ILE A CA 1
ATOM 3053 C C . ILE A 1 381 ? 6.594 -7.613 -7.949 1 93.19 381 ILE A C 1
ATOM 3055 O O . ILE A 1 381 ? 5.969 -6.559 -7.828 1 93.19 381 ILE A O 1
ATOM 3059 N N . GLN A 1 382 ? 7.531 -7.914 -7.145 1 92.19 382 GLN A N 1
ATOM 3060 C CA . GLN A 1 382 ? 7.891 -7.156 -5.949 1 92.19 382 GLN A CA 1
ATOM 3061 C C . GLN A 1 382 ? 8.5 -5.805 -6.316 1 92.19 382 GLN A C 1
ATOM 3063 O O . GLN A 1 382 ? 8.242 -4.801 -5.648 1 92.19 382 GLN A O 1
ATOM 3068 N N . TYR A 1 383 ? 9.32 -5.848 -7.379 1 87.44 383 TYR A N 1
ATOM 3069 C CA . TYR A 1 383 ? 10.102 -4.648 -7.672 1 87.44 383 TYR A CA 1
ATOM 3070 C C . TYR A 1 383 ? 9.695 -4.055 -9.016 1 87.44 383 TYR A C 1
ATOM 3072 O O . TYR A 1 383 ? 10.133 -2.957 -9.375 1 87.44 383 TYR A O 1
ATOM 3080 N N . MET B 1 1 ? 36.906 2.189 27.766 1 22.3 1 MET B N 1
ATOM 3081 C CA . MET B 1 1 ? 35.938 1.822 26.734 1 22.3 1 MET B CA 1
ATOM 3082 C C . MET B 1 1 ? 34.5 1.916 27.266 1 22.3 1 MET B C 1
ATOM 3084 O O . MET B 1 1 ? 33.531 1.701 26.531 1 22.3 1 MET B O 1
ATOM 3088 N N . VAL B 1 2 ? 34.281 1.84 28.656 1 26.44 2 VAL B N 1
ATOM 3089 C CA . VAL B 1 2 ? 33.188 1.861 29.625 1 26.44 2 VAL B CA 1
ATOM 3090 C C . VAL B 1 2 ? 32.531 3.238 29.625 1 26.44 2 VAL B C 1
ATOM 3092 O O . VAL B 1 2 ? 31.344 3.363 29.938 1 26.44 2 VAL B O 1
ATOM 3095 N N . ARG B 1 3 ? 33.344 4.32 29.516 1 28.22 3 ARG B N 1
ATOM 3096 C CA . ARG B 1 3 ? 32.906 5.664 29.859 1 28.22 3 ARG B CA 1
ATOM 3097 C C . ARG B 1 3 ? 31.938 6.195 28.797 1 28.22 3 ARG B C 1
ATOM 3099 O O . ARG B 1 3 ? 31.203 7.148 29.047 1 28.22 3 ARG B O 1
ATOM 3106 N N . ALA B 1 4 ? 32.312 5.93 27.578 1 32.12 4 ALA B N 1
ATOM 3107 C CA . ALA B 1 4 ? 31.516 6.508 26.5 1 32.12 4 ALA B CA 1
ATOM 3108 C C . ALA B 1 4 ? 30.094 5.969 26.547 1 32.12 4 ALA B C 1
ATOM 3110 O O . ALA B 1 4 ? 29.234 6.398 25.766 1 32.12 4 ALA B O 1
ATOM 3111 N N . SER B 1 5 ? 29.875 4.797 27.266 1 35.31 5 SER B N 1
ATOM 3112 C CA . SER B 1 5 ? 28.578 4.16 27.469 1 35.31 5 SER B CA 1
ATOM 3113 C C . SER B 1 5 ? 27.656 5.043 28.281 1 35.31 5 SER B C 1
ATOM 3115 O O . SER B 1 5 ? 26.422 4.961 28.156 1 35.31 5 SER B O 1
ATOM 3117 N N . ASP B 1 6 ? 28.297 5.77 29.297 1 33.53 6 ASP B N 1
ATOM 3118 C CA . ASP B 1 6 ? 27.5 6.457 30.312 1 33.53 6 ASP B CA 1
ATOM 3119 C C . ASP B 1 6 ? 26.781 7.668 29.719 1 33.53 6 ASP B C 1
ATOM 3121 O O . ASP B 1 6 ? 25.672 8.008 30.125 1 33.53 6 ASP B O 1
ATOM 3125 N N . GLN B 1 7 ? 27.562 8.406 28.828 1 30.98 7 GLN B N 1
ATOM 3126 C CA . GLN B 1 7 ? 26.984 9.68 28.422 1 30.98 7 GLN B CA 1
ATOM 3127 C C . GLN B 1 7 ? 25.797 9.469 27.5 1 30.98 7 GLN B C 1
ATOM 3129 O O . GLN B 1 7 ? 25 10.391 27.281 1 30.98 7 GLN B O 1
ATOM 3134 N N . ARG B 1 8 ? 25.75 8.406 26.688 1 31.53 8 ARG B N 1
ATOM 3135 C CA . ARG B 1 8 ? 24.594 8.148 25.859 1 31.53 8 ARG B CA 1
ATOM 3136 C C . ARG B 1 8 ? 23.375 7.789 26.703 1 31.53 8 ARG B C 1
ATOM 3138 O O . ARG B 1 8 ? 22.234 8.016 26.281 1 31.53 8 ARG B O 1
ATOM 3145 N N . GLU B 1 9 ? 23.625 7.094 27.875 1 34.59 9 GLU B N 1
ATOM 3146 C CA . GLU B 1 9 ? 22.516 6.797 28.766 1 34.59 9 GLU B CA 1
ATOM 3147 C C . GLU B 1 9 ? 21.875 8.078 29.297 1 34.59 9 GLU B C 1
ATOM 3149 O O . GLU B 1 9 ? 20.656 8.156 29.438 1 34.59 9 GLU B O 1
ATOM 3154 N N . GLU B 1 10 ? 22.766 9.086 29.656 1 33.91 10 GLU B N 1
ATOM 3155 C CA . GLU B 1 10 ? 22.172 10.281 30.25 1 33.91 10 GLU B CA 1
ATOM 3156 C C . GLU B 1 10 ? 21.312 11.023 29.234 1 33.91 10 GLU B C 1
ATOM 3158 O O . GLU B 1 10 ? 20.266 11.57 29.578 1 33.91 10 GLU B O 1
ATOM 3163 N N . TYR B 1 11 ? 21.859 11.008 27.938 1 27.94 11 TYR B N 1
ATOM 3164 C CA . TYR B 1 11 ? 21.047 11.734 26.984 1 27.94 11 TYR B CA 1
ATOM 3165 C C . TYR B 1 11 ? 19.703 11.031 26.75 1 27.94 11 TYR B C 1
ATOM 3167 O O . TYR B 1 11 ? 18.672 11.68 26.656 1 27.94 11 TYR B O 1
ATOM 3175 N N . ILE B 1 12 ? 19.672 9.672 26.781 1 33.69 12 ILE B N 1
ATOM 3176 C CA . ILE B 1 12 ? 18.391 8.992 26.656 1 33.69 12 ILE B CA 1
ATOM 3177 C C . ILE B 1 12 ? 17.531 9.281 27.891 1 33.69 12 ILE B C 1
ATOM 3179 O O . ILE B 1 12 ? 16.312 9.469 27.781 1 33.69 12 ILE B O 1
ATOM 3183 N N . GLN B 1 13 ? 18.078 9.367 29.062 1 32.91 13 GLN B N 1
ATOM 3184 C CA . GLN B 1 13 ? 17.281 9.633 30.25 1 32.91 13 GLN B CA 1
ATOM 3185 C C . GLN B 1 13 ? 16.688 11.039 30.219 1 32.91 13 GLN B C 1
ATOM 3187 O O . GLN B 1 13 ? 15.547 11.242 30.625 1 32.91 13 GLN B O 1
ATOM 3192 N N . LYS B 1 14 ? 17.484 12.102 29.859 1 32 14 LYS B N 1
ATOM 3193 C CA . LYS B 1 14 ? 16.922 13.445 29.828 1 32 14 LYS B CA 1
ATOM 3194 C C . LYS B 1 14 ? 15.789 13.531 28.797 1 32 14 LYS B C 1
ATOM 3196 O O . LYS B 1 14 ? 14.789 14.219 29.031 1 32 14 LYS B O 1
ATOM 3201 N N . LEU B 1 15 ? 15.969 12.875 27.656 1 27.92 15 LEU B N 1
ATOM 3202 C CA . LEU B 1 15 ? 14.867 12.898 26.703 1 27.92 15 LEU B CA 1
ATOM 3203 C C . LEU B 1 15 ? 13.688 12.07 27.203 1 27.92 15 LEU B C 1
ATOM 3205 O O . LEU B 1 15 ? 12.531 12.406 26.938 1 27.92 15 LEU B O 1
ATOM 3209 N N . LYS B 1 16 ? 13.883 10.977 28.016 1 31.55 16 LYS B N 1
ATOM 3210 C CA . LYS B 1 16 ? 12.758 10.258 28.609 1 31.55 16 LYS B CA 1
ATOM 3211 C C . LYS B 1 16 ? 12.086 11.102 29.688 1 31.55 16 LYS B C 1
ATOM 3213 O O . LYS B 1 16 ? 10.883 10.977 29.922 1 31.55 16 LYS B O 1
ATOM 3218 N N . SER B 1 17 ? 12.883 11.758 30.562 1 30.91 17 SER B N 1
ATOM 3219 C CA . SER B 1 17 ? 12.266 12.516 31.641 1 30.91 17 SER B CA 1
ATOM 3220 C C . SER B 1 17 ? 11.359 13.617 31.094 1 30.91 17 SER B C 1
ATOM 3222 O O . SER B 1 17 ? 10.375 13.992 31.75 1 30.91 17 SER B O 1
ATOM 3224 N N . PHE B 1 18 ? 11.773 14.242 30.016 1 27.88 18 PHE B N 1
ATOM 3225 C CA . PHE B 1 18 ? 10.852 15.266 29.547 1 27.88 18 PHE B CA 1
ATOM 3226 C C . PHE B 1 18 ? 9.578 14.633 29 1 27.88 18 PHE B C 1
ATOM 3228 O O . PHE B 1 18 ? 8.508 15.25 29.016 1 27.88 18 PHE B O 1
ATOM 3235 N N . SER B 1 19 ? 9.625 13.422 28.453 1 29.14 19 SER B N 1
ATOM 3236 C CA . SER B 1 19 ? 8.445 12.852 27.797 1 29.14 19 SER B CA 1
ATOM 3237 C C . SER B 1 19 ? 7.453 12.312 28.812 1 29.14 19 SER B C 1
ATOM 3239 O O . SER B 1 19 ? 6.254 12.234 28.547 1 29.14 19 SER B O 1
ATOM 3241 N N . ALA B 1 20 ? 7.828 11.734 29.906 1 28.7 20 ALA B N 1
ATOM 3242 C CA . ALA B 1 20 ? 6.895 11.211 30.891 1 28.7 20 ALA B CA 1
ATOM 3243 C C . ALA B 1 20 ? 6.164 12.336 31.609 1 28.7 20 ALA B C 1
ATOM 3245 O O . ALA B 1 20 ? 5.027 12.172 32.062 1 28.7 20 ALA B O 1
ATOM 3246 N N . LYS B 1 21 ? 6.734 13.43 31.922 1 30.11 21 LYS B N 1
ATOM 3247 C CA . LYS B 1 21 ? 6.039 14.445 32.719 1 30.11 21 LYS B CA 1
ATOM 3248 C C . LYS B 1 21 ? 4.871 15.039 31.938 1 30.11 21 LYS B C 1
ATOM 3250 O O . LYS B 1 21 ? 3.809 15.305 32.5 1 30.11 21 LYS B O 1
ATOM 3255 N N . LYS B 1 22 ? 5.016 15.312 30.609 1 30.17 22 LYS B N 1
ATOM 3256 C CA . LYS B 1 22 ? 3.955 16.094 29.984 1 30.17 22 LYS B CA 1
ATOM 3257 C C . LYS B 1 22 ? 2.754 15.227 29.641 1 30.17 22 LYS B C 1
ATOM 3259 O O . LYS B 1 22 ? 1.676 15.734 29.328 1 30.17 22 LYS B O 1
ATOM 3264 N N . ILE B 1 23 ? 2.857 13.953 29.625 1 30.09 23 ILE B N 1
ATOM 3265 C CA . ILE B 1 23 ? 1.639 13.188 29.406 1 30.09 23 ILE B CA 1
ATOM 3266 C C . ILE B 1 23 ? 0.785 13.195 30.672 1 30.09 23 ILE B C 1
ATOM 3268 O O . ILE B 1 23 ? -0.436 13.031 30.594 1 30.09 23 ILE B O 1
ATOM 3272 N N . TYR B 1 24 ? 1.233 13.281 31.922 1 30.14 24 TYR B N 1
ATOM 3273 C CA . TYR B 1 24 ? 0.406 13.289 33.125 1 30.14 24 TYR B CA 1
ATOM 3274 C C . TYR B 1 24 ? -0.508 14.508 33.156 1 30.14 24 TYR B C 1
ATOM 3276 O O . TYR B 1 24 ? -1.621 14.445 33.656 1 30.14 24 TYR B O 1
ATOM 3284 N N . ASP B 1 25 ? -0.065 15.688 32.625 1 31.17 25 ASP B N 1
ATOM 3285 C CA . ASP B 1 25 ? -0.897 16.859 32.844 1 31.17 25 ASP B CA 1
ATOM 3286 C C . ASP B 1 25 ? -2.129 16.844 31.953 1 31.17 25 ASP B C 1
ATOM 3288 O O . ASP B 1 25 ? -3.029 17.672 32.094 1 31.17 25 ASP B O 1
ATOM 3292 N N . ILE B 1 26 ? -2.098 16.141 30.906 1 30.38 26 ILE B N 1
ATOM 3293 C CA . ILE B 1 26 ? -3.314 16.156 30.094 1 30.38 26 ILE B CA 1
ATOM 3294 C C . ILE B 1 26 ? -4.414 15.383 30.812 1 30.38 26 ILE B C 1
ATOM 3296 O O . ILE B 1 26 ? -5.602 15.656 30.625 1 30.38 26 ILE B O 1
ATOM 3300 N N . SER B 1 27 ? -4.164 14.383 31.625 1 31.75 27 SER B N 1
ATOM 3301 C CA . SER B 1 27 ? -5.211 13.68 32.344 1 31.75 27 SER B CA 1
ATOM 3302 C C . SER B 1 27 ? -5.965 14.617 33.281 1 31.75 27 SER B C 1
ATOM 3304 O O . SER B 1 27 ? -7.086 14.32 33.688 1 31.75 27 SER B O 1
ATOM 3306 N N . THR B 1 28 ? -5.246 15.555 33.906 1 31.88 28 THR B N 1
ATOM 3307 C CA . THR B 1 28 ? -5.945 16.359 34.906 1 31.88 28 THR B CA 1
ATOM 3308 C C . THR B 1 28 ? -7.004 17.234 34.25 1 31.88 28 THR B C 1
ATOM 3310 O O . THR B 1 28 ? -7.902 17.75 34.906 1 31.88 28 THR B O 1
ATOM 3313 N N . LEU B 1 29 ? -6.715 17.688 33.031 1 28.88 29 LEU B N 1
ATOM 3314 C CA . LEU B 1 29 ? -7.719 18.609 32.5 1 28.88 29 LEU B CA 1
ATOM 3315 C C . LEU B 1 29 ? -9.016 17.875 32.188 1 28.88 29 LEU B C 1
ATOM 3317 O O . LEU B 1 29 ? -10.055 18.5 31.953 1 28.88 29 LEU B O 1
ATOM 3321 N N . ILE B 1 30 ? -9 16.625 31.766 1 31.55 30 ILE B N 1
ATOM 3322 C CA . ILE B 1 30 ? -10.258 15.969 31.438 1 31.55 30 ILE B CA 1
ATOM 3323 C C . ILE B 1 30 ? -11.016 15.617 32.719 1 31.55 30 ILE B C 1
ATOM 3325 O O . ILE B 1 30 ? -10.562 14.781 33.5 1 31.55 30 ILE B O 1
ATOM 3329 N N . GLY B 1 31 ? -11.516 16.625 33.438 1 23.81 31 GLY B N 1
ATOM 3330 C CA . GLY B 1 31 ? -12.398 16.469 34.594 1 23.81 31 GLY B CA 1
ATOM 3331 C C . GLY B 1 31 ? -13.414 15.359 34.406 1 23.81 31 GLY B C 1
ATOM 3332 O O . GLY B 1 31 ? -13.727 14.969 33.281 1 23.81 31 GLY B O 1
ATOM 3333 N N . ASP B 1 32 ? -13.531 14.531 35.312 1 27.61 32 ASP B N 1
ATOM 3334 C CA . ASP B 1 32 ? -14.469 13.445 35.562 1 27.61 32 ASP B CA 1
ATOM 3335 C C . ASP B 1 32 ? -15.914 13.945 35.5 1 27.61 32 ASP B C 1
ATOM 3337 O O . ASP B 1 32 ? -16.594 14.031 36.531 1 27.61 32 ASP B O 1
ATOM 3341 N N . ASP B 1 33 ? -16.281 15.125 34.812 1 23.81 33 ASP B N 1
ATOM 3342 C CA . ASP B 1 33 ? -17.688 15.461 35.094 1 23.81 33 ASP B CA 1
ATOM 3343 C C . ASP B 1 33 ? -18.609 14.344 34.594 1 23.81 33 ASP B C 1
ATOM 3345 O O . ASP B 1 33 ? -18.406 13.781 33.531 1 23.81 33 ASP B O 1
ATOM 3349 N N . LYS B 1 34 ? -19.25 13.688 35.5 1 24.62 34 LYS B N 1
ATOM 3350 C CA . LYS B 1 34 ? -20.453 12.852 35.406 1 24.62 34 LYS B CA 1
ATOM 3351 C C . LYS B 1 34 ? -21.531 13.531 34.562 1 24.62 34 LYS B C 1
ATOM 3353 O O . LYS B 1 34 ? -22.188 14.461 35.031 1 24.62 34 LYS B O 1
ATOM 3358 N N . VAL B 1 35 ? -21.25 13.781 33.25 1 22.22 35 VAL B N 1
ATOM 3359 C CA . VAL B 1 35 ? -22.344 14.344 32.469 1 22.22 35 VAL B CA 1
ATOM 3360 C C . VAL B 1 35 ? -23.609 13.5 32.656 1 22.22 35 VAL B C 1
ATOM 3362 O O . VAL B 1 35 ? -23.609 12.312 32.344 1 22.22 35 VAL B O 1
ATOM 3365 N N . GLU B 1 36 ? -24.297 13.781 33.656 1 20.75 36 GLU B N 1
ATOM 3366 C CA . GLU B 1 36 ? -25.688 13.359 33.844 1 20.75 36 GLU B CA 1
ATOM 3367 C C . GLU B 1 36 ? -26.516 13.586 32.594 1 20.75 36 GLU B C 1
ATOM 3369 O O . GLU B 1 36 ? -26.516 14.68 32.031 1 20.75 36 GLU B O 1
ATOM 3374 N N . ASN B 1 37 ? -26.703 12.508 31.828 1 19.56 37 ASN B N 1
ATOM 3375 C CA . ASN B 1 37 ? -27.562 12.289 30.688 1 19.56 37 ASN B CA 1
ATOM 3376 C C . ASN B 1 37 ? -28.953 12.906 30.906 1 19.56 37 ASN B C 1
ATOM 3378 O O . ASN B 1 37 ? -29.797 12.328 31.578 1 19.56 37 ASN B O 1
ATOM 3382 N N . ASP B 1 38 ? -28.969 14.172 31.078 1 17.77 38 ASP B N 1
ATOM 3383 C CA . ASP B 1 38 ? -30.344 14.641 31.203 1 17.77 38 ASP B CA 1
ATOM 3384 C C . ASP B 1 38 ? -31.125 14.344 29.922 1 17.77 38 ASP B C 1
ATOM 3386 O O . ASP B 1 38 ? -30.609 14.469 28.828 1 17.77 38 ASP B O 1
ATOM 3390 N N . PRO B 1 39 ? -32.375 13.766 29.938 1 18.66 39 PRO B N 1
ATOM 3391 C CA . PRO B 1 39 ? -33.344 13.156 29.016 1 18.66 39 PRO B CA 1
ATOM 3392 C C . PRO B 1 39 ? -33.906 14.148 28 1 18.66 39 PRO B C 1
ATOM 3394 O O . PRO B 1 39 ? -34.625 13.766 27.094 1 18.66 39 PRO B O 1
ATOM 3397 N N . MET B 1 40 ? -33.656 15.508 28.141 1 16.55 40 MET B N 1
ATOM 3398 C CA . MET B 1 40 ? -34.906 16.188 27.828 1 16.55 40 MET B CA 1
ATOM 3399 C C . MET B 1 40 ? -35.25 16.047 26.344 1 16.55 40 MET B C 1
ATOM 3401 O O . MET B 1 40 ? -36.344 15.641 25.984 1 16.55 40 MET B O 1
ATOM 3405 N N . LEU B 1 41 ? -35.031 17.203 25.469 1 16.59 41 LEU B N 1
ATOM 3406 C CA . LEU B 1 41 ? -36.094 17.969 24.844 1 16.59 41 LEU B CA 1
ATOM 3407 C C . LEU B 1 41 ? -36.438 17.422 23.469 1 16.59 41 LEU B C 1
ATOM 3409 O O . LEU B 1 41 ? -35.688 16.656 22.891 1 16.59 41 LEU B O 1
ATOM 3413 N N . THR B 1 42 ? -37 18.344 22.484 1 16.41 42 THR B N 1
ATOM 3414 C CA . THR B 1 42 ? -38.156 18.594 21.656 1 16.41 42 THR B CA 1
ATOM 3415 C C . THR B 1 42 ? -37.906 18.156 20.219 1 16.41 42 THR B C 1
ATOM 3417 O O . THR B 1 42 ? -36.781 18.141 19.75 1 16.41 42 THR B O 1
ATOM 3420 N N . ARG B 1 43 ? -39 17.875 19.375 1 17.17 43 ARG B N 1
ATOM 3421 C CA . ARG B 1 43 ? -39.594 17.203 18.203 1 17.17 43 ARG B CA 1
ATOM 3422 C C . ARG B 1 43 ? -39.312 17.984 16.922 1 17.17 43 ARG B C 1
ATOM 3424 O O . ARG B 1 43 ? -39.844 17.672 15.867 1 17.17 43 ARG B O 1
ATOM 3431 N N . SER B 1 44 ? -38.344 18.984 16.797 1 16.44 44 SER B N 1
ATOM 3432 C CA . SER B 1 44 ? -38.781 19.891 15.742 1 16.44 44 SER B CA 1
ATOM 3433 C C . SER B 1 44 ? -38.75 19.219 14.375 1 16.44 44 SER B C 1
ATOM 3435 O O . SER B 1 44 ? -37.812 18.438 14.094 1 16.44 44 SER B O 1
ATOM 3437 N N . GLN B 1 45 ? -39.844 19.266 13.445 1 17.19 45 GLN B N 1
ATOM 3438 C CA . GLN B 1 45 ? -40.531 18.719 12.281 1 17.19 45 GLN B CA 1
ATOM 3439 C C . GLN B 1 45 ? -39.938 19.266 10.984 1 17.19 45 GLN B C 1
ATOM 3441 O O . GLN B 1 45 ? -40.375 18.906 9.891 1 17.19 45 GLN B O 1
ATOM 3446 N N . GLY B 1 46 ? -38.781 20.016 10.938 1 16.67 46 GLY B N 1
ATOM 3447 C CA . GLY B 1 46 ? -38.844 20.891 9.766 1 16.67 46 GLY B CA 1
ATOM 3448 C C . GLY B 1 46 ? -38.812 20.109 8.461 1 16.67 46 GLY B C 1
ATOM 3449 O O . GLY B 1 46 ? -38.438 18.953 8.422 1 16.67 46 GLY B O 1
ATOM 3450 N N . SER B 1 47 ? -39.344 20.797 7.219 1 17.48 47 SER B N 1
ATOM 3451 C CA . SER B 1 47 ? -39.906 20.672 5.879 1 17.48 47 SER B CA 1
ATOM 3452 C C . SER B 1 47 ? -38.812 20.578 4.82 1 17.48 47 SER B C 1
ATOM 3454 O O . SER B 1 47 ? -37.906 21.422 4.77 1 17.48 47 SER B O 1
ATOM 3456 N N . PHE B 1 48 ? -38.438 19.438 4.223 1 17.28 48 PHE B N 1
ATOM 3457 C CA . PHE B 1 48 ? -37.375 18.969 3.322 1 17.28 48 PHE B CA 1
ATOM 3458 C C . PHE B 1 48 ? -37.594 19.5 1.911 1 17.28 48 PHE B C 1
ATOM 3460 O O . PHE B 1 48 ? -38.156 18.812 1.058 1 17.28 48 PHE B O 1
ATOM 3467 N N . ASP B 1 49 ? -37.719 20.859 1.615 1 17.16 49 ASP B N 1
ATOM 3468 C CA . ASP B 1 49 ? -38.125 21.156 0.247 1 17.16 49 ASP B CA 1
ATOM 3469 C C . ASP B 1 49 ? -36.969 21.047 -0.72 1 17.16 49 ASP B C 1
ATOM 3471 O O . ASP B 1 49 ? -36 21.812 -0.636 1 17.16 49 ASP B O 1
ATOM 3475 N N . PHE B 1 50 ? -36.5 19.922 -1.329 1 16.92 50 PHE B N 1
ATOM 3476 C CA . PHE B 1 50 ? -35.375 19.594 -2.193 1 16.92 50 PHE B CA 1
ATOM 3477 C C . PHE B 1 50 ? -35.562 20.172 -3.59 1 16.92 50 PHE B C 1
ATOM 3479 O O . PHE B 1 50 ? -35.469 19.438 -4.582 1 16.92 50 PHE B O 1
ATOM 3486 N N . LYS B 1 51 ? -36.156 21.219 -3.9 1 17.12 51 LYS B N 1
ATOM 3487 C CA . LYS B 1 51 ? -36.406 21.344 -5.332 1 17.12 51 LYS B CA 1
ATOM 3488 C C . LYS B 1 51 ? -35.125 21.562 -6.113 1 17.12 51 LYS B C 1
ATOM 3490 O O . LYS B 1 51 ? -34.375 22.5 -5.832 1 17.12 51 LYS B O 1
ATOM 3495 N N . SER B 1 52 ? -34.5 20.547 -7.031 1 17.03 52 SER B N 1
ATOM 3496 C CA . SER B 1 52 ? -33.406 20.266 -7.953 1 17.03 52 SER B CA 1
ATOM 3497 C C . SER B 1 52 ? -33.438 21.188 -9.164 1 17.03 52 SER B C 1
ATOM 3499 O O . SER B 1 52 ? -32.719 21 -10.133 1 17.03 52 SER B O 1
ATOM 3501 N N . ARG B 1 53 ? -34.219 22.094 -9.492 1 17.31 53 ARG B N 1
ATOM 3502 C CA . ARG B 1 53 ? -34.625 22.234 -10.883 1 17.31 53 ARG B CA 1
ATOM 3503 C C . ARG B 1 53 ? -33.469 22.703 -11.75 1 17.31 53 ARG B C 1
ATOM 3505 O O . ARG B 1 53 ? -33.344 22.281 -12.906 1 17.31 53 ARG B O 1
ATOM 3512 N N . LEU B 1 54 ? -32.844 23.906 -11.695 1 17.34 54 LEU B N 1
ATOM 3513 C CA . LEU B 1 54 ? -32.875 24.797 -12.852 1 17.34 54 LEU B CA 1
ATOM 3514 C C . LEU B 1 54 ? -31.875 24.375 -13.906 1 17.34 54 LEU B C 1
ATOM 3516 O O . LEU B 1 54 ? -30.891 23.688 -13.586 1 17.34 54 LEU B O 1
ATOM 3520 N N . SER B 1 55 ? -31.281 25.141 -15 1 17.92 55 SER B N 1
ATOM 3521 C CA . SER B 1 55 ? -31.703 25.453 -16.359 1 17.92 55 SER B CA 1
ATOM 3522 C C . SER B 1 55 ? -30.688 24.922 -17.391 1 17.92 55 SER B C 1
ATOM 3524 O O . SER B 1 55 ? -31.078 24.25 -18.344 1 17.92 55 SER B O 1
ATOM 3526 N N . MET B 1 56 ? -29.609 25.641 -17.922 1 18.78 56 MET B N 1
ATOM 3527 C CA . MET B 1 56 ? -29.719 26.031 -19.328 1 18.78 56 MET B CA 1
ATOM 3528 C C . MET B 1 56 ? -29.109 24.969 -20.234 1 18.78 56 MET B C 1
ATOM 3530 O O . MET B 1 56 ? -29.75 24.531 -21.188 1 18.78 56 MET B O 1
ATOM 3534 N N . GLU B 1 57 ? -27.859 25.172 -20.984 1 20.75 57 GLU B N 1
ATOM 3535 C CA . GLU B 1 57 ? -27.797 25.031 -22.438 1 20.75 57 GLU B CA 1
ATOM 3536 C C . GLU B 1 57 ? -27.578 23.578 -22.844 1 20.75 57 GLU B C 1
ATOM 3538 O O . GLU B 1 57 ? -28.344 23.031 -23.641 1 20.75 57 GLU B O 1
ATOM 3543 N N . GLY B 1 58 ? -26.422 23.25 -23.688 1 20.41 58 GLY B N 1
ATOM 3544 C CA . GLY B 1 58 ? -26.547 22.531 -24.938 1 20.41 58 GLY B CA 1
ATOM 3545 C C . GLY B 1 58 ? -26.75 21.031 -24.75 1 20.41 58 GLY B C 1
ATOM 3546 O O . GLY B 1 58 ? -26.359 20.484 -23.703 1 20.41 58 GLY B O 1
ATOM 3547 N N . ALA B 1 59 ? -27.469 20.344 -25.609 1 19.45 59 ALA B N 1
ATOM 3548 C CA . ALA B 1 59 ? -28.391 19.203 -25.734 1 19.45 59 ALA B CA 1
ATOM 3549 C C . ALA B 1 59 ? -27.625 17.891 -25.734 1 19.45 59 ALA B C 1
ATOM 3551 O O . ALA B 1 59 ? -28.172 16.844 -25.391 1 19.45 59 ALA B O 1
ATOM 3552 N N . GLU B 1 60 ? -26.391 17.781 -26.5 1 21.28 60 GLU B N 1
ATOM 3553 C CA . GLU B 1 60 ? -26.578 16.531 -27.25 1 21.28 60 GLU B CA 1
ATOM 3554 C C . GLU B 1 60 ? -26.766 15.344 -26.312 1 21.28 60 GLU B C 1
ATOM 3556 O O . GLU B 1 60 ? -26.422 15.414 -25.141 1 21.28 60 GLU B O 1
ATOM 3561 N N . GLU B 1 61 ? -26.938 14.109 -27.016 1 21.84 61 GLU B N 1
ATOM 3562 C CA . GLU B 1 61 ? -27.594 12.82 -26.828 1 21.84 61 GLU B CA 1
ATOM 3563 C C . GLU B 1 61 ? -26.953 12.016 -25.703 1 21.84 61 GLU B C 1
ATOM 3565 O O . GLU B 1 61 ? -25.719 11.914 -25.641 1 21.84 61 GLU B O 1
ATOM 3570 N N . GLY B 1 62 ? -27.688 11.805 -24.672 1 21.55 62 GLY B N 1
ATOM 3571 C CA . GLY B 1 62 ? -27.781 11.25 -23.328 1 21.55 62 GLY B CA 1
ATOM 3572 C C . GLY B 1 62 ? -27.469 9.766 -23.266 1 21.55 62 GLY B C 1
ATOM 3573 O O . GLY B 1 62 ? -27.844 9.094 -22.297 1 21.55 62 GLY B O 1
ATOM 3574 N N . GLY B 1 63 ? -26.688 9.195 -24.297 1 22.28 63 GLY B N 1
ATOM 3575 C CA . GLY B 1 63 ? -26.969 7.781 -24.141 1 22.28 63 GLY B CA 1
ATOM 3576 C C . GLY B 1 63 ? -26.641 7.258 -22.75 1 22.28 63 GLY B C 1
ATOM 3577 O O . GLY B 1 63 ? -25.578 7.57 -22.203 1 22.28 63 GLY B O 1
ATOM 3578 N N . SER B 1 64 ? -27.672 7 -21.906 1 23.53 64 SER B N 1
ATOM 3579 C CA . SER B 1 64 ? -27.938 6.504 -20.562 1 23.53 64 SER B CA 1
ATOM 3580 C C . SER B 1 64 ? -27.266 5.152 -20.344 1 23.53 64 SER B C 1
ATOM 3582 O O . SER B 1 64 ? -27.75 4.121 -20.812 1 23.53 64 SER B O 1
ATOM 3584 N N . ALA B 1 65 ? -26.031 4.883 -20.781 1 27.3 65 ALA B N 1
ATOM 3585 C CA . ALA B 1 65 ? -25.781 3.488 -20.422 1 27.3 65 ALA B CA 1
ATOM 3586 C C . ALA B 1 65 ? -26.188 3.203 -18.984 1 27.3 65 ALA B C 1
ATOM 3588 O O . ALA B 1 65 ? -26 4.051 -18.109 1 27.3 65 ALA B O 1
ATOM 3589 N N . PRO B 1 66 ? -27.172 2.27 -18.672 1 27.39 66 PRO B N 1
ATOM 3590 C CA . PRO B 1 66 ? -27.734 1.864 -17.391 1 27.39 66 PRO B CA 1
ATOM 3591 C C . PRO B 1 66 ? -26.672 1.639 -16.312 1 27.39 66 PRO B C 1
ATOM 3593 O O . PRO B 1 66 ? -25.703 0.919 -16.547 1 27.39 66 PRO B O 1
ATOM 3596 N N . GLN B 1 67 ? -26.312 2.613 -15.57 1 30.58 67 GLN B N 1
ATOM 3597 C CA . GLN B 1 67 ? -25.516 2.564 -14.344 1 30.58 67 GLN B CA 1
ATOM 3598 C C . GLN B 1 67 ? -26.016 1.464 -13.414 1 30.58 67 GLN B C 1
ATOM 3600 O O . GLN B 1 67 ? -27.172 1.498 -12.969 1 30.58 67 GLN B O 1
ATOM 3605 N N . THR B 1 68 ? -25.781 0.231 -13.688 1 31.23 68 THR B N 1
ATOM 3606 C CA . THR B 1 68 ? -26.234 -0.718 -12.672 1 31.23 68 THR B CA 1
ATOM 3607 C C . THR B 1 68 ? -26.016 -0.153 -11.273 1 31.23 68 THR B C 1
ATOM 3609 O O . THR B 1 68 ? -24.891 0.135 -10.875 1 31.23 68 THR B O 1
ATOM 3612 N N . LYS B 1 69 ? -26.969 0.434 -10.586 1 33.78 69 LYS B N 1
ATOM 3613 C CA . LYS B 1 69 ? -27.438 1.22 -9.445 1 33.78 69 LYS B CA 1
ATOM 3614 C C . LYS B 1 69 ? -26.922 0.637 -8.133 1 33.78 69 LYS B C 1
ATOM 3616 O O . LYS B 1 69 ? -26.734 1.362 -7.152 1 33.78 69 LYS B O 1
ATOM 3621 N N . ASP B 1 70 ? -27.156 -0.67 -7.723 1 37.69 70 ASP B N 1
ATOM 3622 C CA . ASP B 1 70 ? -27.422 -1.044 -6.336 1 37.69 70 ASP B CA 1
ATOM 3623 C C . ASP B 1 70 ? -26.125 -1.067 -5.523 1 37.69 70 ASP B C 1
ATOM 3625 O O . ASP B 1 70 ? -26.094 -1.591 -4.406 1 37.69 70 ASP B O 1
ATOM 3629 N N . ARG B 1 71 ? -25.031 -1.107 -5.98 1 47.88 71 ARG B N 1
ATOM 3630 C CA . ARG B 1 71 ? -23.906 -1.197 -5.055 1 47.88 71 ARG B CA 1
ATOM 3631 C C . ARG B 1 71 ? -23.812 0.053 -4.188 1 47.88 71 ARG B C 1
ATOM 3633 O O . ARG B 1 71 ? -23.953 1.173 -4.684 1 47.88 71 ARG B O 1
ATOM 3640 N N . ALA B 1 72 ? -23.766 -0.082 -2.775 1 60.62 72 ALA B N 1
ATOM 3641 C CA . ALA B 1 72 ? -23.859 0.923 -1.719 1 60.62 72 ALA B CA 1
ATOM 3642 C C . ALA B 1 72 ? -22.781 1.987 -1.876 1 60.62 72 ALA B C 1
ATOM 3644 O O . ALA B 1 72 ? -21.609 1.665 -2.117 1 60.62 72 ALA B O 1
ATOM 3645 N N . PRO B 1 73 ? -23.109 3.229 -2.072 1 76.75 73 PRO B N 1
ATOM 3646 C CA . PRO B 1 73 ? -22.266 4.41 -2.293 1 76.75 73 PRO B CA 1
ATOM 3647 C C . PRO B 1 73 ? -21 4.402 -1.443 1 76.75 73 PRO B C 1
ATOM 3649 O O . PRO B 1 73 ? -19.938 4.82 -1.909 1 76.75 73 PRO B O 1
ATOM 3652 N N . ASP B 1 74 ? -21.109 3.652 -0.436 1 84.44 74 ASP B N 1
ATOM 3653 C CA . ASP B 1 74 ? -19.984 3.672 0.479 1 84.44 74 ASP B CA 1
ATOM 3654 C C . ASP B 1 74 ? -18.891 2.713 0.016 1 84.44 74 ASP B C 1
ATOM 3656 O O . ASP B 1 74 ? -17.703 3.023 0.119 1 84.44 74 ASP B O 1
ATOM 3660 N N . VAL B 1 75 ? -19.328 1.66 -0.59 1 85.62 75 VAL B N 1
ATOM 3661 C CA . VAL B 1 75 ? -18.359 0.652 -1.023 1 85.62 75 VAL B CA 1
ATOM 3662 C C . VAL B 1 75 ? -17.531 1.195 -2.184 1 85.62 75 VAL B C 1
ATOM 3664 O O . VAL B 1 75 ? -16.312 1.027 -2.213 1 85.62 75 VAL B O 1
ATOM 3667 N N . ASP B 1 76 ? -18.203 1.841 -3.031 1 87.69 76 ASP B N 1
ATOM 3668 C CA . ASP B 1 76 ? -17.484 2.389 -4.184 1 87.69 76 ASP B CA 1
ATOM 3669 C C . ASP B 1 76 ? -16.516 3.482 -3.754 1 87.69 76 ASP B C 1
ATOM 3671 O O . ASP B 1 76 ? -15.398 3.57 -4.277 1 87.69 76 ASP B O 1
ATOM 3675 N N . LEU B 1 77 ? -17 4.238 -2.834 1 88.94 77 LEU B N 1
ATOM 3676 C CA . LEU B 1 77 ? -16.125 5.289 -2.32 1 88.94 77 LEU B CA 1
ATOM 3677 C C . LEU B 1 77 ? -14.914 4.695 -1.604 1 88.94 77 LEU B C 1
ATOM 3679 O O . LEU B 1 77 ? -13.797 5.184 -1.757 1 88.94 77 LEU B O 1
ATOM 3683 N N . MET B 1 78 ? -15.164 3.721 -0.888 1 90.81 78 MET B N 1
ATOM 3684 C CA . MET B 1 78 ? -14.078 3.055 -0.174 1 90.81 78 MET B CA 1
ATOM 3685 C C . MET B 1 78 ? -13.078 2.441 -1.15 1 90.81 78 MET B C 1
ATOM 3687 O O . MET B 1 78 ? -11.867 2.545 -0.952 1 90.81 78 MET B O 1
ATOM 3691 N N . LYS B 1 79 ? -13.57 1.821 -2.189 1 90.88 79 LYS B N 1
ATOM 3692 C CA . LYS B 1 79 ? -12.711 1.227 -3.207 1 90.88 79 LYS B CA 1
ATOM 3693 C C . LYS B 1 79 ? -11.781 2.27 -3.822 1 90.88 79 LYS B C 1
ATOM 3695 O O . LYS B 1 79 ? -10.586 2.018 -4.004 1 90.88 79 LYS B O 1
ATOM 3700 N N . GLU B 1 80 ? -12.352 3.338 -4.078 1 90.25 80 GLU B N 1
ATOM 3701 C CA . GLU B 1 80 ? -11.562 4.406 -4.684 1 90.25 80 GLU B CA 1
ATOM 3702 C C . GLU B 1 80 ? -10.484 4.906 -3.727 1 90.25 80 GLU B C 1
ATOM 3704 O O . GLU B 1 80 ? -9.328 5.078 -4.121 1 90.25 80 GLU B O 1
ATOM 3709 N N . ARG B 1 81 ? -10.867 5.125 -2.535 1 91.12 81 ARG B N 1
ATOM 3710 C CA . ARG B 1 81 ? -9.93 5.637 -1.539 1 91.12 81 ARG B CA 1
ATOM 3711 C C . ARG B 1 81 ? -8.789 4.652 -1.304 1 91.12 81 ARG B C 1
ATOM 3713 O O . ARG B 1 81 ? -7.625 5.043 -1.269 1 91.12 81 ARG B O 1
ATOM 3720 N N . PHE B 1 82 ? -9.102 3.434 -1.2 1 91.06 82 PHE B N 1
ATOM 3721 C CA . PHE B 1 82 ? -8.086 2.426 -0.905 1 91.06 82 PHE B CA 1
ATOM 3722 C C . PHE B 1 82 ? -7.207 2.17 -2.123 1 91.06 82 PHE B C 1
ATOM 3724 O O . PHE B 1 82 ? -6.016 1.895 -1.984 1 91.06 82 PHE B O 1
ATOM 3731 N N . ALA B 1 83 ? -7.84 2.264 -3.277 1 91.69 83 ALA B N 1
ATOM 3732 C CA . ALA B 1 83 ? -7.039 2.135 -4.492 1 91.69 83 ALA B CA 1
ATOM 3733 C C . ALA B 1 83 ? -5.973 3.223 -4.559 1 91.69 83 ALA B C 1
ATOM 3735 O O . ALA B 1 83 ? -4.809 2.941 -4.859 1 91.69 83 ALA B O 1
ATOM 3736 N N . LYS B 1 84 ? -6.352 4.402 -4.234 1 91.75 84 LYS B N 1
ATOM 3737 C CA . LYS B 1 84 ? -5.41 5.52 -4.25 1 91.75 84 LYS B CA 1
ATOM 3738 C C . LYS B 1 84 ? -4.309 5.324 -3.211 1 91.75 84 LYS B C 1
ATOM 3740 O O . LYS B 1 84 ? -3.143 5.629 -3.469 1 91.75 84 LYS B O 1
ATOM 3745 N N . LEU B 1 85 ? -4.703 4.793 -2.09 1 94.5 85 LEU B N 1
ATOM 3746 C CA . LEU B 1 85 ? -3.721 4.527 -1.041 1 94.5 85 LEU B CA 1
ATOM 3747 C C . LEU B 1 85 ? -2.727 3.461 -1.484 1 94.5 85 LEU B C 1
ATOM 3749 O O . LEU B 1 85 ? -1.519 3.617 -1.296 1 94.5 85 LEU B O 1
ATOM 3753 N N . LEU B 1 86 ? -3.24 2.473 -2.066 1 93.94 86 LEU B N 1
ATOM 3754 C CA . LEU B 1 86 ? -2.406 1.349 -2.475 1 93.94 86 LEU B CA 1
ATOM 3755 C C . LEU B 1 86 ? -1.444 1.761 -3.586 1 93.94 86 LEU B C 1
ATOM 3757 O O . LEU B 1 86 ? -0.326 1.247 -3.666 1 93.94 86 LEU B O 1
ATOM 3761 N N . LEU B 1 87 ? -1.86 2.678 -4.41 1 93.69 87 LEU B N 1
ATOM 3762 C CA . LEU B 1 87 ? -1.039 3.107 -5.539 1 93.69 87 LEU B CA 1
ATOM 3763 C C . LEU B 1 87 ? -0.024 4.16 -5.102 1 93.69 87 LEU B C 1
ATOM 3765 O O . LEU B 1 87 ? 0.899 4.484 -5.852 1 93.69 87 LEU B O 1
ATOM 3769 N N . GLY B 1 88 ? -0.207 4.707 -3.893 1 92 88 GLY B N 1
ATOM 3770 C CA . GLY B 1 88 ? 0.743 5.676 -3.365 1 92 88 GLY B CA 1
ATOM 3771 C C . GLY B 1 88 ? 0.85 6.93 -4.211 1 92 88 GLY B C 1
ATOM 3772 O O . GLY B 1 88 ? 1.952 7.422 -4.465 1 92 88 GLY B O 1
ATOM 3773 N N . GLU B 1 89 ? -0.213 7.309 -4.789 1 85.94 89 GLU B N 1
ATOM 3774 C CA . GLU B 1 89 ? -0.285 8.516 -5.602 1 85.94 89 GLU B CA 1
ATOM 3775 C C . GLU B 1 89 ? 0.369 8.305 -6.965 1 85.94 89 GLU B C 1
ATOM 3777 O O . GLU B 1 89 ? 0.697 9.273 -7.66 1 85.94 89 GLU B O 1
ATOM 3782 N N . ASP B 1 90 ? 0.705 7.199 -7.305 1 91.06 90 ASP B N 1
ATOM 3783 C CA . ASP B 1 90 ? 1.169 6.844 -8.641 1 91.06 90 ASP B CA 1
ATOM 3784 C C . ASP B 1 90 ? 0.085 6.102 -9.422 1 91.06 90 ASP B C 1
ATOM 3786 O O . ASP B 1 90 ? -0.013 4.875 -9.344 1 91.06 90 ASP B O 1
ATOM 3790 N N . MET B 1 91 ? -0.557 6.789 -10.156 1 90.12 91 MET B N 1
ATOM 3791 C CA . MET B 1 91 ? -1.7 6.207 -10.852 1 90.12 91 MET B CA 1
ATOM 3792 C C . MET B 1 91 ? -1.249 5.434 -12.086 1 90.12 91 MET B C 1
ATOM 3794 O O . MET B 1 91 ? -2.047 4.734 -12.711 1 90.12 91 MET B O 1
ATOM 3798 N N . SER B 1 92 ? 0.008 5.527 -12.453 1 87.25 92 SER B N 1
ATOM 3799 C CA . SER B 1 92 ? 0.519 4.762 -13.586 1 87.25 92 SER B CA 1
ATOM 3800 C C . SER B 1 92 ? 0.668 3.285 -13.227 1 87.25 92 SER B C 1
ATOM 3802 O O . SER B 1 92 ? 0.746 2.432 -14.117 1 87.25 92 SER B O 1
ATOM 3804 N N . GLY B 1 93 ? 0.79 3.051 -11.969 1 84.62 93 GLY B N 1
ATOM 3805 C CA . GLY B 1 93 ? 0.967 1.678 -11.523 1 84.62 93 GLY B CA 1
ATOM 3806 C C . GLY B 1 93 ? 2.393 1.182 -11.672 1 84.62 93 GLY B C 1
ATOM 3807 O O . GLY B 1 93 ? 2.639 -0.027 -11.68 1 84.62 93 GLY B O 1
ATOM 3808 N N . GLY B 1 94 ? 3.334 2.047 -11.797 1 81.44 94 GLY B N 1
ATOM 3809 C CA . GLY B 1 94 ? 4.719 1.683 -12.039 1 81.44 94 GLY B CA 1
ATOM 3810 C C . GLY B 1 94 ? 5.496 1.397 -10.773 1 81.44 94 GLY B C 1
ATOM 3811 O O . GLY B 1 94 ? 6.68 1.05 -10.828 1 81.44 94 GLY B O 1
ATOM 3812 N N . GLY B 1 95 ? 4.895 1.539 -9.695 1 80.81 95 GLY B N 1
ATOM 3813 C CA . GLY B 1 95 ? 5.562 1.201 -8.445 1 80.81 95 GLY B 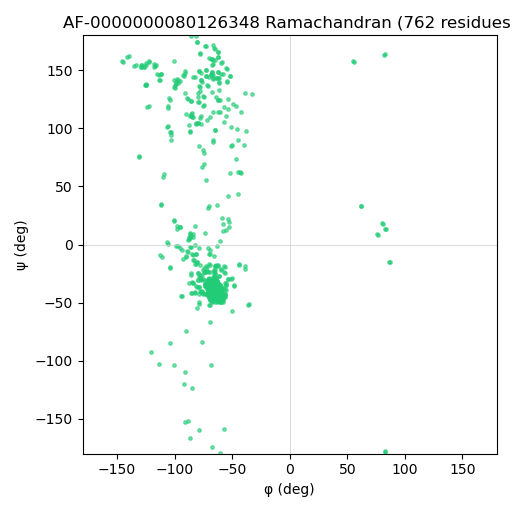CA 1
ATOM 3814 C C . GLY B 1 95 ? 6.453 2.314 -7.926 1 80.81 95 GLY B C 1
ATOM 3815 O O . GLY B 1 95 ? 7.332 2.076 -7.094 1 80.81 95 GLY B O 1
ATOM 3816 N N . LYS B 1 96 ? 6.312 3.42 -8.445 1 82.62 96 LYS B N 1
ATOM 3817 C CA . LYS B 1 96 ? 7.137 4.551 -8.031 1 82.62 96 LYS B CA 1
ATOM 3818 C C . LYS B 1 96 ? 6.371 5.469 -7.078 1 82.62 96 LYS B C 1
ATOM 3820 O O . LYS B 1 96 ? 6.711 6.645 -6.938 1 82.62 96 LYS B O 1
ATOM 3825 N N . GLY B 1 97 ? 5.418 4.938 -6.527 1 87.88 97 GLY B N 1
ATOM 3826 C CA . GLY B 1 97 ? 4.621 5.75 -5.621 1 87.88 97 GLY B CA 1
ATOM 3827 C C . GLY B 1 97 ? 5.238 5.887 -4.242 1 87.88 97 GLY B C 1
ATOM 3828 O O . GLY B 1 97 ? 6.32 5.359 -3.986 1 87.88 97 GLY B O 1
ATOM 3829 N N . VAL B 1 98 ? 4.594 6.723 -3.402 1 92.12 98 VAL B N 1
ATOM 3830 C CA . VAL B 1 98 ? 5.062 6.957 -2.041 1 92.12 98 VAL B CA 1
ATOM 3831 C C . VAL B 1 98 ? 4.672 5.781 -1.148 1 92.12 98 VAL B C 1
ATOM 3833 O O . VAL B 1 98 ? 3.881 4.926 -1.551 1 92.12 98 VAL B O 1
ATOM 3836 N N . SER B 1 99 ? 5.277 5.676 0.03 1 92.06 99 SER B N 1
ATOM 3837 C CA . SER B 1 99 ? 4.98 4.605 0.978 1 92.06 99 SER B CA 1
ATOM 3838 C C . SER B 1 99 ? 3.527 4.66 1.438 1 92.06 99 SER B C 1
ATOM 3840 O O . SER B 1 99 ? 2.859 5.684 1.284 1 92.06 99 SER B O 1
ATOM 3842 N N . SER B 1 100 ? 3.025 3.605 1.97 1 92.75 100 SER B N 1
ATOM 3843 C CA . SER B 1 100 ? 1.656 3.543 2.473 1 92.75 100 SER B CA 1
ATOM 3844 C C . SER B 1 100 ? 1.438 4.543 3.604 1 92.75 100 SER B C 1
ATOM 3846 O O . SER B 1 100 ? 0.373 5.156 3.701 1 92.75 100 SER B O 1
ATOM 3848 N N . ALA B 1 101 ? 2.439 4.73 4.438 1 93.12 101 ALA B N 1
ATOM 3849 C CA . ALA B 1 101 ? 2.332 5.668 5.547 1 93.12 101 ALA B CA 1
ATOM 3850 C C . ALA B 1 101 ? 2.182 7.102 5.043 1 93.12 101 ALA B C 1
ATOM 3852 O O . ALA B 1 101 ? 1.32 7.848 5.52 1 93.12 101 ALA B O 1
ATOM 3853 N N . LEU B 1 102 ? 3.021 7.422 4.086 1 94.06 102 LEU B N 1
ATOM 3854 C CA . LEU B 1 102 ? 2.949 8.773 3.541 1 94.06 102 LEU B CA 1
ATOM 3855 C C . LEU B 1 102 ? 1.663 8.969 2.746 1 94.06 102 LEU B C 1
ATOM 3857 O O . LEU B 1 102 ? 1.049 10.039 2.805 1 94.06 102 LEU B O 1
ATOM 3861 N N . SER B 1 103 ? 1.328 7.98 1.984 1 95.12 103 SER B N 1
ATOM 3862 C CA . SER B 1 103 ? 0.071 8.039 1.246 1 95.12 103 SER B CA 1
ATOM 3863 C C . SER B 1 103 ? -1.11 8.266 2.186 1 95.12 103 SER B C 1
ATOM 3865 O O . SER B 1 103 ? -2.006 9.055 1.886 1 95.12 103 SER B O 1
ATOM 3867 N N . LEU B 1 104 ? -1.11 7.578 3.291 1 94.88 104 LEU B N 1
ATOM 3868 C CA . LEU B 1 104 ? -2.158 7.723 4.297 1 94.88 104 LEU B CA 1
ATOM 3869 C C . LEU B 1 104 ? -2.145 9.125 4.898 1 94.88 104 LEU B C 1
ATOM 3871 O O . LEU B 1 104 ? -3.197 9.742 5.059 1 94.88 104 LEU B O 1
ATOM 3875 N N . SER B 1 105 ? -0.974 9.57 5.246 1 94.12 105 SER B N 1
ATOM 3876 C CA . SER B 1 105 ? -0.837 10.922 5.785 1 94.12 105 SER B CA 1
ATOM 3877 C C . SER B 1 105 ? -1.398 11.961 4.824 1 94.12 105 SER B C 1
ATOM 3879 O O . SER B 1 105 ? -2.156 12.844 5.23 1 94.12 105 SER B O 1
ATOM 3881 N N . ASN B 1 106 ? -1.047 11.758 3.604 1 94.19 106 ASN B N 1
ATOM 3882 C CA . ASN B 1 106 ? -1.539 12.68 2.584 1 94.19 106 ASN B CA 1
ATOM 3883 C C . ASN B 1 106 ? -3.053 12.578 2.418 1 94.19 106 ASN B C 1
ATOM 3885 O O . ASN B 1 106 ? -3.732 13.586 2.238 1 94.19 106 ASN B O 1
ATOM 3889 N N . ALA B 1 107 ? -3.531 11.422 2.428 1 95.81 107 ALA B N 1
ATOM 3890 C CA . ALA B 1 107 ? -4.969 11.211 2.283 1 95.81 107 ALA B CA 1
ATOM 3891 C C . ALA B 1 107 ? -5.738 11.891 3.414 1 95.81 107 ALA B C 1
ATOM 3893 O O . ALA B 1 107 ? -6.793 12.492 3.186 1 95.81 107 ALA B O 1
ATOM 3894 N N . ILE B 1 108 ? -5.215 11.82 4.605 1 94.56 108 ILE B N 1
ATOM 3895 C CA . ILE B 1 108 ? -5.859 12.438 5.758 1 94.56 108 ILE B CA 1
ATOM 3896 C C . ILE B 1 108 ? -5.805 13.953 5.625 1 94.56 108 ILE B C 1
ATOM 3898 O O . ILE B 1 108 ? -6.793 14.641 5.898 1 94.56 108 ILE B O 1
ATOM 3902 N N . THR B 1 109 ? -4.668 14.422 5.203 1 92.25 109 THR B N 1
ATOM 3903 C CA . THR B 1 109 ? -4.523 15.859 4.996 1 92.25 109 THR B CA 1
ATOM 3904 C C . THR B 1 109 ? -5.504 16.359 3.939 1 92.25 109 THR B C 1
ATOM 3906 O O . THR B 1 109 ? -6.141 17.391 4.117 1 92.25 109 THR B O 1
ATOM 3909 N N . ASN B 1 110 ? -5.641 15.578 2.9 1 92.38 110 ASN B N 1
ATOM 3910 C CA . ASN B 1 110 ? -6.57 15.945 1.835 1 92.38 110 ASN B CA 1
ATOM 3911 C C . ASN B 1 110 ? -8.016 15.891 2.309 1 92.38 110 ASN B C 1
ATOM 3913 O O . ASN B 1 110 ? -8.828 16.734 1.938 1 92.38 110 ASN B O 1
ATOM 3917 N N . LEU B 1 111 ? -8.344 14.938 3.072 1 94.5 111 LEU B N 1
ATOM 3918 C CA . LEU B 1 111 ? -9.68 14.828 3.631 1 94.5 111 LEU B CA 1
ATOM 3919 C C . LEU B 1 111 ? -9.992 16.016 4.539 1 94.5 111 LEU B C 1
ATOM 3921 O O . LEU B 1 111 ? -11.078 16.594 4.469 1 94.5 111 LEU B O 1
ATOM 3925 N N . ALA B 1 112 ? -9.031 16.406 5.367 1 92.94 112 ALA B N 1
ATOM 3926 C CA . ALA B 1 112 ? -9.195 17.547 6.258 1 92.94 112 ALA B CA 1
ATOM 3927 C C . ALA B 1 112 ? -9.438 18.828 5.465 1 92.94 112 ALA B C 1
ATOM 3929 O O . ALA B 1 112 ? -10.32 19.625 5.805 1 92.94 112 ALA B O 1
ATOM 3930 N N . ALA B 1 113 ? -8.664 18.969 4.422 1 90.62 113 ALA B N 1
ATOM 3931 C CA . ALA B 1 113 ? -8.812 20.156 3.574 1 90.62 113 ALA B CA 1
ATOM 3932 C C . ALA B 1 113 ? -10.195 20.188 2.918 1 90.62 113 ALA B C 1
ATOM 3934 O O . ALA B 1 113 ? -10.812 21.25 2.814 1 90.62 113 ALA B O 1
ATOM 3935 N N . SER B 1 114 ? -10.648 19.078 2.5 1 91 114 SER B N 1
ATOM 3936 C CA . SER B 1 114 ? -11.93 19 1.799 1 91 114 SER B CA 1
ATOM 3937 C C . SER B 1 114 ? -13.094 19.234 2.75 1 91 114 SER B C 1
ATOM 3939 O O . SER B 1 114 ? -14.086 19.859 2.383 1 91 114 SER B O 1
ATOM 3941 N N . VAL B 1 115 ? -13.016 18.734 3.908 1 92 115 VAL B N 1
ATOM 3942 C CA . VAL B 1 115 ? -14.125 18.797 4.852 1 92 115 VAL B CA 1
ATOM 3943 C C . VAL B 1 115 ? -14.094 20.125 5.602 1 92 115 VAL B C 1
ATOM 3945 O O . VAL B 1 115 ? -15.117 20.781 5.75 1 92 115 VAL B O 1
ATOM 3948 N N . PHE B 1 116 ? -12.906 20.594 6.027 1 89.56 116 PHE B N 1
ATOM 3949 C CA . PHE B 1 116 ? -12.805 21.734 6.918 1 89.56 116 PHE B CA 1
ATOM 3950 C C . PHE B 1 116 ? -12.367 22.984 6.152 1 89.56 116 PHE B C 1
ATOM 3952 O O . PHE B 1 116 ? -12.508 24.094 6.648 1 89.56 116 PHE B O 1
ATOM 3959 N N . GLY B 1 117 ? -11.773 22.766 4.969 1 82.62 117 GLY B N 1
ATOM 3960 C CA . GLY B 1 117 ? -11.352 23.906 4.176 1 82.62 117 GLY B CA 1
ATOM 3961 C C . GLY B 1 117 ? -12.492 24.859 3.857 1 82.62 117 GLY B C 1
ATOM 3962 O O . GLY B 1 117 ? -12.273 26.062 3.693 1 82.62 117 GLY B O 1
ATOM 3963 N N . GLU B 1 118 ? -13.656 24.406 3.98 1 77.19 118 GLU B N 1
ATOM 3964 C CA . GLU B 1 118 ? -14.828 25.219 3.664 1 77.19 118 GLU B CA 1
ATOM 3965 C C . GLU B 1 118 ? -15.383 25.891 4.914 1 77.19 118 GLU B C 1
ATOM 3967 O O . GLU B 1 118 ? -16.266 26.75 4.82 1 77.19 118 GLU B O 1
ATOM 3972 N N . GLN B 1 119 ? -14.805 25.625 6.082 1 85.38 119 GLN B N 1
ATOM 3973 C CA . GLN B 1 119 ? -15.273 26.203 7.332 1 85.38 119 GLN B CA 1
ATOM 3974 C C . GLN B 1 119 ? -14.617 27.562 7.574 1 85.38 119 GLN B C 1
ATOM 3976 O O . GLN B 1 119 ? -13.547 27.641 8.18 1 85.38 119 GLN B O 1
ATOM 3981 N N . ARG B 1 120 ? -15.359 28.656 7.188 1 84.94 120 ARG B N 1
ATOM 3982 C CA . ARG B 1 120 ? -14.789 30 7.289 1 84.94 120 ARG B CA 1
ATOM 3983 C C . ARG B 1 120 ? -15.492 30.812 8.367 1 84.94 120 ARG B C 1
ATOM 3985 O O . ARG B 1 120 ? -15.023 31.891 8.734 1 84.94 120 ARG B O 1
ATOM 3992 N N . ARG B 1 121 ? -16.531 30.328 8.828 1 88 121 ARG B N 1
ATOM 3993 C CA . ARG B 1 121 ? -17.328 31.016 9.844 1 88 121 ARG B CA 1
ATOM 3994 C C . ARG B 1 121 ? -17.312 30.25 11.156 1 88 121 ARG B C 1
ATOM 3996 O O . ARG B 1 121 ? -17.172 29.016 11.164 1 88 121 ARG B O 1
ATOM 4003 N N . LEU B 1 122 ? -17.344 30.984 12.219 1 90.88 122 LEU B N 1
ATOM 4004 C CA . LEU B 1 122 ? -17.484 30.359 13.531 1 90.88 122 LEU B CA 1
ATOM 4005 C C . LEU B 1 122 ? -18.922 29.891 13.758 1 90.88 122 LEU B C 1
ATOM 4007 O O . LEU B 1 122 ? -19.703 30.562 14.422 1 90.88 122 LEU B O 1
ATOM 4011 N N . GLU B 1 123 ? -19.234 28.781 13.227 1 90.31 123 GLU B N 1
ATOM 4012 C CA . GLU B 1 123 ? -20.547 28.141 13.297 1 90.31 123 GLU B CA 1
ATOM 4013 C C . GLU B 1 123 ? -20.406 26.625 13.352 1 90.31 123 GLU B C 1
ATOM 4015 O O . GLU B 1 123 ? -19.359 26.078 13 1 90.31 123 GLU B O 1
ATOM 4020 N N . PRO B 1 124 ? -21.406 26.031 13.844 1 92.06 124 PRO B N 1
ATOM 4021 C CA . PRO B 1 124 ? -21.344 24.578 13.867 1 92.06 124 PRO B CA 1
ATOM 4022 C C . PRO B 1 124 ? -21.188 23.969 12.469 1 92.06 124 PRO B C 1
ATOM 4024 O O . PRO B 1 124 ? -21.703 24.516 11.492 1 92.06 124 PRO B O 1
ATOM 4027 N N . MET B 1 125 ? -20.5 22.906 12.477 1 91.19 125 MET B N 1
ATOM 4028 C CA . MET B 1 125 ? -20.344 22.172 11.227 1 91.19 125 MET B CA 1
ATOM 4029 C C . MET B 1 125 ? -21.656 21.547 10.781 1 91.19 125 MET B C 1
ATOM 4031 O O . MET B 1 125 ? -22.438 21.094 11.617 1 91.19 125 MET B O 1
ATOM 4035 N N . SER B 1 126 ? -21.828 21.5 9.484 1 91.56 126 SER B N 1
ATOM 4036 C CA . SER B 1 126 ? -23.016 20.828 8.969 1 91.56 126 SER B CA 1
ATOM 4037 C C . SER B 1 126 ? -23 19.344 9.328 1 91.56 126 SER B C 1
ATOM 4039 O O . SER B 1 126 ? -21.953 18.703 9.367 1 91.56 126 SER B O 1
ATOM 4041 N N . PRO B 1 127 ? -24.109 18.828 9.602 1 92.12 127 PRO B N 1
ATOM 4042 C CA . PRO B 1 127 ? -24.188 17.406 9.953 1 92.12 127 PRO B CA 1
ATOM 4043 C C . PRO B 1 127 ? -23.594 16.5 8.883 1 92.12 127 PRO B C 1
ATOM 4045 O O . PRO B 1 127 ? -22.953 15.5 9.211 1 92.12 127 PRO B O 1
ATOM 4048 N N . ASP B 1 128 ? -23.828 16.859 7.641 1 92.25 128 ASP B N 1
ATOM 4049 C CA . ASP B 1 128 ? -23.297 16.047 6.551 1 92.25 128 ASP B CA 1
ATOM 4050 C C . ASP B 1 128 ? -21.781 16.016 6.586 1 92.25 128 ASP B C 1
ATOM 4052 O O . ASP B 1 128 ? -21.172 14.953 6.383 1 92.25 128 ASP B O 1
ATOM 4056 N N . ARG B 1 129 ? -21.188 17.141 6.867 1 93.44 129 ARG B N 1
ATOM 4057 C CA . ARG B 1 129 ? -19.734 17.219 6.918 1 93.44 129 ARG B CA 1
ATOM 4058 C C . ARG B 1 129 ? -19.188 16.438 8.109 1 93.44 129 ARG B C 1
ATOM 4060 O O . ARG B 1 129 ? -18.141 15.781 8.008 1 93.44 129 ARG B O 1
ATOM 4067 N N . LYS B 1 130 ? -19.922 16.516 9.141 1 93.62 130 LYS B N 1
ATOM 4068 C CA . LYS B 1 130 ? -19.516 15.781 10.336 1 93.62 130 LYS B CA 1
ATOM 4069 C C . LYS B 1 130 ? -19.531 14.273 10.094 1 93.62 130 LYS B C 1
ATOM 4071 O O . LYS B 1 130 ? -18.578 13.57 10.438 1 93.62 130 LYS B O 1
ATOM 4076 N N . VAL B 1 131 ? -20.562 13.867 9.492 1 93.88 131 VAL B N 1
ATOM 4077 C CA . VAL B 1 131 ? -20.719 12.445 9.211 1 93.88 131 VAL B CA 1
ATOM 4078 C C . VAL B 1 131 ? -19.656 11.992 8.227 1 93.88 131 VAL B C 1
ATOM 4080 O O . VAL B 1 131 ? -19.062 10.922 8.391 1 93.88 131 VAL B O 1
ATOM 4083 N N . ARG B 1 132 ? -19.422 12.781 7.246 1 93.81 132 ARG B N 1
ATOM 4084 C CA . ARG B 1 132 ? -18.406 12.453 6.25 1 93.81 132 ARG B CA 1
ATOM 4085 C C . ARG B 1 132 ? -17.031 12.336 6.895 1 93.81 132 ARG B C 1
ATOM 4087 O O . ARG B 1 132 ? -16.281 11.383 6.629 1 93.81 132 ARG B O 1
ATOM 4094 N N . TRP B 1 133 ? -16.703 13.305 7.758 1 95 133 TRP B N 1
ATOM 4095 C CA . TRP B 1 133 ? -15.414 13.281 8.445 1 95 133 TRP B CA 1
ATOM 4096 C C . TRP B 1 133 ? -15.266 12.031 9.297 1 95 133 TRP B C 1
ATOM 4098 O O . TRP B 1 133 ? -14.273 11.305 9.18 1 95 133 TRP B O 1
ATOM 4108 N N . ARG B 1 134 ? -16.281 11.766 10.062 1 93.75 134 ARG B N 1
ATOM 4109 C CA . ARG B 1 134 ? -16.234 10.625 10.977 1 93.75 134 ARG B CA 1
ATOM 4110 C C . ARG B 1 134 ? -16.109 9.312 10.211 1 93.75 134 ARG B C 1
ATOM 4112 O O . ARG B 1 134 ? -15.305 8.453 10.578 1 93.75 134 ARG B O 1
ATOM 4119 N N . LYS B 1 135 ? -16.797 9.195 9.188 1 93.5 135 LYS B N 1
ATOM 4120 C CA . LYS B 1 135 ? -16.812 7.969 8.391 1 93.5 135 LYS B CA 1
ATOM 4121 C C . LYS B 1 135 ? -15.484 7.762 7.672 1 93.5 135 LYS B C 1
ATOM 4123 O O . LYS B 1 135 ? -14.867 6.695 7.785 1 93.5 135 LYS B O 1
ATOM 4128 N N . GLU B 1 136 ? -15.039 8.719 6.98 1 94.62 136 GLU B N 1
ATOM 4129 C CA . GLU B 1 136 ? -13.859 8.562 6.141 1 94.62 136 GLU B CA 1
ATOM 4130 C C . GLU B 1 136 ? -12.586 8.484 6.984 1 94.62 136 GLU B C 1
ATOM 4132 O O . GLU B 1 136 ? -11.648 7.758 6.637 1 94.62 136 GLU B O 1
ATOM 4137 N N . ILE B 1 137 ? -12.547 9.211 8.078 1 95.5 137 ILE B N 1
ATOM 4138 C CA . ILE B 1 137 ? -11.383 9.125 8.953 1 95.5 137 ILE B CA 1
ATOM 4139 C C . ILE B 1 137 ? -11.305 7.73 9.57 1 95.5 137 ILE B C 1
ATOM 4141 O O . ILE B 1 137 ? -10.219 7.188 9.773 1 95.5 137 ILE B O 1
ATOM 4145 N N . ASP B 1 138 ? -12.484 7.195 9.852 1 93.44 138 ASP B N 1
ATOM 4146 C CA . ASP B 1 138 ? -12.531 5.84 10.391 1 93.44 138 ASP B CA 1
ATOM 4147 C C . ASP B 1 138 ? -12.016 4.824 9.367 1 93.44 138 ASP B C 1
ATOM 4149 O O . ASP B 1 138 ? -11.297 3.891 9.727 1 93.44 138 ASP B O 1
ATOM 4153 N N . TRP B 1 139 ? -12.375 5.023 8.164 1 93.38 139 TRP B N 1
ATOM 4154 C CA . TRP B 1 139 ? -11.875 4.156 7.098 1 93.38 139 TRP B CA 1
ATOM 4155 C C . TRP B 1 139 ? -10.359 4.238 7 1 93.38 139 TRP B C 1
ATOM 4157 O O . TRP B 1 139 ? -9.672 3.211 6.98 1 93.38 139 TRP B O 1
ATOM 4167 N N . LEU B 1 140 ? -9.844 5.445 7.012 1 94.5 140 LEU B N 1
ATOM 4168 C CA . LEU B 1 140 ? -8.422 5.672 6.801 1 94.5 140 LEU B CA 1
ATOM 4169 C C . LEU B 1 140 ? -7.605 5.148 7.98 1 94.5 140 LEU B C 1
ATOM 4171 O O . LEU B 1 140 ? -6.531 4.574 7.793 1 94.5 140 LEU B O 1
ATOM 4175 N N . LEU B 1 141 ? -8.148 5.246 9.141 1 94.38 141 LEU B N 1
ATOM 4176 C CA . LEU B 1 141 ? -7.395 4.871 10.336 1 94.38 141 LEU B CA 1
ATOM 4177 C C . LEU B 1 141 ? -7.57 3.391 10.648 1 94.38 141 LEU B C 1
ATOM 4179 O O . LEU B 1 141 ? -6.906 2.854 11.531 1 94.38 141 LEU B O 1
ATOM 4183 N N . SER B 1 142 ? -8.414 2.705 9.938 1 92.44 142 SER B N 1
ATOM 4184 C CA . SER B 1 142 ? -8.672 1.293 10.203 1 92.44 142 SER B CA 1
ATOM 4185 C C . SER B 1 142 ? -7.406 0.458 10.039 1 92.44 142 SER B C 1
ATOM 4187 O O . SER B 1 142 ? -7.258 -0.584 10.688 1 92.44 142 SER B O 1
ATOM 4189 N N . VAL B 1 143 ? -6.539 0.902 9.242 1 92.44 143 VAL B N 1
ATOM 4190 C CA . VAL B 1 143 ? -5.289 0.184 9.016 1 92.44 143 VAL B CA 1
ATOM 4191 C C . VAL B 1 143 ? -4.516 0.076 10.328 1 92.44 143 VAL B C 1
ATOM 4193 O O . VAL B 1 143 ? -3.83 -0.92 10.57 1 92.44 143 VAL B O 1
ATOM 4196 N N . THR B 1 144 ? -4.605 1.075 11.164 1 93.19 144 THR B N 1
ATOM 4197 C CA . THR B 1 144 ? -3.848 1.112 12.406 1 93.19 144 THR B CA 1
ATOM 4198 C C . THR B 1 144 ? -4.297 0.001 13.352 1 93.19 144 THR B C 1
ATOM 4200 O O . THR B 1 144 ? -3.529 -0.448 14.203 1 93.19 144 THR B O 1
ATOM 4203 N N . ASP B 1 145 ? -5.504 -0.5 13.219 1 92.38 145 ASP B N 1
ATOM 4204 C CA . ASP B 1 145 ? -6.027 -1.577 14.055 1 92.38 145 ASP B CA 1
ATOM 4205 C C . ASP B 1 145 ? -5.32 -2.896 13.758 1 92.38 145 ASP B C 1
ATOM 4207 O O . ASP B 1 145 ? -5.355 -3.822 14.57 1 92.38 145 ASP B O 1
ATOM 4211 N N . HIS B 1 146 ? -4.688 -2.922 12.656 1 92.06 146 HIS B N 1
ATOM 4212 C CA . HIS B 1 146 ? -4.074 -4.172 12.227 1 92.06 146 HIS B CA 1
ATOM 4213 C C . HIS B 1 146 ? -2.559 -4.129 12.391 1 92.06 146 HIS B C 1
ATOM 4215 O O . HIS B 1 146 ? -1.857 -5.055 11.969 1 92.06 146 HIS B O 1
ATOM 4221 N N . ILE B 1 147 ? -2.078 -3.068 12.859 1 94.5 147 ILE B N 1
ATOM 4222 C CA . ILE B 1 147 ? -0.673 -2.988 13.242 1 94.5 147 ILE B CA 1
ATOM 4223 C C . ILE B 1 147 ? -0.497 -3.492 14.672 1 94.5 147 ILE B C 1
ATOM 4225 O O . ILE B 1 147 ? -0.953 -2.854 15.625 1 94.5 147 ILE B O 1
ATOM 4229 N N . VAL B 1 148 ? 0.148 -4.645 14.758 1 93.06 148 VAL B N 1
ATOM 4230 C CA . VAL B 1 148 ? 0.144 -5.32 16.047 1 93.06 148 VAL B CA 1
ATOM 4231 C C . VAL B 1 148 ? 1.573 -5.684 16.453 1 93.06 148 VAL B C 1
ATOM 4233 O O . VAL B 1 148 ? 2.488 -5.621 15.625 1 93.06 148 VAL B O 1
ATOM 4236 N N . GLU B 1 149 ? 1.782 -5.805 17.719 1 91.44 149 GLU B N 1
ATOM 4237 C CA . GLU B 1 149 ? 3.037 -6.281 18.281 1 91.44 149 GLU B CA 1
ATOM 4238 C C . GLU B 1 149 ? 2.795 -7.402 19.297 1 91.44 149 GLU B C 1
ATOM 4240 O O . GLU B 1 149 ? 1.672 -7.59 19.766 1 91.44 149 GLU B O 1
ATOM 4245 N N . MET B 1 150 ? 3.758 -8.227 19.438 1 89.81 150 MET B N 1
ATOM 4246 C CA . MET B 1 150 ? 3.674 -9.312 20.422 1 89.81 150 MET B CA 1
ATOM 4247 C C . MET B 1 150 ? 4.121 -8.828 21.797 1 89.81 150 MET B C 1
ATOM 4249 O O . MET B 1 150 ? 5.211 -8.266 21.938 1 89.81 150 MET B O 1
ATOM 4253 N N . VAL B 1 151 ? 3.205 -9.016 22.703 1 89.81 151 VAL B N 1
ATOM 4254 C CA . VAL B 1 151 ? 3.514 -8.594 24.062 1 89.81 151 VAL B CA 1
ATOM 4255 C C . VAL B 1 151 ? 3.314 -9.766 25.031 1 89.81 151 VAL B C 1
ATOM 4257 O O . VAL B 1 151 ? 2.422 -10.594 24.828 1 89.81 151 VAL B O 1
ATOM 4260 N N . PRO B 1 152 ? 4.223 -9.938 25.953 1 89.38 152 PRO B N 1
ATOM 4261 C CA . PRO B 1 152 ? 4.043 -10.992 26.953 1 89.38 152 PRO B CA 1
ATOM 4262 C C . PRO B 1 152 ? 2.799 -10.781 27.812 1 89.38 152 PRO B C 1
ATOM 4264 O O . PRO B 1 152 ? 2.471 -9.648 28.172 1 89.38 152 PRO B O 1
ATOM 4267 N N . SER B 1 153 ? 1.958 -11.789 27.828 1 85.62 153 SER B N 1
ATOM 4268 C CA . SER B 1 153 ? 0.763 -11.75 28.656 1 85.62 153 SER B CA 1
ATOM 4269 C C . SER B 1 153 ? 0.691 -12.953 29.594 1 85.62 153 SER B C 1
ATOM 4271 O O . SER B 1 153 ? 1.135 -14.047 29.219 1 85.62 153 SER B O 1
ATOM 4273 N N . GLN B 1 154 ? 0.3 -12.602 30.75 1 84.19 154 GLN B N 1
ATOM 4274 C CA . GLN B 1 154 ? 0.192 -13.672 31.734 1 84.19 154 GLN B CA 1
ATOM 4275 C C . GLN B 1 154 ? -1.166 -14.367 31.641 1 84.19 154 GLN B C 1
ATOM 4277 O O . GLN B 1 154 ? -2.201 -13.703 31.562 1 84.19 154 GLN B O 1
ATOM 4282 N N . GLN B 1 155 ? -1.117 -15.648 31.203 1 80.06 155 GLN B N 1
ATOM 4283 C CA . GLN B 1 155 ? -2.352 -16.422 31.172 1 80.06 155 GLN B CA 1
ATOM 4284 C C . GLN B 1 155 ? -2.379 -17.453 32.312 1 80.06 155 GLN B C 1
ATOM 4286 O O . GLN B 1 155 ? -1.38 -18.125 32.562 1 80.06 155 GLN B O 1
ATOM 4291 N N . LYS B 1 156 ? -3.34 -17.219 33.062 1 79.31 156 LYS B N 1
ATOM 4292 C CA . LYS B 1 156 ? -3.508 -18.188 34.156 1 79.31 156 LYS B CA 1
ATOM 4293 C C . LYS B 1 156 ? -4.156 -19.469 33.656 1 79.31 156 LYS B C 1
ATOM 4295 O O . LYS B 1 156 ? -5.219 -19.438 33.031 1 79.31 156 LYS B O 1
ATOM 4300 N N . ASN B 1 157 ? -3.369 -20.438 33.625 1 73.62 157 ASN B N 1
ATOM 4301 C CA . ASN B 1 157 ? -3.916 -21.719 33.25 1 73.62 157 ASN B CA 1
ATOM 4302 C C . ASN B 1 157 ? -4.93 -22.25 34.25 1 73.62 157 ASN B C 1
ATOM 4304 O O . ASN B 1 157 ? -4.992 -21.75 35.375 1 73.62 157 ASN B O 1
ATOM 4308 N N . LYS B 1 158 ? -5.734 -23.156 33.719 1 75.56 158 LYS B N 1
ATOM 4309 C CA . LYS B 1 158 ? -6.766 -23.766 34.562 1 75.56 158 LYS B CA 1
ATOM 4310 C C . LYS B 1 158 ? -6.172 -24.281 35.875 1 75.56 158 LYS B C 1
ATOM 4312 O O . LYS B 1 158 ? -6.855 -24.328 36.906 1 75.56 158 LYS B O 1
ATOM 4317 N N . ASP B 1 159 ? -5.02 -24.609 35.781 1 73.94 159 ASP B N 1
ATOM 4318 C CA . ASP B 1 159 ? -4.391 -25.188 36.969 1 73.94 159 ASP B CA 1
ATOM 4319 C C . ASP B 1 159 ? -3.83 -24.094 37.875 1 73.94 159 ASP B C 1
ATOM 4321 O O . ASP B 1 159 ? -3.186 -24.391 38.906 1 73.94 159 ASP B O 1
ATOM 4325 N N . GLY B 1 160 ? -4.109 -22.875 37.656 1 73.31 160 GLY B N 1
ATOM 4326 C CA . GLY B 1 160 ? -3.693 -21.797 38.531 1 73.31 160 GLY B CA 1
ATOM 4327 C C . GLY B 1 160 ? -2.307 -21.266 38.219 1 73.31 160 GLY B C 1
ATOM 4328 O O . GLY B 1 160 ? -1.859 -20.281 38.812 1 73.31 160 GLY B O 1
ATOM 4329 N N . MET B 1 161 ? -1.586 -22.078 37.406 1 78.56 161 MET B N 1
ATOM 4330 C CA . MET B 1 161 ? -0.234 -21.641 37.062 1 78.56 161 MET B CA 1
ATOM 4331 C C . MET B 1 161 ? -0.267 -20.5 36.031 1 78.56 161 MET B C 1
ATOM 4333 O O . MET B 1 161 ? -1.052 -20.547 35.094 1 78.56 161 MET B O 1
ATOM 4337 N N . THR B 1 162 ? 0.433 -19.469 36.438 1 82.56 162 THR B N 1
ATOM 4338 C CA . THR B 1 162 ? 0.531 -18.312 35.531 1 82.56 162 THR B CA 1
ATOM 4339 C C . THR B 1 162 ? 1.608 -18.531 34.469 1 82.56 162 THR B C 1
ATOM 4341 O O . THR B 1 162 ? 2.752 -18.859 34.812 1 82.56 162 THR B O 1
ATOM 4344 N N . MET B 1 163 ? 1.241 -18.828 33.281 1 85.62 163 MET B N 1
ATOM 4345 C CA . MET B 1 163 ? 2.203 -18.938 32.188 1 85.62 163 MET B CA 1
ATOM 4346 C C . MET B 1 163 ? 2.236 -17.656 31.359 1 85.62 163 MET B C 1
ATOM 4348 O O . MET B 1 163 ? 1.225 -16.953 31.234 1 85.62 163 MET B O 1
ATOM 4352 N N . GLU B 1 164 ? 3.508 -17.297 31.031 1 87.25 164 GLU B N 1
ATOM 4353 C CA . GLU B 1 164 ? 3.68 -16.125 30.188 1 87.25 164 GLU B CA 1
ATOM 4354 C C . GLU B 1 164 ? 3.562 -16.5 28.703 1 87.25 164 GLU B C 1
ATOM 4356 O O . GLU B 1 164 ? 4.254 -17.406 28.234 1 87.25 164 GLU B O 1
ATOM 4361 N N . ILE B 1 165 ? 2.471 -16.047 28.125 1 87.88 165 ILE B N 1
ATOM 4362 C CA . ILE B 1 165 ? 2.305 -16.312 26.703 1 87.88 165 ILE B CA 1
ATOM 4363 C C . ILE B 1 165 ? 2.393 -15.008 25.922 1 87.88 165 ILE B C 1
ATOM 4365 O O . ILE B 1 165 ? 2.141 -13.93 26.469 1 87.88 165 ILE B O 1
ATOM 4369 N N . MET B 1 166 ? 2.932 -15.133 24.75 1 88.31 166 MET B N 1
ATOM 4370 C CA . MET B 1 166 ? 2.959 -13.969 23.875 1 88.31 166 MET B CA 1
ATOM 4371 C C . MET B 1 166 ? 1.606 -13.766 23.203 1 88.31 166 MET B C 1
ATOM 4373 O O . MET B 1 166 ? 1.021 -14.711 22.672 1 88.31 166 MET B O 1
ATOM 4377 N N . THR B 1 167 ? 1.096 -12.594 23.438 1 87.94 167 THR B N 1
ATOM 4378 C CA . THR B 1 167 ? -0.172 -12.273 22.797 1 87.94 167 THR B CA 1
ATOM 4379 C C . THR B 1 167 ? -0.012 -11.086 21.844 1 87.94 167 THR B C 1
ATOM 4381 O O . THR B 1 167 ? 0.915 -10.281 22 1 87.94 167 THR B O 1
ATOM 4384 N N . THR B 1 168 ? -0.888 -11.039 20.828 1 90.25 168 THR B N 1
ATOM 4385 C CA . THR B 1 168 ? -0.854 -9.961 19.859 1 90.25 168 THR B CA 1
ATOM 4386 C C . THR B 1 168 ? -1.726 -8.797 20.312 1 90.25 168 THR B C 1
ATOM 4388 O O . THR B 1 168 ? -2.855 -8.992 20.75 1 90.25 168 THR B O 1
ATOM 4391 N N . ARG B 1 169 ? -1.085 -7.648 20.344 1 91.25 169 ARG B N 1
ATOM 4392 C CA . ARG B 1 169 ? -1.797 -6.414 20.672 1 91.25 169 ARG B CA 1
ATOM 4393 C C . ARG B 1 169 ? -1.406 -5.293 19.703 1 91.25 169 ARG B C 1
ATOM 4395 O O . ARG B 1 169 ? -0.343 -5.344 19.094 1 91.25 169 ARG B O 1
ATOM 4402 N N . GLN B 1 170 ? -2.4 -4.41 19.625 1 93.38 170 GLN B N 1
ATOM 4403 C CA . GLN B 1 170 ? -2.064 -3.246 18.812 1 93.38 170 GLN B CA 1
ATOM 4404 C C . GLN B 1 170 ? -0.778 -2.588 19.297 1 93.38 170 GLN B C 1
ATOM 4406 O O . GLN B 1 170 ? -0.526 -2.529 20.5 1 93.38 170 GLN B O 1
ATOM 4411 N N . ARG B 1 171 ? 0.027 -2.148 18.438 1 93.62 171 ARG B N 1
ATOM 4412 C CA . ARG B 1 171 ? 1.285 -1.498 18.781 1 93.62 171 ARG B CA 1
ATOM 4413 C C . ARG B 1 171 ? 1.059 -0.37 19.781 1 93.62 171 ARG B C 1
ATOM 4415 O O . ARG B 1 171 ? 0.096 0.391 19.656 1 93.62 171 ARG B O 1
ATOM 4422 N N . ILE B 1 172 ? 1.896 -0.155 20.625 1 90.62 172 ILE B N 1
ATOM 4423 C CA . ILE B 1 172 ? 1.677 0.649 21.828 1 90.62 172 ILE B CA 1
ATOM 4424 C C . ILE B 1 172 ? 1.511 2.117 21.438 1 90.62 172 ILE B C 1
ATOM 4426 O O . ILE B 1 172 ? 0.68 2.826 22.016 1 90.62 172 ILE B O 1
ATOM 4430 N N . ASP B 1 173 ? 2.318 2.672 20.641 1 92.12 173 ASP B N 1
ATOM 4431 C CA . ASP B 1 173 ? 2.203 4.074 20.25 1 92.12 173 ASP B CA 1
ATOM 4432 C C . ASP B 1 173 ? 0.844 4.359 19.609 1 92.12 173 ASP B C 1
ATOM 4434 O O . ASP B 1 173 ? 0.246 5.41 19.859 1 92.12 173 ASP B O 1
ATOM 4438 N N . LEU B 1 174 ? 0.35 3.391 18.828 1 94.25 174 LEU B N 1
ATOM 4439 C CA . LEU B 1 174 ? -0.95 3.557 18.188 1 94.25 174 LEU B CA 1
ATOM 4440 C C . LEU B 1 174 ? -2.078 3.41 19.188 1 94.25 174 LEU B C 1
ATOM 4442 O O . LEU B 1 174 ? -3.062 4.152 19.141 1 94.25 174 LEU B O 1
ATOM 4446 N N . LEU B 1 175 ? -1.883 2.559 20.078 1 93.5 175 LEU B N 1
ATOM 4447 C CA . LEU B 1 175 ? -2.873 2.305 21.125 1 93.5 175 LEU B CA 1
ATOM 4448 C C . LEU B 1 175 ? -3.066 3.537 22 1 93.5 175 LEU B C 1
ATOM 4450 O O . LEU B 1 175 ? -4.176 3.801 22.469 1 93.5 175 LEU B O 1
ATOM 4454 N N . MET B 1 176 ? -2.068 4.277 22.109 1 94 176 MET B N 1
ATOM 4455 C CA . MET B 1 176 ? -2.104 5.453 22.984 1 94 176 MET B CA 1
ATOM 4456 C C . MET B 1 176 ? -2.5 6.699 22.188 1 94 176 MET B C 1
ATOM 4458 O O . MET B 1 176 ? -3.371 7.457 22.625 1 94 176 MET B O 1
ATOM 4462 N N . ASN B 1 177 ? -1.939 6.836 21.062 1 95.06 177 ASN B N 1
ATOM 4463 C CA . ASN B 1 177 ? -2.035 8.117 20.375 1 95.06 177 ASN B CA 1
ATOM 4464 C C . ASN B 1 177 ? -3.328 8.227 19.562 1 95.06 177 ASN B C 1
ATOM 4466 O O . ASN B 1 177 ? -3.898 9.312 19.453 1 95.06 177 ASN B O 1
ATOM 4470 N N . ILE B 1 178 ? -3.84 7.129 19.016 1 95.5 178 ILE B N 1
ATOM 4471 C CA . ILE B 1 178 ? -5.004 7.203 18.141 1 95.5 178 ILE B CA 1
ATOM 4472 C C . ILE B 1 178 ? -6.23 7.617 18.938 1 95.5 178 ILE B C 1
ATOM 4474 O O . ILE B 1 178 ? -6.945 8.555 18.562 1 95.5 178 ILE B O 1
ATOM 4478 N N . PRO B 1 179 ? -6.512 6.992 20.078 1 95.38 179 PRO B N 1
ATOM 4479 C CA . PRO B 1 179 ? -7.645 7.453 20.891 1 95.38 179 PRO B CA 1
ATOM 4480 C C . PRO B 1 179 ? -7.484 8.898 21.359 1 95.38 179 PRO B C 1
ATOM 4482 O O . PRO B 1 179 ? -8.461 9.641 21.438 1 95.38 179 PRO B O 1
ATOM 4485 N N . ALA B 1 180 ? -6.254 9.25 21.703 1 96.75 180 ALA B N 1
ATOM 4486 C CA . ALA B 1 180 ? -5.992 10.625 22.125 1 96.75 180 ALA B CA 1
ATOM 4487 C C . ALA B 1 180 ? -6.324 11.609 21.016 1 96.75 180 ALA B C 1
ATOM 4489 O O . ALA B 1 180 ? -6.957 12.641 21.25 1 96.75 180 ALA B O 1
ATOM 4490 N N . LEU B 1 181 ? -5.945 11.289 19.828 1 95.81 181 LEU B N 1
ATOM 4491 C CA . LEU B 1 181 ? -6.215 12.148 18.672 1 95.81 181 LEU B CA 1
ATOM 4492 C C . LEU B 1 181 ? -7.707 12.203 18.375 1 95.81 181 LEU B C 1
ATOM 4494 O O . LEU B 1 181 ? -8.234 13.25 18 1 95.81 181 LEU B O 1
ATOM 4498 N N . ARG B 1 182 ? -8.391 11.109 18.531 1 95.5 182 ARG B N 1
ATOM 4499 C CA . ARG B 1 182 ? -9.836 11.086 18.344 1 95.5 182 ARG B CA 1
ATOM 4500 C C . ARG B 1 182 ? -10.547 11.977 19.344 1 95.5 182 ARG B C 1
ATOM 4502 O O . ARG B 1 182 ? -11.523 12.641 19.016 1 95.5 182 ARG B O 1
ATOM 4509 N N . LYS B 1 183 ? -10.055 11.914 20.516 1 96.25 183 LYS B N 1
ATOM 4510 C CA . LYS B 1 183 ? -10.617 12.781 21.547 1 96.25 183 LYS B CA 1
ATOM 4511 C C . LYS B 1 183 ? -10.422 14.258 21.203 1 96.25 183 LYS B C 1
ATOM 4513 O O . LYS B 1 183 ? -11.336 15.062 21.359 1 96.25 183 LYS B O 1
ATOM 4518 N N . LEU B 1 184 ? -9.234 14.578 20.797 1 96.31 184 LEU B N 1
ATOM 4519 C CA . LEU B 1 184 ? -8.953 15.953 20.391 1 96.31 184 LEU B CA 1
ATOM 4520 C C . LEU B 1 184 ? -9.852 16.375 19.234 1 96.31 184 LEU B C 1
ATOM 4522 O O . LEU B 1 184 ? -10.344 17.5 19.203 1 96.31 184 LEU B O 1
ATOM 4526 N N . ASP B 1 185 ? -10.055 15.5 18.328 1 94.88 185 ASP B N 1
ATOM 4527 C CA . ASP B 1 185 ? -10.961 15.742 17.203 1 94.88 185 ASP B CA 1
ATOM 4528 C C . ASP B 1 185 ? -12.375 16.031 17.703 1 94.88 185 ASP B C 1
ATOM 4530 O O . ASP B 1 185 ? -13.023 16.969 17.234 1 94.88 185 ASP B O 1
ATOM 4534 N N . ALA B 1 186 ? -12.812 15.234 18.547 1 94.56 186 ALA B N 1
ATOM 4535 C CA . ALA B 1 186 ? -14.148 15.422 19.125 1 94.56 186 ALA B CA 1
ATOM 4536 C C . ALA B 1 186 ? -14.25 16.766 19.844 1 94.56 186 ALA B C 1
ATOM 4538 O O . ALA B 1 186 ? -15.281 17.438 19.766 1 94.56 186 ALA B O 1
ATOM 4539 N N . MET B 1 187 ? -13.211 17.125 20.547 1 95.88 187 MET B N 1
ATOM 4540 C CA . MET B 1 187 ? -13.18 18.406 21.266 1 95.88 187 MET B CA 1
ATOM 4541 C C . MET B 1 187 ? -13.281 19.562 20.281 1 95.88 187 MET B C 1
ATOM 4543 O O . MET B 1 187 ? -14.039 20.516 20.516 1 95.88 187 MET B O 1
ATOM 4547 N N . LEU B 1 188 ? -12.586 19.453 19.219 1 94.06 188 LEU B N 1
ATOM 4548 C CA . LEU B 1 188 ? -12.602 20.516 18.234 1 94.06 188 LEU B CA 1
ATOM 4549 C C . LEU B 1 188 ? -13.992 20.688 17.641 1 94.06 188 LEU B C 1
ATOM 4551 O O . LEU B 1 188 ? -14.492 21.812 17.531 1 94.06 188 LEU B O 1
ATOM 4555 N N . ILE B 1 189 ? -14.594 19.625 17.312 1 92.62 189 ILE B N 1
ATOM 4556 C CA . ILE B 1 189 ? -15.945 19.656 16.75 1 92.62 189 ILE B CA 1
ATOM 4557 C C . ILE B 1 189 ? -16.922 20.188 17.812 1 92.62 189 ILE B C 1
ATOM 4559 O O . ILE B 1 189 ? -17.828 20.953 17.484 1 92.62 189 ILE B O 1
ATOM 4563 N N . GLY B 1 190 ? -16.703 19.781 19.047 1 92.44 190 GLY B N 1
ATOM 4564 C CA . GLY B 1 190 ? -17.516 20.281 20.125 1 92.44 190 GLY B CA 1
ATOM 4565 C C . GLY B 1 190 ? -17.422 21.781 20.312 1 92.44 190 GLY B C 1
ATOM 4566 O O . GLY B 1 190 ? -18.438 22.453 20.531 1 92.44 190 GLY B O 1
ATOM 4567 N N . TYR B 1 191 ? -16.234 22.328 20.219 1 92.19 191 TYR B N 1
ATOM 4568 C CA . TYR B 1 191 ? -16.031 23.766 20.359 1 92.19 191 TYR B CA 1
ATOM 4569 C C . TYR B 1 191 ? -16.734 24.531 19.234 1 92.19 191 TYR B C 1
ATOM 4571 O O . TYR B 1 191 ? -17.25 25.625 19.438 1 92.19 191 TYR B O 1
ATOM 4579 N N . LEU B 1 192 ? -16.75 23.969 18.078 1 91.94 192 LEU B N 1
ATOM 4580 C CA . LEU B 1 192 ? -17.469 24.578 16.969 1 91.94 192 LEU B CA 1
ATOM 4581 C C . LEU B 1 192 ? -18.969 24.562 17.219 1 91.94 192 LEU B C 1
ATOM 4583 O O . LEU B 1 192 ? -19.672 25.516 16.844 1 91.94 192 LEU B O 1
ATOM 4587 N N . GLU B 1 193 ? -19.391 23.516 17.844 1 92.44 193 GLU B N 1
ATOM 4588 C CA . GLU B 1 193 ? -20.812 23.391 18.141 1 92.44 193 GLU B CA 1
ATOM 4589 C C . GLU B 1 193 ? -21.266 24.469 19.109 1 92.44 193 GLU B C 1
ATOM 4591 O O . GLU B 1 193 ? -22.453 24.844 19.109 1 92.44 193 GLU B O 1
ATOM 4596 N N . ASN B 1 194 ? -20.359 25 19.891 1 91.44 194 ASN B N 1
ATOM 4597 C CA . ASN B 1 194 ? -20.688 26.031 20.875 1 91.44 194 ASN B CA 1
ATOM 4598 C C . ASN B 1 194 ? -21.156 27.312 20.219 1 91.44 194 ASN B C 1
ATOM 4600 O O . ASN B 1 194 ? -21.797 28.156 20.859 1 91.44 194 ASN B O 1
ATOM 4604 N N . PHE B 1 195 ? -20.875 27.5 18.969 1 93.12 195 PHE B N 1
ATOM 4605 C CA . PHE B 1 195 ? -21.25 28.719 18.266 1 93.12 195 PHE B CA 1
ATOM 4606 C C . PHE B 1 195 ? -22.656 28.625 17.703 1 93.12 195 PHE B C 1
ATOM 4608 O O . PHE B 1 195 ? -23.094 29.484 16.938 1 93.12 195 PHE B O 1
ATOM 4615 N N . LYS B 1 196 ? -23.359 27.5 18.047 1 86.56 196 LYS B N 1
ATOM 4616 C CA . LYS B 1 196 ? -24.734 27.312 17.609 1 86.56 196 LYS B CA 1
ATOM 4617 C C . LYS B 1 196 ? -25.656 28.375 18.234 1 86.56 196 LYS B C 1
ATOM 4619 O O . LYS B 1 196 ? -26.641 28.781 17.609 1 86.56 196 LYS B O 1
ATOM 4624 N N . TYR B 1 197 ? -25.344 28.672 19.422 1 77.12 197 TYR B N 1
ATOM 4625 C CA . TYR B 1 197 ? -26.266 29.516 20.156 1 77.12 197 TYR B CA 1
ATOM 4626 C C . TYR B 1 197 ? -25.953 31 19.938 1 77.12 197 TYR B C 1
ATOM 4628 O O . TYR B 1 197 ? -25.094 31.328 19.125 1 77.12 197 TYR B O 1
ATOM 4636 N N . GLN B 1 198 ? -26.266 31.891 20.922 1 69.38 198 GLN B N 1
ATOM 4637 C CA . GLN B 1 198 ? -26.391 33.344 20.828 1 69.38 198 GLN B CA 1
ATOM 4638 C C . GLN B 1 198 ? -25.016 34 20.859 1 69.38 198 GLN B C 1
ATOM 4640 O O . GLN B 1 198 ? -24.281 33.875 21.844 1 69.38 198 GLN B O 1
ATOM 4645 N N . ASN B 1 199 ? -24.656 34.438 19.562 1 82.06 199 ASN B N 1
ATOM 4646 C CA . ASN B 1 199 ? -23.453 35.25 19.422 1 82.06 199 ASN B CA 1
ATOM 4647 C C . ASN B 1 199 ? -23.781 36.719 19.297 1 82.06 199 ASN B C 1
ATOM 4649 O O . ASN B 1 199 ? -24.844 37.094 18.797 1 82.06 199 ASN B O 1
ATOM 4653 N N . GLU B 1 200 ? -22.984 37.5 19.906 1 90.5 200 GLU B N 1
ATOM 4654 C CA . GLU B 1 200 ? -23.172 38.938 19.844 1 90.5 200 GLU B CA 1
ATOM 4655 C C . GLU B 1 200 ? -22.578 39.531 18.547 1 90.5 200 GLU B C 1
ATOM 4657 O O . GLU B 1 200 ? -22.672 40.719 18.297 1 90.5 200 GLU B O 1
ATOM 4662 N N . PHE B 1 201 ? -22.016 38.625 17.781 1 90.88 201 PHE B N 1
ATOM 4663 C CA . PHE B 1 201 ? -21.469 39.062 16.5 1 90.88 201 PHE B CA 1
ATOM 4664 C C . PHE B 1 201 ? -22.188 38.375 15.336 1 90.88 201 PHE B C 1
ATOM 4666 O O . PHE B 1 201 ? -22.906 37.375 15.539 1 90.88 201 PHE B O 1
ATOM 4673 N N . TRP B 1 202 ? -22.156 39 14.203 1 88.06 202 TRP B N 1
ATOM 4674 C CA . TRP B 1 202 ? -22.75 38.406 13.008 1 88.06 202 TRP B CA 1
ATOM 4675 C C . TRP B 1 202 ? -21.891 38.688 11.781 1 88.06 202 TRP B C 1
ATOM 4677 O O . TRP B 1 202 ? -20.953 39.5 11.828 1 88.06 202 TRP B O 1
ATOM 4687 N N . TYR B 1 203 ? -22.141 37.875 10.781 1 88.5 203 TYR B N 1
ATOM 4688 C CA . TYR B 1 203 ? -21.359 38 9.555 1 88.5 203 TYR B CA 1
ATOM 4689 C C . TYR B 1 203 ? -22.125 38.844 8.516 1 88.5 203 TYR B C 1
ATOM 4691 O O . TYR B 1 203 ? -23.328 38.688 8.375 1 88.5 203 TYR B O 1
ATOM 4699 N N . VAL B 1 204 ? -21.266 39.656 7.902 1 85.38 204 VAL B N 1
ATOM 4700 C CA . VAL B 1 204 ? -21.859 40.469 6.84 1 85.38 204 VAL B CA 1
ATOM 4701 C C . VAL B 1 204 ? -22.188 39.562 5.645 1 85.38 204 VAL B C 1
ATOM 4703 O O . VAL B 1 204 ? -21.422 38.656 5.309 1 85.38 204 VAL B O 1
ATOM 4706 N N . SER B 1 205 ? -23.406 39.844 5.094 1 79.62 205 SER B N 1
ATOM 4707 C CA . SER B 1 205 ? -23.812 39.062 3.928 1 79.62 205 SER B CA 1
ATOM 4708 C C . SER B 1 205 ? -22.859 39.281 2.758 1 79.62 205 SER B C 1
ATOM 4710 O O . SER B 1 205 ? -22.266 40.344 2.629 1 79.62 205 SER B O 1
ATOM 4712 N N . LYS B 1 206 ? -22.562 38.219 1.954 1 72.31 206 LYS B N 1
ATOM 4713 C CA . LYS B 1 206 ? -21.688 38.281 0.785 1 72.31 206 LYS B CA 1
ATOM 4714 C C . LYS B 1 206 ? -22.141 39.375 -0.175 1 72.31 206 LYS B C 1
ATOM 4716 O O . LYS B 1 206 ? -21.312 39.969 -0.87 1 72.31 206 LYS B O 1
ATOM 4721 N N . ASP B 1 207 ? -23.359 39.562 -0.127 1 69.12 207 ASP B N 1
ATOM 4722 C CA . ASP B 1 207 ? -23.969 40.531 -1.059 1 69.12 207 ASP B CA 1
ATOM 4723 C C . ASP B 1 207 ? -23.953 41.938 -0.484 1 69.12 207 ASP B C 1
ATOM 4725 O O . ASP B 1 207 ? -24.531 42.875 -1.071 1 69.12 207 ASP B O 1
ATOM 4729 N N . ALA B 1 208 ? -23.328 42 0.629 1 69.38 208 ALA B N 1
ATOM 4730 C CA . ALA B 1 208 ? -23.344 43.312 1.264 1 69.38 208 ALA B CA 1
ATOM 4731 C C . ALA B 1 208 ? -22.438 44.281 0.515 1 69.38 208 ALA B C 1
ATOM 4733 O O . ALA B 1 208 ? -21.5 43.875 -0.166 1 69.38 208 ALA B O 1
ATOM 4734 N N . THR B 1 209 ? -22.828 45.5 0.472 1 67.38 209 THR B N 1
ATOM 4735 C CA . THR B 1 209 ? -22.094 46.562 -0.212 1 67.38 209 THR B CA 1
ATOM 4736 C C . THR B 1 209 ? -20.719 46.75 0.414 1 67.38 209 THR B C 1
ATOM 4738 O O . THR B 1 209 ? -20.5 46.375 1.565 1 67.38 209 THR B O 1
ATOM 4741 N N . ASP B 1 210 ? -19.703 47.156 -0.389 1 65.38 210 ASP B N 1
ATOM 4742 C CA . ASP B 1 210 ? -18.328 47.406 0.029 1 65.38 210 ASP B CA 1
ATOM 4743 C C . ASP B 1 210 ? -18.281 48.281 1.278 1 65.38 210 ASP B C 1
ATOM 4745 O O . ASP B 1 210 ? -17.375 48.125 2.107 1 65.38 210 ASP B O 1
ATOM 4749 N N . ALA B 1 211 ? -19.188 49.188 1.375 1 65 211 ALA B N 1
ATOM 4750 C CA . ALA B 1 211 ? -19.25 50.094 2.518 1 65 211 ALA B CA 1
ATOM 4751 C C . ALA B 1 211 ? -19.531 49.344 3.809 1 65 211 ALA B C 1
ATOM 4753 O O . ALA B 1 211 ? -19.016 49.688 4.871 1 65 211 ALA B O 1
ATOM 4754 N N . GLU B 1 212 ? -20.266 48.281 3.672 1 66.31 212 GLU B N 1
ATOM 4755 C CA . GLU B 1 212 ? -20.641 47.469 4.84 1 66.31 212 GLU B CA 1
ATOM 4756 C C . GLU B 1 212 ? -19.516 46.531 5.246 1 66.31 212 GLU B C 1
ATOM 4758 O O . GLU B 1 212 ? -19.328 46.25 6.43 1 66.31 212 GLU B O 1
ATOM 4763 N N . LYS B 1 213 ? -18.828 46.031 4.234 1 66.12 213 LYS B N 1
ATOM 4764 C CA . LYS B 1 213 ? -17.75 45.062 4.492 1 66.12 213 LYS B CA 1
ATOM 4765 C C . LYS B 1 213 ? -16.562 45.75 5.16 1 66.12 213 LYS B C 1
ATOM 4767 O O . LYS B 1 213 ? -15.82 45.125 5.91 1 66.12 213 LYS B O 1
ATOM 4772 N N . GLY B 1 214 ? -16.594 47 5.238 1 62.47 214 GLY B N 1
ATOM 4773 C CA . GLY B 1 214 ? -15.516 47.75 5.84 1 62.47 214 GLY B CA 1
ATOM 4774 C C . GLY B 1 214 ? -14.164 47.469 5.211 1 62.47 214 GLY B C 1
ATOM 4775 O O . GLY B 1 214 ? -14.039 46.562 4.379 1 62.47 214 GLY B O 1
ATOM 4776 N N . ARG B 1 215 ? -13.109 48.375 5.293 1 57.47 215 ARG B N 1
ATOM 4777 C CA . ARG B 1 215 ? -11.75 48.219 4.797 1 57.47 215 ARG B CA 1
ATOM 4778 C C . ARG B 1 215 ? -11 47.125 5.551 1 57.47 215 ARG B C 1
ATOM 4780 O O . ARG B 1 215 ? -10.781 47.219 6.758 1 57.47 215 ARG B O 1
ATOM 4787 N N . ARG B 1 216 ? -11.109 45.844 5.02 1 61.53 216 ARG B N 1
ATOM 4788 C CA . ARG B 1 216 ? -10.375 44.781 5.695 1 61.53 216 ARG B CA 1
ATOM 4789 C C . ARG B 1 216 ? -8.867 45 5.59 1 61.53 216 ARG B C 1
ATOM 4791 O O . ARG B 1 216 ? -8.344 45.25 4.496 1 61.53 216 ARG B O 1
ATOM 4798 N N . LYS B 1 217 ? -8.266 45.5 6.52 1 57.06 217 LYS B N 1
ATOM 4799 C CA . LYS B 1 217 ? -6.82 45.719 6.57 1 57.06 217 LYS B CA 1
ATOM 4800 C C . LYS B 1 217 ? -6.059 44.406 6.441 1 57.06 217 LYS B C 1
ATOM 4802 O O . LYS B 1 217 ? -4.859 44.406 6.156 1 57.06 217 LYS B O 1
ATOM 4807 N N . ASP B 1 218 ? -6.805 43.281 6.766 1 59.31 218 ASP B N 1
ATOM 4808 C CA . ASP B 1 218 ? -5.961 42.125 6.926 1 59.31 218 ASP B CA 1
ATOM 4809 C C . ASP B 1 218 ? -5.941 41.281 5.648 1 59.31 218 ASP B C 1
ATOM 4811 O O . ASP B 1 218 ? -6.801 41.438 4.781 1 59.31 218 ASP B O 1
ATOM 4815 N N . ASP B 1 219 ? -4.812 40.75 5.348 1 63.16 219 ASP B N 1
ATOM 4816 C CA . ASP B 1 219 ? -4.402 39.938 4.227 1 63.16 219 ASP B CA 1
ATOM 4817 C C . ASP B 1 219 ? -5.273 38.656 4.133 1 63.16 219 ASP B C 1
ATOM 4819 O O . ASP B 1 219 ? -4.953 37.75 3.393 1 63.16 219 ASP B O 1
ATOM 4823 N N . LYS B 1 220 ? -6.469 38.625 4.965 1 71.88 220 LYS B N 1
ATOM 4824 C CA . LYS B 1 220 ? -7.293 37.438 4.922 1 71.88 220 LYS B CA 1
ATOM 4825 C C . LYS B 1 220 ? -8.617 37.719 4.215 1 71.88 220 LYS B C 1
ATOM 4827 O O . LYS B 1 220 ? -9.688 37.5 4.793 1 71.88 220 LYS B O 1
ATOM 4832 N N . TRP B 1 221 ? -8.609 38.094 3.053 1 70.38 221 TRP B N 1
ATOM 4833 C CA . TRP B 1 221 ? -9.75 38.531 2.236 1 70.38 221 TRP B CA 1
ATOM 4834 C C . TRP B 1 221 ? -10.727 37.375 2.033 1 70.38 221 TRP B C 1
ATOM 4836 O O . TRP B 1 221 ? -11.891 37.594 1.703 1 70.38 221 TRP B O 1
ATOM 4846 N N . TRP B 1 222 ? -10.242 36.188 2.27 1 73.75 222 TRP B N 1
ATOM 4847 C CA . TRP B 1 222 ? -11.07 35 2.012 1 73.75 222 TRP B CA 1
ATOM 4848 C C . TRP B 1 222 ? -11.984 34.719 3.197 1 73.75 222 TRP B C 1
ATOM 4850 O O . TRP B 1 222 ? -12.914 33.906 3.09 1 73.75 222 TRP B O 1
ATOM 4860 N N . LEU B 1 223 ? -11.797 35.375 4.25 1 80.56 223 LEU B N 1
ATOM 4861 C CA . LEU B 1 223 ? -12.633 35.188 5.426 1 80.56 223 LEU B CA 1
ATOM 4862 C C . LEU B 1 223 ? -13.812 36.156 5.422 1 80.56 223 LEU B C 1
ATOM 4864 O O . LEU B 1 223 ? -13.68 37.281 4.992 1 80.56 223 LEU B O 1
ATOM 4868 N N . PRO B 1 224 ? -14.938 35.719 5.906 1 83.88 224 PRO B N 1
ATOM 4869 C CA . PRO B 1 224 ? -16.094 36.625 5.984 1 83.88 224 PRO B CA 1
ATOM 4870 C C . PRO B 1 224 ? -15.883 37.75 6.988 1 83.88 224 PRO B C 1
ATOM 4872 O O . PRO B 1 224 ? -15.195 37.594 7.992 1 83.88 224 PRO B O 1
ATOM 4875 N N . THR B 1 225 ? -16.5 38.906 6.668 1 84.75 225 THR B N 1
ATOM 4876 C CA . THR B 1 225 ? -16.406 40.062 7.539 1 84.75 225 THR B CA 1
ATOM 4877 C C . THR B 1 225 ? -17.344 39.906 8.734 1 84.75 225 THR B C 1
ATOM 4879 O O . THR B 1 225 ? -18.531 39.594 8.578 1 84.75 225 THR B O 1
ATOM 4882 N N . VAL B 1 226 ? -16.797 40.156 9.883 1 87.19 226 VAL B N 1
ATOM 4883 C CA . VAL B 1 226 ? -17.562 40.031 11.117 1 87.19 226 VAL B CA 1
ATOM 4884 C C . VAL B 1 226 ? -18.016 41.406 11.594 1 87.19 226 VAL B C 1
ATOM 4886 O O . VAL B 1 226 ? -17.266 42.375 11.492 1 87.19 226 VAL B O 1
ATOM 4889 N N . LYS B 1 227 ? -19.281 41.531 12.008 1 87.25 227 LYS B N 1
ATOM 4890 C CA . LYS B 1 227 ? -19.812 42.75 12.602 1 87.25 227 LYS B CA 1
ATOM 4891 C C . LYS B 1 227 ? -20.172 42.531 14.07 1 87.25 227 LYS B C 1
ATOM 4893 O O . LYS B 1 227 ? -20.656 41.469 14.445 1 87.25 227 LYS B O 1
ATOM 4898 N N . VAL B 1 228 ? -19.875 43.562 14.805 1 89.12 228 VAL B N 1
ATOM 4899 C CA . VAL B 1 228 ? -20.172 43.562 16.234 1 89.12 228 VAL B CA 1
ATOM 4900 C C . VAL B 1 228 ? -21.078 44.75 16.578 1 89.12 228 VAL B C 1
ATOM 4902 O O . VAL B 1 228 ? -21.172 45.719 15.82 1 89.12 228 VAL B O 1
ATOM 4905 N N . PRO B 1 229 ? -21.766 44.594 17.672 1 89.44 229 PRO B N 1
ATOM 4906 C CA . PRO B 1 229 ? -22.562 45.75 18.109 1 89.44 229 PRO B CA 1
ATOM 4907 C C . PRO B 1 229 ? -21.75 47.031 18.25 1 89.44 229 PRO B C 1
ATOM 4909 O O . PRO B 1 229 ? -20.531 46.969 18.5 1 89.44 229 PRO B O 1
ATOM 4912 N N . PRO B 1 230 ? -22.391 48.125 18.047 1 88.56 230 PRO B N 1
ATOM 4913 C CA . PRO B 1 230 ? -21.688 49.406 18.094 1 88.56 230 PRO B CA 1
ATOM 4914 C C . PRO B 1 230 ? -20.938 49.625 19.406 1 88.56 230 PRO B C 1
ATOM 4916 O O . PRO B 1 230 ? -19.891 50.281 19.438 1 88.56 230 PRO B O 1
ATOM 4919 N N . ASN B 1 231 ? -21.5 49.125 20.516 1 90.62 231 ASN B N 1
ATOM 4920 C CA . ASN B 1 231 ? -20.859 49.25 21.812 1 90.62 231 ASN B CA 1
ATOM 4921 C C . ASN B 1 231 ? -19.828 48.156 22.062 1 90.62 231 ASN B C 1
ATOM 4923 O O . ASN B 1 231 ? -19.234 48.094 23.141 1 90.62 231 ASN B O 1
ATOM 4927 N N . GLY B 1 232 ? -19.641 47.438 21.047 1 89.94 232 GLY B N 1
ATOM 4928 C CA . GLY B 1 232 ? -18.703 46.312 21.203 1 89.94 232 GLY B CA 1
ATOM 4929 C C . GLY B 1 232 ? -19.344 45.094 21.828 1 89.94 232 GLY B C 1
ATOM 4930 O O . GLY B 1 232 ? -20.562 45.062 22.062 1 89.94 232 GLY B O 1
ATOM 4931 N N . LEU B 1 233 ? -18.5 44.125 22 1 91.31 233 LEU B N 1
ATOM 4932 C CA . LEU B 1 233 ? -18.969 42.875 22.625 1 91.31 233 LEU B CA 1
ATOM 4933 C C . LEU B 1 233 ? -19.109 43.062 24.125 1 91.31 233 LEU B C 1
ATOM 4935 O O . LEU B 1 233 ? -18.359 43.812 24.75 1 91.31 233 LEU B O 1
ATOM 4939 N N . SER B 1 234 ? -20.141 42.469 24.672 1 92.5 234 SER B N 1
ATOM 4940 C CA . SER B 1 234 ? -20.266 42.469 26.125 1 92.5 234 SER B CA 1
ATOM 4941 C C . SER B 1 234 ? -19.062 41.781 26.781 1 92.5 234 SER B C 1
ATOM 4943 O O . SER B 1 234 ? -18.344 41.031 26.141 1 92.5 234 SER B O 1
ATOM 4945 N N . GLU B 1 235 ? -18.781 42.094 28.016 1 92.56 235 GLU B N 1
ATOM 4946 C CA . GLU B 1 235 ? -17.672 41.5 28.75 1 92.56 235 GLU B CA 1
ATOM 4947 C C . GLU B 1 235 ? -17.812 40 28.844 1 92.56 235 GLU B C 1
ATOM 4949 O O . GLU B 1 235 ? -16.828 39.25 28.75 1 92.56 235 GLU B O 1
ATOM 4954 N N . GLU B 1 236 ? -19.031 39.594 29 1 90.81 236 GLU B N 1
ATOM 4955 C CA . GLU B 1 236 ? -19.297 38.156 29.078 1 90.81 236 GLU B CA 1
ATOM 4956 C C . GLU B 1 236 ? -18.984 37.469 27.75 1 90.81 236 GLU B C 1
ATOM 4958 O O . GLU B 1 236 ? -18.391 36.375 27.734 1 90.81 236 GLU B O 1
ATOM 4963 N N . SER B 1 237 ? -19.328 38.094 26.703 1 91.5 237 SER B N 1
ATOM 4964 C CA . SER B 1 237 ? -19.078 37.531 25.375 1 91.5 237 SER B CA 1
ATOM 4965 C C . SER B 1 237 ? -17.594 37.5 25.047 1 91.5 237 SER B C 1
ATOM 4967 O O . SER B 1 237 ? -17.094 36.562 24.422 1 91.5 237 SER B O 1
ATOM 4969 N N . ARG B 1 238 ? -16.938 38.5 25.406 1 93.88 238 ARG B N 1
ATOM 4970 C CA . ARG B 1 238 ? -15.5 38.594 25.172 1 93.88 238 ARG B CA 1
ATOM 4971 C C . ARG B 1 238 ? -14.766 37.5 25.938 1 93.88 238 ARG B C 1
ATOM 4973 O O . ARG B 1 238 ? -13.867 36.844 25.375 1 93.88 238 ARG B O 1
ATOM 4980 N N . LYS B 1 239 ? -15.125 37.375 27.172 1 94.19 239 LYS B N 1
ATOM 4981 C CA . LYS B 1 239 ? -14.508 36.344 27.984 1 94.19 239 LYS B CA 1
ATOM 4982 C C . LYS B 1 239 ? -14.789 34.938 27.406 1 94.19 239 LYS B C 1
ATOM 4984 O O . LYS B 1 239 ? -13.906 34.062 27.406 1 94.19 239 LYS B O 1
ATOM 4989 N N . TRP B 1 240 ? -15.953 34.781 26.969 1 93.5 240 TRP B N 1
ATOM 4990 C CA . TRP B 1 240 ? -16.344 33.5 26.391 1 93.5 240 TRP B CA 1
ATOM 4991 C C . TRP B 1 240 ? -15.562 33.219 25.125 1 93.5 240 TRP B C 1
ATOM 4993 O O . TRP B 1 240 ? -15.094 32.094 24.922 1 93.5 240 TRP B O 1
ATOM 5003 N N . LEU B 1 241 ? -15.453 34.188 24.297 1 93.19 241 LEU B N 1
ATOM 5004 C CA . LEU B 1 241 ? -14.703 34.031 23.047 1 93.19 241 LEU B CA 1
ATOM 5005 C C . LEU B 1 241 ? -13.234 33.75 23.344 1 93.19 241 LEU B C 1
ATOM 5007 O O . LEU B 1 241 ? -12.609 32.938 22.641 1 93.19 241 LEU B O 1
ATOM 5011 N N . GLN B 1 242 ? -12.734 34.406 24.281 1 94.31 242 GLN B N 1
ATOM 5012 C CA . GLN B 1 242 ? -11.352 34.156 24.688 1 94.31 242 GLN B CA 1
ATOM 5013 C C . GLN B 1 242 ? -11.172 32.75 25.203 1 94.31 242 GLN B C 1
ATOM 5015 O O . GLN B 1 242 ? -10.156 32.094 24.938 1 94.31 242 GLN B O 1
ATOM 5020 N N . PHE B 1 243 ? -12.125 32.344 25.906 1 93.31 243 PHE B N 1
ATOM 5021 C CA . PHE B 1 243 ? -12.086 30.969 26.422 1 93.31 243 PHE B CA 1
ATOM 5022 C C . PHE B 1 243 ? -12.102 29.953 25.281 1 93.31 243 PHE B C 1
ATOM 5024 O O . PHE B 1 243 ? -11.367 28.969 25.312 1 93.31 243 PHE B O 1
ATOM 5031 N N . GLN B 1 244 ? -12.914 30.156 24.328 1 93 244 GLN B N 1
ATOM 5032 C CA . GLN B 1 244 ? -12.969 29.266 23.172 1 93 244 GLN B CA 1
ATOM 5033 C C . GLN B 1 244 ? -11.633 29.25 22.438 1 93 244 GLN B C 1
ATOM 5035 O O . GLN B 1 244 ? -11.148 28.188 22.031 1 93 244 GLN B O 1
ATOM 5040 N N . LYS B 1 245 ? -11.094 30.359 22.234 1 93.69 245 LYS B N 1
ATOM 5041 C CA . LYS B 1 245 ? -9.812 30.484 21.562 1 93.69 245 LYS B CA 1
ATOM 5042 C C . LYS B 1 245 ? -8.719 29.703 22.297 1 93.69 245 LYS B C 1
ATOM 5044 O O . LYS B 1 245 ? -7.953 28.969 21.672 1 93.69 245 LYS B O 1
ATOM 5049 N N . GLU B 1 246 ? -8.664 29.891 23.578 1 93.94 246 GLU B N 1
ATOM 5050 C CA . GLU B 1 246 ? -7.664 29.203 24.391 1 93.94 246 GLU B CA 1
ATOM 5051 C C . GLU B 1 246 ? -7.863 27.688 24.359 1 93.94 246 GLU B C 1
ATOM 5053 O O . GLU B 1 246 ? -6.895 26.938 24.344 1 93.94 246 GLU B O 1
ATOM 5058 N N . SER B 1 247 ? -9.055 27.328 24.391 1 94.25 247 SER B N 1
ATOM 5059 C CA . SER B 1 247 ? -9.359 25.906 24.344 1 94.25 247 SER B CA 1
ATOM 5060 C C . SER B 1 247 ? -8.906 25.281 23.031 1 94.25 247 SER B C 1
ATOM 5062 O O . SER B 1 247 ? -8.312 24.203 23.016 1 94.25 247 SER B O 1
ATOM 5064 N N . VAL B 1 248 ? -9.18 25.938 21.938 1 93.81 248 VAL B N 1
ATOM 5065 C CA . VAL B 1 248 ? -8.766 25.453 20.641 1 93.81 248 VAL B CA 1
ATOM 5066 C C . VAL B 1 248 ? -7.238 25.422 20.547 1 93.81 248 VAL B C 1
ATOM 5068 O O . VAL B 1 248 ? -6.652 24.5 19.984 1 93.81 248 VAL B O 1
ATOM 5071 N N . ASN B 1 249 ? -6.633 26.406 21.109 1 91.25 249 ASN B N 1
ATOM 5072 C CA . ASN B 1 249 ? -5.172 26.453 21.141 1 91.25 249 ASN B CA 1
ATOM 5073 C C . ASN B 1 249 ? -4.594 25.281 21.938 1 91.25 249 ASN B C 1
ATOM 5075 O O . ASN B 1 249 ? -3.543 24.75 21.578 1 91.25 249 ASN B O 1
ATOM 5079 N N . GLN B 1 250 ? -5.266 24.969 22.953 1 92.94 250 GLN B N 1
ATOM 5080 C CA . GLN B 1 250 ? -4.824 23.828 23.734 1 92.94 250 GLN B CA 1
ATOM 5081 C C . GLN B 1 250 ? -4.93 22.531 22.938 1 92.94 250 GLN B C 1
ATOM 5083 O O . GLN B 1 250 ? -4.047 21.672 23.016 1 92.94 250 GLN B O 1
ATOM 5088 N N . VAL B 1 251 ? -5.977 22.391 22.203 1 94.25 251 VAL B N 1
ATOM 5089 C CA . VAL B 1 251 ? -6.148 21.234 21.344 1 94.25 251 VAL B CA 1
ATOM 5090 C C . VAL B 1 251 ? -5.02 21.172 20.328 1 94.25 251 VAL B C 1
ATOM 5092 O O . VAL B 1 251 ? -4.43 20.109 20.094 1 94.25 251 VAL B O 1
ATOM 5095 N N . LEU B 1 252 ? -4.719 22.266 19.75 1 91.75 252 LEU B N 1
ATOM 5096 C CA . LEU B 1 252 ? -3.654 22.328 18.75 1 91.75 252 LEU B CA 1
ATOM 5097 C C . LEU B 1 252 ? -2.311 21.953 19.375 1 91.75 252 LEU B C 1
ATOM 5099 O O . LEU B 1 252 ? -1.561 21.172 18.797 1 91.75 252 LEU B O 1
ATOM 5103 N N . LYS B 1 253 ? -2.086 22.516 20.516 1 89 253 LYS B N 1
ATOM 5104 C CA . LYS B 1 253 ? -0.824 22.234 21.203 1 89 253 LYS B CA 1
ATOM 5105 C C . LYS B 1 253 ? -0.689 20.75 21.531 1 89 253 LYS B C 1
ATOM 5107 O O . LYS B 1 253 ? 0.384 20.172 21.359 1 89 253 LYS B O 1
ATOM 5112 N N . ALA B 1 254 ? -1.733 20.219 21.984 1 93.75 254 ALA B N 1
ATOM 5113 C CA . ALA B 1 254 ? -1.725 18.797 22.328 1 93.75 254 ALA B CA 1
ATOM 5114 C C . ALA B 1 254 ? -1.489 17.938 21.078 1 93.75 254 ALA B C 1
ATOM 5116 O O . ALA B 1 254 ? -0.689 17 21.109 1 93.75 254 ALA B O 1
ATOM 5117 N N . ALA B 1 255 ? -2.162 18.219 20 1 93.44 255 ALA B N 1
ATOM 5118 C CA . ALA B 1 255 ? -2.004 17.484 18.75 1 93.44 255 ALA B CA 1
ATOM 5119 C C . ALA B 1 255 ? -0.581 17.609 18.219 1 93.44 255 ALA B C 1
ATOM 5121 O O . ALA B 1 255 ? 0.015 16.625 17.781 1 93.44 255 ALA B O 1
ATOM 5122 N N . MET B 1 256 ? -0.033 18.766 18.281 1 89.31 256 MET B N 1
ATOM 5123 C CA . MET B 1 256 ? 1.322 19.031 17.812 1 89.31 256 MET B CA 1
ATOM 5124 C C . MET B 1 256 ? 2.348 18.281 18.656 1 89.31 256 MET B C 1
ATOM 5126 O O . MET B 1 256 ? 3.359 17.797 18.125 1 89.31 256 MET B O 1
ATOM 5130 N N . ALA B 1 257 ? 2.061 18.281 19.922 1 90.5 257 ALA B N 1
ATOM 5131 C CA . ALA B 1 257 ? 2.969 17.578 20.828 1 90.5 257 ALA B CA 1
ATOM 5132 C C . ALA B 1 257 ? 3.02 16.078 20.484 1 90.5 257 ALA B C 1
ATOM 5134 O O . ALA B 1 257 ? 4.098 15.484 20.469 1 90.5 257 ALA B O 1
ATOM 5135 N N . ILE B 1 258 ? 1.902 15.516 20.219 1 93.44 258 ILE B N 1
ATOM 5136 C CA . ILE B 1 258 ? 1.835 14.109 19.859 1 93.44 258 ILE B CA 1
ATOM 5137 C C . ILE B 1 258 ? 2.604 13.875 18.547 1 93.44 258 ILE B C 1
ATOM 5139 O O . ILE B 1 258 ? 3.416 12.953 18.469 1 93.44 258 ILE B O 1
ATOM 5143 N N . ASN B 1 259 ? 2.355 14.648 17.578 1 91.12 259 ASN B N 1
ATOM 5144 C CA . ASN B 1 259 ? 3.029 14.539 16.281 1 91.12 259 ASN B CA 1
ATOM 5145 C C . ASN B 1 259 ? 4.543 14.68 16.422 1 91.12 259 ASN B C 1
ATOM 5147 O O . ASN B 1 259 ? 5.297 13.891 15.852 1 91.12 259 ASN B O 1
ATOM 5151 N N . ALA B 1 260 ? 4.906 15.695 17.203 1 88.38 260 ALA B N 1
ATOM 5152 C CA . ALA B 1 260 ? 6.328 15.945 17.406 1 88.38 260 ALA B CA 1
ATOM 5153 C C . ALA B 1 260 ? 7 14.758 18.094 1 88.38 260 ALA B C 1
ATOM 5155 O O . ALA B 1 260 ? 8.117 14.383 17.734 1 88.38 260 ALA B O 1
ATOM 5156 N N . GLN B 1 261 ? 6.355 14.227 19.016 1 91.12 261 GLN B N 1
ATOM 5157 C CA . GLN B 1 261 ? 6.902 13.086 19.75 1 91.12 261 GLN B CA 1
ATOM 5158 C C . GLN B 1 261 ? 7.094 11.883 18.828 1 91.12 261 GLN B C 1
ATOM 5160 O O . GLN B 1 261 ? 8.148 11.242 18.844 1 91.12 261 GLN B O 1
ATOM 5165 N N . VAL B 1 262 ? 6.164 11.562 18.016 1 92.81 262 VAL B N 1
ATOM 5166 C CA . VAL B 1 262 ? 6.23 10.43 17.109 1 92.81 262 VAL B CA 1
ATOM 5167 C C . VAL B 1 262 ? 7.355 10.648 16.094 1 92.81 262 VAL B C 1
ATOM 5169 O O . VAL B 1 262 ? 8.148 9.742 15.828 1 92.81 262 VAL B O 1
ATOM 5172 N N . LEU B 1 263 ? 7.473 11.805 15.562 1 91.44 263 LEU B N 1
ATOM 5173 C CA . LEU B 1 263 ? 8.484 12.125 14.562 1 91.44 263 LEU B CA 1
ATOM 5174 C C . LEU B 1 263 ? 9.883 12.047 15.156 1 91.44 263 LEU B C 1
ATOM 5176 O O . LEU B 1 263 ? 10.836 11.656 14.477 1 91.44 263 LEU B O 1
ATOM 5180 N N . SER B 1 264 ? 9.961 12.461 16.391 1 89.5 264 SER B N 1
ATOM 5181 C CA . SER B 1 264 ? 11.266 12.445 17.062 1 89.5 264 SER B CA 1
ATOM 5182 C C . SER B 1 264 ? 11.773 11.023 17.234 1 89.5 264 SER B C 1
ATOM 5184 O O . SER B 1 264 ? 12.984 10.789 17.266 1 89.5 264 SER B O 1
ATOM 5186 N N . GLU B 1 265 ? 10.867 10.078 17.328 1 91 265 GLU B N 1
ATOM 5187 C CA . GLU B 1 265 ? 11.234 8.688 17.531 1 91 265 GLU B CA 1
ATOM 5188 C C . GLU B 1 265 ? 11.625 8.016 16.219 1 91 265 GLU B C 1
ATOM 5190 O O . GLU B 1 265 ? 12.25 6.949 16.219 1 91 265 GLU B O 1
ATOM 5195 N N . MET B 1 266 ? 11.273 8.609 15.156 1 91 266 MET B N 1
ATOM 5196 C CA . MET B 1 266 ? 11.609 8.047 13.852 1 91 266 MET B CA 1
ATOM 5197 C C . MET B 1 266 ? 13.07 8.336 13.5 1 91 266 MET B C 1
ATOM 5199 O O . MET B 1 266 ? 13.562 9.438 13.75 1 91 266 MET B O 1
ATOM 5203 N N . ALA B 1 267 ? 13.711 7.359 13 1 91.25 267 ALA B N 1
ATOM 5204 C CA . ALA B 1 267 ? 15.102 7.535 12.586 1 91.25 267 ALA B CA 1
ATOM 5205 C C . ALA B 1 267 ? 15.195 8.359 11.305 1 91.25 267 ALA B C 1
ATOM 5207 O O . ALA B 1 267 ? 14.258 8.391 10.508 1 91.25 267 ALA B O 1
ATOM 5208 N N . ILE B 1 268 ? 16.312 9.086 11.18 1 93.88 268 ILE B N 1
ATOM 5209 C CA . ILE B 1 268 ? 16.562 9.805 9.938 1 93.88 268 ILE B CA 1
ATOM 5210 C C . ILE B 1 268 ? 17 8.82 8.852 1 93.88 268 ILE B C 1
ATOM 5212 O O . ILE B 1 268 ? 18 8.125 9 1 93.88 268 ILE B O 1
ATOM 5216 N N . PRO B 1 269 ? 16.234 8.789 7.848 1 93.12 269 PRO B N 1
ATOM 5217 C CA . PRO B 1 269 ? 16.547 7.809 6.805 1 93.12 269 PRO B CA 1
ATOM 5218 C C . PRO B 1 269 ? 17.859 8.117 6.078 1 93.12 269 PRO B C 1
ATOM 5220 O O . PRO B 1 269 ? 18.219 9.281 5.898 1 93.12 269 PRO B O 1
ATOM 5223 N N . ASP B 1 270 ? 18.453 7.055 5.523 1 92.5 270 ASP B N 1
ATOM 5224 C CA . ASP B 1 270 ? 19.688 7.191 4.766 1 92.5 270 ASP B CA 1
ATOM 5225 C C . ASP B 1 27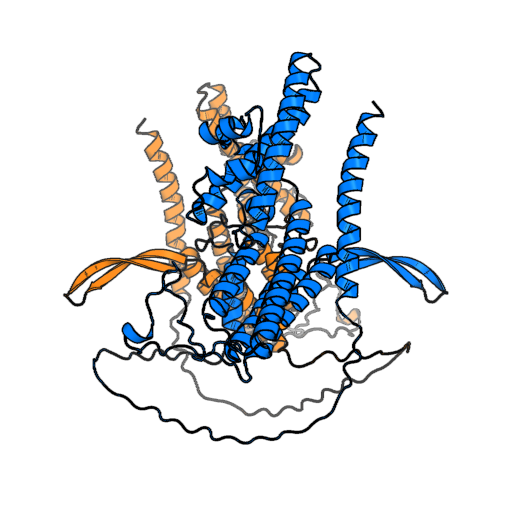0 ? 19.469 7.973 3.473 1 92.5 270 ASP B C 1
ATOM 5227 O O . ASP B 1 270 ? 20.344 8.719 3.027 1 92.5 270 ASP B O 1
ATOM 5231 N N . ASN B 1 271 ? 18.328 7.777 2.963 1 90.25 271 ASN B N 1
ATOM 5232 C CA . ASN B 1 271 ? 17.984 8.477 1.73 1 90.25 271 ASN B CA 1
ATOM 5233 C C . ASN B 1 271 ? 18.047 9.992 1.916 1 90.25 271 ASN B C 1
ATOM 5235 O O . ASN B 1 271 ? 18.453 10.719 1.005 1 90.25 271 ASN B O 1
ATOM 5239 N N . TYR B 1 272 ? 17.672 10.43 3.088 1 94.38 272 TYR B N 1
ATOM 5240 C CA . TYR B 1 272 ? 17.719 11.852 3.398 1 94.38 272 TYR B CA 1
ATOM 5241 C C . TYR B 1 272 ? 19.156 12.336 3.533 1 94.38 272 TYR B C 1
ATOM 5243 O O . TYR B 1 272 ? 19.531 13.375 2.984 1 94.38 272 TYR B O 1
ATOM 5251 N N . ILE B 1 273 ? 19.906 11.602 4.117 1 93.19 273 ILE B N 1
ATOM 5252 C CA . ILE B 1 273 ? 21.297 11.945 4.406 1 93.19 273 ILE B CA 1
ATOM 5253 C C . ILE B 1 273 ? 22.078 12.008 3.104 1 93.19 273 ILE B C 1
ATOM 5255 O O . ILE B 1 273 ? 22.891 12.922 2.904 1 93.19 273 ILE B O 1
ATOM 5259 N N . GLU B 1 274 ? 21.781 11.016 2.275 1 91.62 274 GLU B N 1
ATOM 5260 C CA . GLU B 1 274 ? 22.516 10.922 1.019 1 91.62 274 GLU B CA 1
ATOM 5261 C C . GLU B 1 274 ? 22.219 12.117 0.113 1 91.62 274 GLU B C 1
ATOM 5263 O O . GLU B 1 274 ? 23.047 12.492 -0.721 1 91.62 274 GLU B O 1
ATOM 5268 N N . ASN B 1 275 ? 21.109 12.75 0.333 1 92.06 275 ASN B N 1
ATOM 5269 C CA . ASN B 1 275 ? 20.703 13.852 -0.536 1 92.06 275 ASN B CA 1
ATOM 5270 C C . ASN B 1 275 ? 21.078 15.203 0.066 1 92.06 275 ASN B C 1
ATOM 5272 O O . ASN B 1 275 ? 20.812 16.25 -0.542 1 92.06 275 ASN B O 1
ATOM 5276 N N . LEU B 1 276 ? 21.641 15.203 1.193 1 94 276 LEU B N 1
ATOM 5277 C CA . LEU B 1 276 ? 22.047 16.438 1.851 1 94 276 LEU B CA 1
ATOM 5278 C C . LEU B 1 276 ? 23.344 16.969 1.271 1 94 276 LEU B C 1
ATOM 5280 O O . LEU B 1 276 ? 24.203 16.188 0.831 1 94 276 LEU B O 1
ATOM 5284 N N . PRO B 1 277 ? 23.422 18.234 1.311 1 91.62 277 PRO B N 1
ATOM 5285 C CA . PRO B 1 277 ? 24.734 18.797 0.935 1 91.62 277 PRO B CA 1
ATOM 5286 C C . PRO B 1 277 ? 25.844 18.359 1.874 1 91.62 277 PRO B C 1
ATOM 5288 O O . PRO B 1 277 ? 25.578 17.844 2.963 1 91.62 277 PRO B O 1
ATOM 5291 N N . LYS B 1 278 ? 27.031 18.547 1.506 1 87.69 278 LYS B N 1
ATOM 5292 C CA . LYS B 1 278 ? 28.203 18.094 2.256 1 87.69 278 LYS B CA 1
ATOM 5293 C C . LYS B 1 278 ? 28.406 18.938 3.514 1 87.69 278 LYS B C 1
ATOM 5295 O O . LYS B 1 278 ? 28.891 18.422 4.527 1 87.69 278 LYS B O 1
ATOM 5300 N N . ASN B 1 279 ? 28.062 20.25 3.336 1 88.94 279 ASN B N 1
ATOM 5301 C CA . ASN B 1 279 ? 28.312 21.141 4.465 1 88.94 279 ASN B CA 1
ATOM 5302 C C . ASN B 1 279 ? 27.062 21.922 4.859 1 88.94 279 ASN B C 1
ATOM 5304 O O . ASN B 1 279 ? 26.203 22.172 4.023 1 88.94 279 ASN B O 1
ATOM 5308 N N . GLY B 1 280 ? 27.047 22.266 6.121 1 88.56 280 GLY B N 1
ATOM 5309 C CA . GLY B 1 280 ? 25.938 23.047 6.645 1 88.56 280 GLY B CA 1
ATOM 5310 C C . GLY B 1 280 ? 25.797 24.406 6.016 1 88.56 280 GLY B C 1
ATOM 5311 O O . GLY B 1 280 ? 24.688 24.906 5.809 1 88.56 280 GLY B O 1
ATOM 5312 N N . ARG B 1 281 ? 26.891 24.969 5.664 1 89.38 281 ARG B N 1
ATOM 5313 C CA . ARG B 1 281 ? 26.891 26.281 5.039 1 89.38 281 ARG B CA 1
ATOM 5314 C C . ARG B 1 281 ? 26.188 26.266 3.691 1 89.38 281 ARG B C 1
ATOM 5316 O O . ARG B 1 281 ? 25.469 27.203 3.338 1 89.38 281 ARG B O 1
ATOM 5323 N N . GLU B 1 282 ? 26.406 25.219 2.977 1 92.06 282 GLU B N 1
ATOM 5324 C CA . GLU B 1 282 ? 25.766 25.062 1.677 1 92.06 282 GLU B CA 1
ATOM 5325 C C . GLU B 1 282 ? 24.25 24.906 1.825 1 92.06 282 GLU B C 1
ATOM 5327 O O . GLU B 1 282 ? 23.484 25.375 0.974 1 92.06 282 GLU B O 1
ATOM 5332 N N . SER B 1 283 ? 23.828 24.328 2.887 1 92.19 283 SER B N 1
ATOM 5333 C CA . SER B 1 283 ? 22.406 24.141 3.143 1 92.19 283 SER B CA 1
ATOM 5334 C C . SER B 1 283 ? 21.734 25.438 3.568 1 92.19 283 SER B C 1
ATOM 5336 O O . SER B 1 283 ? 20.641 25.766 3.109 1 92.19 283 SER B O 1
ATOM 5338 N N . LEU B 1 284 ? 22.344 26.203 4.395 1 93.5 284 LEU B N 1
ATOM 5339 C CA . LEU B 1 284 ? 21.781 27.438 4.941 1 93.5 284 LEU B CA 1
ATOM 5340 C C . LEU B 1 284 ? 21.875 28.578 3.932 1 93.5 284 LEU B C 1
ATOM 5342 O O . LEU B 1 284 ? 21.016 29.453 3.908 1 93.5 284 LEU B O 1
ATOM 5346 N N . GLY B 1 285 ? 22.812 28.516 3.098 1 91.81 285 GLY B N 1
ATOM 5347 C CA . GLY B 1 285 ? 23.156 29.688 2.309 1 91.81 285 GLY B CA 1
ATOM 5348 C C . GLY B 1 285 ? 24.062 30.672 3.049 1 91.81 285 GLY B C 1
ATOM 5349 O O . GLY B 1 285 ? 24.078 30.688 4.281 1 91.81 285 GLY B O 1
ATOM 5350 N N . ASP B 1 286 ? 24.641 31.5 2.355 1 90.44 286 ASP B N 1
ATOM 5351 C CA . ASP B 1 286 ? 25.672 32.375 2.906 1 90.44 286 ASP B CA 1
ATOM 5352 C C . ASP B 1 286 ? 25.062 33.375 3.891 1 90.44 286 ASP B C 1
ATOM 5354 O O . ASP B 1 286 ? 25.609 33.594 4.969 1 90.44 286 ASP B O 1
ATOM 5358 N N . LEU B 1 287 ? 24.016 33.938 3.547 1 89.81 287 LEU B N 1
ATOM 5359 C CA . LEU B 1 287 ? 23.391 34.969 4.367 1 89.81 287 LEU B CA 1
ATOM 5360 C C . LEU B 1 287 ? 22.969 34.406 5.719 1 89.81 287 LEU B C 1
ATOM 5362 O O . LEU B 1 287 ? 23.281 35 6.762 1 89.81 287 LEU B O 1
ATOM 5366 N N . ILE B 1 288 ? 22.312 33.31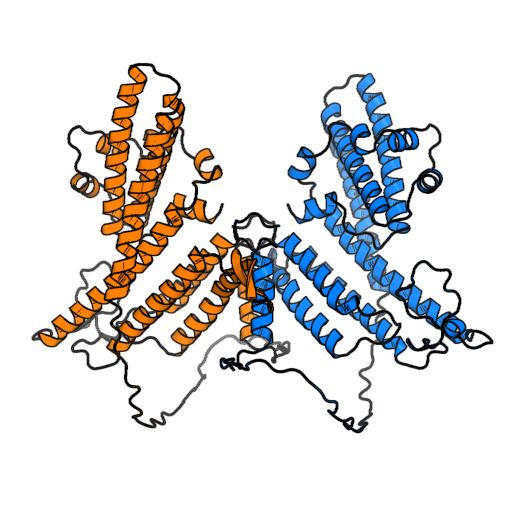2 5.734 1 93 288 ILE B N 1
ATOM 5367 C CA . ILE B 1 288 ? 21.797 32.719 6.961 1 93 288 ILE B CA 1
ATOM 5368 C C . ILE B 1 288 ? 22.969 32.188 7.797 1 93 288 ILE B C 1
ATOM 5370 O O . ILE B 1 288 ? 22.969 32.312 9.023 1 93 288 ILE B O 1
ATOM 5374 N N . TYR B 1 289 ? 23.891 31.641 7.125 1 91.88 289 TYR B N 1
ATOM 5375 C CA . TYR B 1 289 ? 25.047 31.109 7.828 1 91.88 289 TYR B CA 1
ATOM 5376 C C . TYR B 1 289 ? 25.781 32.219 8.594 1 91.88 289 TYR B C 1
ATOM 5378 O O . TYR B 1 289 ? 26.125 32.031 9.766 1 91.88 289 TYR B O 1
ATOM 5386 N N . ARG B 1 290 ? 25.953 33.312 7.992 1 89.81 290 ARG B N 1
ATOM 5387 C CA . ARG B 1 290 ? 26.625 34.438 8.625 1 89.81 290 ARG B CA 1
ATOM 5388 C C . ARG B 1 290 ? 25.812 34.969 9.797 1 89.81 290 ARG B C 1
ATOM 5390 O O . ARG B 1 290 ? 26.375 35.375 10.828 1 89.81 290 ARG B O 1
ATOM 5397 N N . SER B 1 291 ? 24.625 34.906 9.633 1 90.62 291 SER B N 1
ATOM 5398 C CA . SER B 1 291 ? 23.75 35.438 10.664 1 90.62 291 SER B CA 1
ATOM 5399 C C . SER B 1 291 ? 23.75 34.562 11.906 1 90.62 291 SER B C 1
ATOM 5401 O O . SER B 1 291 ? 23.578 35.031 13.023 1 90.62 291 SER B O 1
ATOM 5403 N N . ILE B 1 292 ? 23.922 33.344 11.711 1 89.38 292 ILE B N 1
ATOM 5404 C CA . ILE B 1 292 ? 23.859 32.375 12.82 1 89.38 292 ILE B CA 1
ATOM 5405 C C . ILE B 1 292 ? 25.219 32.281 13.5 1 89.38 292 ILE B C 1
ATOM 5407 O O . ILE B 1 292 ? 25.312 32 14.695 1 89.38 292 ILE B O 1
ATOM 5411 N N . THR B 1 293 ? 26.219 32.625 12.695 1 85 293 THR B N 1
ATOM 5412 C CA . THR B 1 293 ? 27.562 32.438 13.219 1 85 293 THR B CA 1
ATOM 5413 C C . THR B 1 293 ? 28.125 33.75 13.781 1 85 293 THR B C 1
ATOM 5415 O O . THR B 1 293 ? 29.312 33.812 14.125 1 85 293 THR B O 1
ATOM 5418 N N . VAL B 1 294 ? 27.344 34.719 13.977 1 84.31 294 VAL B N 1
ATOM 5419 C CA . VAL B 1 294 ? 27.766 35.969 14.562 1 84.31 294 VAL B CA 1
ATOM 5420 C C . VAL B 1 294 ? 28.125 35.781 16.031 1 84.31 294 VAL B C 1
ATOM 5422 O O . VAL B 1 294 ? 27.719 34.781 16.641 1 84.31 294 VAL B O 1
ATOM 5425 N N . GLU B 1 295 ? 28.875 36.656 16.609 1 83.44 295 GLU B N 1
ATOM 5426 C CA . GLU B 1 295 ? 29.328 36.562 17.984 1 83.44 295 GLU B CA 1
ATOM 5427 C C . GLU B 1 295 ? 28.156 36.656 18.969 1 83.44 295 GLU B C 1
ATOM 5429 O O . GLU B 1 295 ? 28.062 35.875 19.906 1 83.44 295 GLU B O 1
ATOM 5434 N N . PHE B 1 296 ? 27.375 37.656 18.734 1 88.44 296 PHE B N 1
ATOM 5435 C CA . PHE B 1 296 ? 26.188 37.812 19.578 1 88.44 296 PHE B CA 1
ATOM 5436 C C . PHE B 1 296 ? 24.938 37.406 18.812 1 88.44 296 PHE B C 1
ATOM 5438 O O . PHE B 1 296 ? 24.438 38.188 17.984 1 88.44 296 PHE B O 1
ATOM 5445 N N . PHE B 1 297 ? 24.516 36.281 19.109 1 91.12 297 PHE B N 1
ATOM 5446 C CA . PHE B 1 297 ? 23.391 35.75 18.375 1 91.12 297 PHE B CA 1
ATOM 5447 C C . PHE B 1 297 ? 22.109 35.812 19.203 1 91.12 297 PHE B C 1
ATOM 5449 O O . PHE B 1 297 ? 22.109 35.406 20.375 1 91.12 297 PHE B O 1
ATOM 5456 N N . ASP B 1 298 ? 21.141 36.406 18.625 1 92.62 298 ASP B N 1
ATOM 5457 C CA . ASP B 1 298 ? 19.781 36.406 19.156 1 92.62 298 ASP B CA 1
ATOM 5458 C C . ASP B 1 298 ? 18.781 35.875 18.156 1 92.62 298 ASP B C 1
ATOM 5460 O O . ASP B 1 298 ? 18.547 36.469 17.109 1 92.62 298 ASP B O 1
ATOM 5464 N N . PRO B 1 299 ? 18.188 34.844 18.547 1 92.5 299 PRO B N 1
ATOM 5465 C CA . PRO B 1 299 ? 17.297 34.188 17.594 1 92.5 299 PRO B CA 1
ATOM 5466 C C . PRO B 1 299 ? 16.125 35.062 17.172 1 92.5 299 PRO B C 1
ATOM 5468 O O . PRO B 1 299 ? 15.672 35 16.016 1 92.5 299 PRO B O 1
ATOM 5471 N N . GLU B 1 300 ? 15.711 35.875 18.031 1 92.12 300 GLU B N 1
ATOM 5472 C CA . GLU B 1 300 ? 14.602 36.781 17.703 1 92.12 300 GLU B CA 1
ATOM 5473 C C . GLU B 1 300 ? 15.031 37.844 16.688 1 92.12 300 GLU B C 1
ATOM 5475 O O . GLU B 1 300 ? 14.273 38.156 15.773 1 92.12 300 GLU B O 1
ATOM 5480 N N . GLN B 1 301 ? 16.156 38.344 16.953 1 90.81 301 GLN B N 1
ATOM 5481 C CA . GLN B 1 301 ? 16.688 39.312 16.031 1 90.81 301 GLN B CA 1
ATOM 5482 C C . GLN B 1 301 ? 16.938 38.688 14.656 1 90.81 301 GLN B C 1
ATOM 5484 O O . GLN B 1 301 ? 16.672 39.312 13.625 1 90.81 301 GLN B O 1
ATOM 5489 N N . PHE B 1 302 ? 17.406 37.562 14.656 1 93.25 302 PHE B N 1
ATOM 5490 C CA . PHE B 1 302 ? 17.641 36.812 13.422 1 93.25 302 PHE B CA 1
ATOM 5491 C C . PHE B 1 302 ? 16.359 36.656 12.625 1 93.25 302 PHE B C 1
ATOM 5493 O O . PHE B 1 302 ? 16.312 36.969 11.43 1 93.25 302 PHE B O 1
ATOM 5500 N N . LEU B 1 303 ? 15.281 36.219 13.25 1 93.12 303 LEU B N 1
ATOM 5501 C CA . LEU B 1 303 ? 14.016 35.938 12.586 1 93.12 303 LEU B CA 1
ATOM 5502 C C . LEU B 1 303 ? 13.406 37.219 12.047 1 93.12 303 LEU B C 1
ATOM 5504 O O . LEU B 1 303 ? 12.719 37.219 11.023 1 93.12 303 LEU B O 1
ATOM 5508 N N . SER B 1 304 ? 13.734 38.312 12.719 1 89.81 304 SER B N 1
ATOM 5509 C CA . SER B 1 304 ? 13.211 39.594 12.297 1 89.81 304 SER B CA 1
ATOM 5510 C C . SER B 1 304 ? 13.867 40.062 11 1 89.81 304 SER B C 1
ATOM 5512 O O . SER B 1 304 ? 13.289 40.844 10.258 1 89.81 304 SER B O 1
ATOM 5514 N N . THR B 1 305 ? 15.016 39.562 10.742 1 89.06 305 THR B N 1
ATOM 5515 C CA . THR B 1 305 ? 15.758 39.969 9.547 1 89.06 305 THR B CA 1
ATOM 5516 C C . THR B 1 305 ? 15.406 39.062 8.367 1 89.06 305 THR B C 1
ATOM 5518 O O . THR B 1 305 ? 15.727 39.375 7.219 1 89.06 305 THR B O 1
ATOM 5521 N N . MET B 1 306 ? 14.711 38 8.641 1 91.25 306 MET B N 1
ATOM 5522 C CA . MET B 1 306 ? 14.367 37.031 7.602 1 91.25 306 MET B CA 1
ATOM 5523 C C . MET B 1 306 ? 13.023 37.375 6.965 1 91.25 306 MET B C 1
ATOM 5525 O O . MET B 1 306 ? 12.172 38 7.602 1 91.25 306 MET B O 1
ATOM 5529 N N . ASP B 1 307 ? 12.922 37.062 5.715 1 90.56 307 ASP B N 1
ATOM 5530 C CA . ASP B 1 307 ? 11.648 37.219 5.02 1 90.56 307 ASP B CA 1
ATOM 5531 C C . ASP B 1 307 ? 10.68 36.094 5.379 1 90.56 307 ASP B C 1
ATOM 5533 O O . ASP B 1 307 ? 10.781 35 4.852 1 90.56 307 ASP B O 1
ATOM 5537 N N . MET B 1 308 ? 9.766 36.469 6.219 1 89.69 308 MET B N 1
ATOM 5538 C CA . MET B 1 308 ? 8.781 35.5 6.68 1 89.69 308 MET B CA 1
ATOM 5539 C C . MET B 1 308 ? 7.391 35.844 6.148 1 89.69 308 MET B C 1
ATOM 5541 O O . MET B 1 308 ? 6.387 35.594 6.824 1 89.69 308 MET B O 1
ATOM 5545 N N . SER B 1 309 ? 7.258 36.375 4.957 1 85.81 309 SER B N 1
ATOM 5546 C CA . SER B 1 309 ? 6.016 36.906 4.398 1 85.81 309 SER B CA 1
ATOM 5547 C C . SER B 1 309 ? 5.094 35.781 3.936 1 85.81 309 SER B C 1
ATOM 5549 O O . SER B 1 309 ? 3.871 35.906 3.949 1 85.81 309 SER B O 1
ATOM 5551 N N . THR B 1 310 ? 5.758 34.688 3.527 1 87.19 310 THR B N 1
ATOM 5552 C CA . THR B 1 310 ? 4.953 33.562 3.033 1 87.19 310 THR B CA 1
ATOM 5553 C C . THR B 1 310 ? 5.277 32.281 3.797 1 87.19 310 THR B C 1
ATOM 5555 O O . THR B 1 310 ? 6.375 32.125 4.332 1 87.19 310 THR B O 1
ATOM 5558 N N . GLU B 1 311 ? 4.297 31.438 3.787 1 88.19 311 GLU B N 1
ATOM 5559 C CA . GLU B 1 311 ? 4.484 30.141 4.422 1 88.19 311 GLU B CA 1
ATOM 5560 C C . GLU B 1 311 ? 5.605 29.344 3.748 1 88.19 311 GLU B C 1
ATOM 5562 O O . GLU B 1 311 ? 6.336 28.609 4.41 1 88.19 311 GLU B O 1
ATOM 5567 N N . HIS B 1 312 ? 5.648 29.531 2.506 1 90.69 312 HIS B N 1
ATOM 5568 C CA . HIS B 1 312 ? 6.672 28.812 1.748 1 90.69 312 HIS B CA 1
ATOM 5569 C C . HIS B 1 312 ? 8.07 29.219 2.197 1 90.69 312 HIS B C 1
ATOM 5571 O O . HIS B 1 312 ? 8.969 28.375 2.305 1 90.69 312 HIS B O 1
ATOM 5577 N N . LYS B 1 313 ? 8.273 30.469 2.428 1 92.62 313 LYS B N 1
ATOM 5578 C CA . LYS B 1 313 ? 9.586 30.953 2.846 1 92.62 313 LYS B CA 1
ATOM 5579 C C . LYS B 1 313 ? 9.938 30.469 4.246 1 92.62 313 LYS B C 1
ATOM 5581 O O . LYS B 1 313 ? 11.086 30.109 4.512 1 92.62 313 LYS B O 1
ATOM 5586 N N . VAL B 1 314 ? 8.953 30.438 5.059 1 94.06 314 VAL B N 1
ATOM 5587 C CA . VAL B 1 314 ? 9.164 29.953 6.422 1 94.06 314 VAL B CA 1
ATOM 5588 C C . VAL B 1 314 ? 9.531 28.484 6.398 1 94.06 314 VAL B C 1
ATOM 5590 O O . VAL B 1 314 ? 10.453 28.047 7.094 1 94.06 314 VAL B O 1
ATOM 5593 N N . LEU B 1 315 ? 8.805 27.75 5.578 1 94.06 315 LEU B N 1
ATOM 5594 C CA . LEU B 1 315 ? 9.07 26.312 5.457 1 94.06 315 LEU B CA 1
ATOM 5595 C C . LEU B 1 315 ? 10.469 26.078 4.883 1 94.06 315 LEU B C 1
ATOM 5597 O O . LEU B 1 315 ? 11.164 25.156 5.312 1 94.06 315 LEU B O 1
ATOM 5601 N N . ASP B 1 316 ? 10.82 26.859 3.965 1 95.06 316 ASP B N 1
ATOM 5602 C CA . ASP B 1 316 ? 12.148 26.734 3.373 1 95.06 316 ASP B CA 1
ATOM 5603 C C . ASP B 1 316 ? 13.234 26.969 4.422 1 95.06 316 ASP B C 1
ATOM 5605 O O . ASP B 1 316 ? 14.227 26.234 4.465 1 95.06 316 ASP B O 1
ATOM 5609 N N . LEU B 1 317 ? 13.031 27.984 5.16 1 94.94 317 LEU B N 1
ATOM 5610 C CA . LEU B 1 317 ? 13.977 28.266 6.238 1 94.94 317 LEU B CA 1
ATOM 5611 C C . LEU B 1 317 ? 14.062 27.094 7.207 1 94.94 317 LEU B C 1
ATOM 5613 O O . LEU B 1 317 ? 15.156 26.672 7.594 1 94.94 317 LEU B O 1
ATOM 5617 N N . LYS B 1 318 ? 12.938 26.609 7.559 1 95.69 318 LYS B N 1
ATOM 5618 C CA . LYS B 1 318 ? 12.891 25.453 8.453 1 95.69 318 LYS B CA 1
ATOM 5619 C C . LYS B 1 318 ? 13.641 24.266 7.855 1 95.69 318 LYS B C 1
ATOM 5621 O O . LYS B 1 318 ? 14.43 23.625 8.547 1 95.69 318 LYS B O 1
ATOM 5626 N N . ASN B 1 319 ? 13.445 23.984 6.664 1 96 319 ASN B N 1
ATOM 5627 C CA . ASN B 1 319 ? 14.094 22.875 5.977 1 96 319 ASN B CA 1
ATOM 5628 C C . ASN B 1 319 ? 15.609 23.016 5.973 1 96 319 ASN B C 1
ATOM 5630 O O . ASN B 1 319 ? 16.328 22.062 6.219 1 96 319 ASN B O 1
ATOM 5634 N N . ARG B 1 320 ? 16.031 24.234 5.699 1 95.56 320 ARG B N 1
ATOM 5635 C CA . ARG B 1 320 ? 17.469 24.5 5.641 1 95.56 320 ARG B CA 1
ATOM 5636 C C . ARG B 1 320 ? 18.109 24.328 7.008 1 95.56 320 ARG B C 1
ATOM 5638 O O . ARG B 1 320 ? 19.203 23.75 7.121 1 95.56 320 ARG B O 1
ATOM 5645 N N . ILE B 1 321 ? 17.453 24.828 7.957 1 95.38 321 ILE B N 1
ATOM 5646 C CA . ILE B 1 321 ? 17.984 24.75 9.312 1 95.38 321 ILE B CA 1
ATOM 5647 C C . ILE B 1 321 ? 18.031 23.297 9.766 1 95.38 321 ILE B C 1
ATOM 5649 O O . ILE B 1 321 ? 19.047 22.844 10.312 1 95.38 321 ILE B O 1
ATOM 5653 N N . GLU B 1 322 ? 17 22.531 9.523 1 95.94 322 GLU B N 1
ATOM 5654 C CA . GLU B 1 322 ? 16.953 21.125 9.906 1 95.94 322 GLU B CA 1
ATOM 5655 C C . GLU B 1 322 ? 18.047 20.328 9.203 1 95.94 322 GLU B C 1
ATOM 5657 O O . GLU B 1 322 ? 18.719 19.5 9.812 1 95.94 322 GLU B O 1
ATOM 5662 N N . ALA B 1 323 ? 18.125 20.609 7.965 1 95.81 323 ALA B N 1
ATOM 5663 C CA . ALA B 1 323 ? 19.172 19.953 7.188 1 95.81 323 ALA B CA 1
ATOM 5664 C C . ALA B 1 323 ? 20.562 20.219 7.77 1 95.81 323 ALA B C 1
ATOM 5666 O O . ALA B 1 323 ? 21.375 19.312 7.902 1 95.81 323 ALA B O 1
ATOM 5667 N N . SER B 1 324 ? 20.812 21.438 8.141 1 93.94 324 SER B N 1
ATOM 5668 C CA . SER B 1 324 ? 22.109 21.828 8.68 1 93.94 324 SER B CA 1
ATOM 5669 C C . SER B 1 324 ? 22.375 21.141 10.016 1 93.94 324 SER B C 1
ATOM 5671 O O . SER B 1 324 ? 23.5 20.734 10.297 1 93.94 324 SER B O 1
ATOM 5673 N N . ILE B 1 325 ? 21.391 21.062 10.797 1 93.56 325 ILE B N 1
ATOM 5674 C CA . ILE B 1 325 ? 21.531 20.391 12.086 1 93.56 325 ILE B CA 1
ATOM 5675 C C . ILE B 1 325 ? 21.953 18.953 11.867 1 93.56 325 ILE B C 1
ATOM 5677 O O . ILE B 1 325 ? 22.859 18.453 12.539 1 93.56 325 ILE B O 1
ATOM 5681 N N . VAL B 1 326 ? 21.328 18.281 10.945 1 93.62 326 VAL B N 1
ATOM 5682 C CA . VAL B 1 326 ? 21.625 16.891 10.656 1 93.62 326 VAL B CA 1
ATOM 5683 C C . VAL B 1 326 ? 23.078 16.75 10.164 1 93.62 326 VAL B C 1
ATOM 5685 O O . VAL B 1 326 ? 23.797 15.844 10.578 1 93.62 326 VAL B O 1
ATOM 5688 N N . ILE B 1 327 ? 23.422 17.656 9.312 1 92.19 327 ILE B N 1
ATOM 5689 C CA . ILE B 1 327 ? 24.781 17.656 8.766 1 92.19 327 ILE B CA 1
ATOM 5690 C C . ILE B 1 327 ? 25.797 17.828 9.891 1 92.19 327 ILE B C 1
ATOM 5692 O O . ILE B 1 327 ? 26.766 17.078 9.984 1 92.19 327 ILE B O 1
ATOM 5696 N N . TRP B 1 328 ? 25.594 18.812 10.758 1 89.75 328 TRP B N 1
ATOM 5697 C CA . TRP B 1 328 ? 26.516 19.094 11.852 1 89.75 328 TRP B CA 1
ATOM 5698 C C . TRP B 1 328 ? 26.594 17.922 12.82 1 89.75 328 TRP B C 1
ATOM 5700 O O . TRP B 1 328 ? 27.672 17.547 13.273 1 89.75 328 TRP B O 1
ATOM 5710 N N . ARG B 1 329 ? 25.562 17.328 13.109 1 88.94 329 ARG B N 1
ATOM 5711 C CA . ARG B 1 329 ? 25.531 16.188 14.023 1 88.94 329 ARG B CA 1
ATOM 5712 C C . ARG B 1 329 ? 26.281 15 13.461 1 88.94 329 ARG B C 1
ATOM 5714 O O . ARG B 1 329 ? 26.984 14.297 14.188 1 88.94 329 ARG B O 1
ATOM 5721 N N . ARG B 1 330 ? 26.141 14.773 12.266 1 87.69 330 ARG B N 1
ATOM 5722 C CA . ARG B 1 330 ? 26.828 13.672 11.617 1 87.69 330 ARG B CA 1
ATOM 5723 C C . ARG B 1 330 ? 28.344 13.891 11.625 1 87.69 330 ARG B C 1
ATOM 5725 O O . ARG B 1 330 ? 29.109 12.953 11.859 1 87.69 330 ARG B O 1
ATOM 5732 N N . LYS B 1 331 ? 28.703 15.055 11.336 1 84.69 331 LYS B N 1
ATOM 5733 C CA . LYS B 1 331 ? 30.125 15.383 11.312 1 84.69 331 LYS B CA 1
ATOM 5734 C C . LYS B 1 331 ? 30.734 15.273 12.703 1 84.69 331 LYS B C 1
ATOM 5736 O O . LYS B 1 331 ? 31.906 14.922 12.844 1 84.69 331 LYS B O 1
ATOM 5741 N N . MET B 1 332 ? 29.969 15.648 13.602 1 82.12 332 MET B N 1
ATOM 5742 C CA . MET B 1 332 ? 30.453 15.547 14.977 1 82.12 332 MET B CA 1
ATOM 5743 C C . MET B 1 332 ? 30.688 14.094 15.359 1 82.12 332 MET B C 1
ATOM 5745 O O . MET B 1 332 ? 31.641 13.789 16.094 1 82.12 332 MET B O 1
ATOM 5749 N N . ILE B 1 333 ? 29.875 13.219 14.852 1 77.62 333 ILE B N 1
ATOM 5750 C CA . ILE B 1 333 ? 29.984 11.805 15.172 1 77.62 333 ILE B CA 1
ATOM 5751 C C . ILE B 1 333 ? 31.141 11.188 14.391 1 77.62 333 ILE B C 1
ATOM 5753 O O . ILE B 1 333 ? 31.891 10.367 14.93 1 77.62 333 ILE B O 1
ATOM 5757 N N . GLN B 1 334 ? 31.281 11.555 13.156 1 72.75 334 GLN B N 1
ATOM 5758 C CA . GLN B 1 334 ? 32.344 11.008 12.32 1 72.75 334 GLN B CA 1
ATOM 5759 C C . GLN B 1 334 ? 33.719 11.508 12.766 1 72.75 334 GLN B C 1
ATOM 5761 O O . GLN B 1 334 ? 34.688 10.758 12.727 1 72.75 334 GLN B O 1
ATOM 5766 N N . LYS B 1 335 ? 33.906 12.82 13.039 1 64.38 335 LYS B N 1
ATOM 5767 C CA . LYS B 1 335 ? 35.188 13.406 13.406 1 64.38 335 LYS B CA 1
ATOM 5768 C C . LYS B 1 335 ? 35.594 12.977 14.805 1 64.38 335 LYS B C 1
ATOM 5770 O O . LYS B 1 335 ? 36.781 13.047 15.164 1 64.38 335 LYS B O 1
ATOM 5775 N N . ASP B 1 336 ? 34.719 12.805 15.727 1 57.91 336 ASP B N 1
ATOM 5776 C CA . ASP B 1 336 ? 35.188 12.328 17.031 1 57.91 336 ASP B CA 1
ATOM 5777 C C . ASP B 1 336 ? 36.188 11.203 16.859 1 57.91 336 ASP B C 1
ATOM 5779 O O . ASP B 1 336 ? 36.906 10.852 17.812 1 57.91 336 ASP B O 1
ATOM 5783 N N . GLY B 1 337 ? 36.312 10.547 15.727 1 52 337 GLY B N 1
ATOM 5784 C CA . GLY B 1 337 ? 37.406 9.57 15.672 1 52 337 GLY B CA 1
ATOM 5785 C C . GLY B 1 337 ? 38.75 10.195 15.461 1 52 337 GLY B C 1
ATOM 5786 O O . GLY B 1 337 ? 39.781 9.516 15.57 1 52 337 GLY B O 1
ATOM 5787 N N . LYS B 1 338 ? 38.812 11.406 14.812 1 54.69 338 LYS B N 1
ATOM 5788 C CA . LYS B 1 338 ? 40.156 11.898 14.586 1 54.69 338 LYS B CA 1
ATOM 5789 C C . LYS B 1 338 ? 40.531 13.016 15.57 1 54.69 338 LYS B C 1
ATOM 5791 O O . LYS B 1 338 ? 39.781 13.992 15.688 1 54.69 338 LYS B O 1
ATOM 5796 N N . SER B 1 339 ? 41.062 12.867 16.672 1 54.59 339 SER B N 1
ATOM 5797 C CA . SER B 1 339 ? 41.438 13.57 17.906 1 54.59 339 SER B CA 1
ATOM 5798 C C . SER B 1 339 ? 42.25 14.812 17.625 1 54.59 339 SER B C 1
ATOM 5800 O O . SER B 1 339 ? 42.844 15.391 18.531 1 54.59 339 SER B O 1
ATOM 5802 N N . SER B 1 340 ? 42.344 15.391 16.406 1 56.16 340 SER B N 1
ATOM 5803 C CA . SER B 1 340 ? 43.312 16.484 16.438 1 56.16 340 SER B CA 1
ATOM 5804 C C . SER B 1 340 ? 42.688 17.766 16.984 1 56.16 340 SER B C 1
ATOM 5806 O O . SER B 1 340 ? 41.469 17.938 16.922 1 56.16 340 SER B O 1
ATOM 5808 N N . TRP B 1 341 ? 43.375 18.641 17.75 1 53.91 341 TRP B N 1
ATOM 5809 C CA . TRP B 1 341 ? 43.031 19.922 18.375 1 53.91 341 TRP B CA 1
ATOM 5810 C C . TRP B 1 341 ? 42.094 20.719 17.469 1 53.91 341 TRP B C 1
ATOM 5812 O O . TRP B 1 341 ? 41.094 21.281 17.938 1 53.91 341 TRP B O 1
ATOM 5822 N N . GLY B 1 342 ? 42.406 20.906 16.312 1 52.12 342 GLY B N 1
ATOM 5823 C CA . GLY B 1 342 ? 41.594 21.594 15.32 1 52.12 342 GLY B CA 1
ATOM 5824 C C . GLY B 1 342 ? 40.219 20.984 15.164 1 52.12 342 GLY B C 1
ATOM 5825 O O . GLY B 1 342 ? 39.25 21.703 14.922 1 52.12 342 GLY B O 1
ATOM 5826 N N . SER B 1 343 ? 40.25 19.797 15.523 1 60.44 343 SER B N 1
ATOM 5827 C CA . SER B 1 343 ? 39 19.047 15.414 1 60.44 343 SER B CA 1
ATOM 5828 C C . SER B 1 343 ? 38.062 19.344 16.562 1 60.44 343 SER B C 1
ATOM 5830 O O . SER B 1 343 ? 36.844 19.469 16.375 1 60.44 343 SER B O 1
ATOM 5832 N N . ALA B 1 344 ? 38.688 19.781 17.672 1 59.97 344 ALA B N 1
ATOM 5833 C CA . ALA B 1 344 ? 37.875 20.062 18.859 1 59.97 344 ALA B CA 1
ATOM 5834 C C . ALA B 1 344 ? 37.188 21.422 18.734 1 59.97 344 ALA B C 1
ATOM 5836 O O . ALA B 1 344 ? 36 21.547 19.094 1 59.97 344 ALA B O 1
ATOM 5837 N N . VAL B 1 345 ? 37.969 22.484 18.375 1 60.72 345 VAL B N 1
ATOM 5838 C CA . VAL B 1 345 ? 37.375 23.812 18.172 1 60.72 345 VAL B CA 1
ATOM 5839 C C . VAL B 1 345 ? 36.25 23.75 17.156 1 60.72 345 VAL B C 1
ATOM 5841 O O . VAL B 1 345 ? 35.188 24.359 17.359 1 60.72 345 VAL B O 1
ATOM 5844 N N . SER B 1 346 ? 36.5 22.875 16.297 1 73.19 346 SER B N 1
ATOM 5845 C CA . SER B 1 346 ? 35.5 22.719 15.25 1 73.19 346 SER B CA 1
ATOM 5846 C C . SER B 1 346 ? 34.219 22.047 15.797 1 73.19 346 SER B C 1
ATOM 5848 O O . SER B 1 346 ? 33.125 22.438 15.453 1 73.19 346 SER B O 1
ATOM 5850 N N . LEU B 1 347 ? 34.469 21.359 16.859 1 76 347 LEU B N 1
ATOM 5851 C CA . LEU B 1 347 ? 33.344 20.641 17.453 1 76 347 LEU B CA 1
ATOM 5852 C C . LEU B 1 347 ? 32.531 21.562 18.328 1 76 347 LEU B C 1
ATOM 5854 O O . LEU B 1 347 ? 31.297 21.516 18.297 1 76 347 LEU B O 1
ATOM 5858 N N . GLU B 1 348 ? 33.281 22.375 19.062 1 77.38 348 GLU B N 1
ATOM 5859 C CA . GLU B 1 348 ? 32.594 23.312 19.938 1 77.38 348 GLU B CA 1
ATOM 5860 C C . GLU B 1 348 ? 31.766 24.312 19.125 1 77.38 348 GLU B C 1
ATOM 5862 O O . GLU B 1 348 ? 30.656 24.672 19.516 1 77.38 348 GLU B O 1
ATOM 5867 N N . LYS B 1 349 ? 32.344 24.766 18.125 1 81.44 349 LYS B N 1
ATOM 5868 C CA . LYS B 1 349 ? 31.625 25.703 17.25 1 81.44 349 LYS B CA 1
ATOM 5869 C C . LYS B 1 349 ? 30.375 25.062 16.641 1 81.44 349 LYS B C 1
ATOM 5871 O O . LYS B 1 349 ? 29.328 25.688 16.578 1 81.44 349 LYS B O 1
ATOM 5876 N N . ARG B 1 350 ? 30.531 23.859 16.375 1 82.62 350 ARG B N 1
ATOM 5877 C CA . ARG B 1 350 ? 29.391 23.156 15.766 1 82.62 350 ARG B CA 1
ATOM 5878 C C . ARG B 1 350 ? 28.281 22.938 16.781 1 82.62 350 ARG B C 1
ATOM 5880 O O . ARG B 1 350 ? 27.109 23.031 16.453 1 82.62 350 ARG B O 1
ATOM 5887 N N . GLU B 1 351 ? 28.703 22.672 17.938 1 86 351 GLU B N 1
ATOM 5888 C CA . GLU B 1 351 ? 27.719 22.5 19 1 86 351 GLU B CA 1
ATOM 5889 C C . GLU B 1 351 ? 26.969 23.797 19.266 1 86 351 GLU B C 1
ATOM 5891 O O . GLU B 1 351 ? 25.75 23.781 19.516 1 86 351 GLU B O 1
ATOM 5896 N N . LEU B 1 352 ? 27.719 24.797 19.203 1 88.94 352 LEU B N 1
ATOM 5897 C CA . LEU B 1 352 ? 27.109 26.109 19.406 1 88.94 352 LEU B CA 1
ATOM 5898 C C . LEU B 1 352 ? 26.125 26.422 18.266 1 88.94 352 LEU B C 1
ATOM 5900 O O . LEU B 1 352 ? 25.031 26.906 18.516 1 88.94 352 LEU B O 1
ATOM 5904 N N . PHE B 1 353 ? 26.516 26.156 17.094 1 88.75 353 PHE B N 1
ATOM 5905 C CA . PHE B 1 353 ? 25.672 26.406 15.945 1 88.75 353 PHE B CA 1
ATOM 5906 C C . PHE B 1 353 ? 24.422 25.531 15.992 1 88.75 353 PHE B C 1
ATOM 5908 O O . PHE B 1 353 ? 23.328 25.984 15.641 1 88.75 353 PHE B O 1
ATOM 5915 N N . GLU B 1 354 ? 24.578 24.359 16.391 1 90.31 354 GLU B N 1
ATOM 5916 C CA . GLU B 1 354 ? 23.438 23.453 16.547 1 90.31 354 GLU B CA 1
ATOM 5917 C C . GLU B 1 354 ? 22.438 24 17.562 1 90.31 354 GLU B C 1
ATOM 5919 O O . GLU B 1 354 ? 21.219 23.953 17.328 1 90.31 354 GLU B O 1
ATOM 5924 N N . GLU B 1 355 ? 22.969 24.453 18.625 1 91.31 355 GLU B N 1
ATOM 5925 C CA . GLU B 1 355 ? 22.094 25 19.672 1 91.31 355 GLU B CA 1
ATOM 5926 C C . GLU B 1 355 ? 21.328 26.219 19.172 1 91.31 355 GLU B C 1
ATOM 5928 O O . GLU B 1 355 ? 20.156 26.391 19.469 1 91.31 355 GLU B O 1
ATOM 5933 N N . ARG B 1 356 ? 22.016 27.062 18.5 1 93.69 356 ARG B N 1
ATOM 5934 C CA . ARG B 1 356 ? 21.375 28.234 17.938 1 93.69 356 ARG B CA 1
ATOM 5935 C C . ARG B 1 356 ? 20.297 27.859 16.938 1 93.69 356 ARG B C 1
ATOM 5937 O O . ARG B 1 356 ? 19.188 28.406 16.953 1 93.69 356 ARG B O 1
ATOM 5944 N N . ALA B 1 357 ? 20.641 26.922 16.109 1 93.19 357 ALA B N 1
ATOM 5945 C CA . ALA B 1 357 ? 19.688 26.438 15.109 1 93.19 357 ALA B CA 1
ATOM 5946 C C . ALA B 1 357 ? 18.453 25.828 15.766 1 93.19 357 ALA B C 1
ATOM 5948 O O . ALA B 1 357 ? 17.328 26.047 15.32 1 93.19 357 ALA B O 1
ATOM 5949 N N . GLU B 1 358 ? 18.609 25.078 16.797 1 93.38 358 GLU B N 1
ATOM 5950 C CA . GLU B 1 358 ? 17.5 24.484 17.531 1 93.38 358 GLU B CA 1
ATOM 5951 C C . GLU B 1 358 ? 16.609 25.547 18.141 1 93.38 358 GLU B C 1
ATOM 5953 O O . GLU B 1 358 ? 15.383 25.391 18.172 1 93.38 358 GLU B O 1
ATOM 5958 N N . SER B 1 359 ? 17.234 26.547 18.594 1 93.69 359 SER B N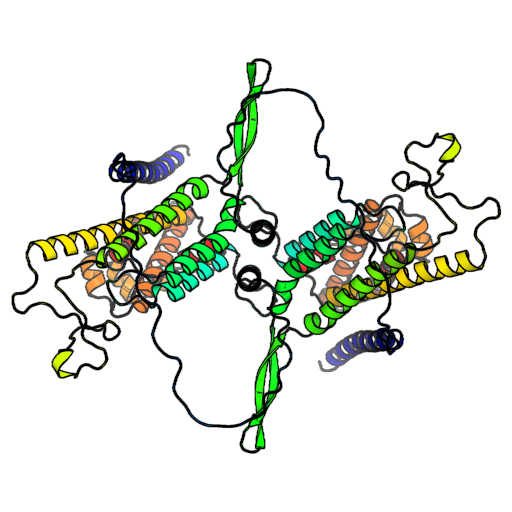 1
ATOM 5959 C CA . SER B 1 359 ? 16.469 27.641 19.156 1 93.69 359 SER B CA 1
ATOM 5960 C C . SER B 1 359 ? 15.609 28.328 18.078 1 93.69 359 SER B C 1
ATOM 5962 O O . SER B 1 359 ? 14.477 28.719 18.344 1 93.69 359 SER B O 1
ATOM 5964 N N . ILE B 1 360 ? 16.156 28.484 16.969 1 94 360 ILE B N 1
ATOM 5965 C CA . ILE B 1 360 ? 15.406 29.062 15.852 1 94 360 ILE B CA 1
ATOM 5966 C C . ILE B 1 360 ? 14.203 28.172 15.523 1 94 360 ILE B C 1
ATOM 5968 O O . ILE B 1 360 ? 13.094 28.672 15.32 1 94 360 ILE B O 1
ATOM 5972 N N . LEU B 1 361 ? 14.422 26.906 15.492 1 93.38 361 LEU B N 1
ATOM 5973 C CA . LEU B 1 361 ? 13.359 25.969 15.172 1 93.38 361 LEU B CA 1
ATOM 5974 C C . LEU B 1 361 ? 12.242 26.031 16.219 1 93.38 361 LEU B C 1
ATOM 5976 O O . LEU B 1 361 ? 11.062 25.953 15.867 1 93.38 361 LEU B O 1
ATOM 5980 N N . LEU B 1 362 ? 12.633 26.141 17.406 1 89.88 362 LEU B N 1
ATOM 5981 C CA . LEU B 1 362 ? 11.656 26.25 18.484 1 89.88 362 LEU B CA 1
ATOM 5982 C C . LEU B 1 362 ? 10.805 27.5 18.312 1 89.88 362 LEU B C 1
ATOM 5984 O O . LEU B 1 362 ? 9.578 27.453 18.469 1 89.88 362 LEU B O 1
ATOM 5988 N N . LEU B 1 363 ? 11.461 28.562 17.953 1 91.81 363 LEU B N 1
ATOM 5989 C CA . LEU B 1 363 ? 10.742 29.828 17.75 1 91.81 363 LEU B CA 1
ATOM 5990 C C . LEU B 1 363 ? 9.828 29.734 16.531 1 91.81 363 LEU B C 1
ATOM 5992 O O . LEU B 1 363 ? 8.719 30.266 16.547 1 91.81 363 LEU B O 1
ATOM 5996 N N . LEU B 1 364 ? 10.281 29.109 15.531 1 91.56 364 LEU B N 1
ATOM 5997 C CA . LEU B 1 364 ? 9.477 28.922 14.328 1 91.56 364 LEU B CA 1
ATOM 5998 C C . LEU B 1 364 ? 8.227 28.094 14.633 1 91.56 364 LEU B C 1
ATOM 6000 O O . LEU B 1 364 ? 7.137 28.422 14.156 1 91.56 364 LEU B O 1
ATOM 6004 N N . LYS B 1 365 ? 8.383 27.109 15.398 1 86.38 365 LYS B N 1
ATOM 6005 C CA . LYS B 1 365 ? 7.266 26.25 15.789 1 86.38 365 LYS B CA 1
ATOM 6006 C C . LYS B 1 365 ? 6.227 27.031 16.578 1 86.38 365 LYS B C 1
ATOM 6008 O O . LYS B 1 365 ? 5.023 26.812 16.438 1 86.38 365 LYS B O 1
ATOM 6013 N N . GLN B 1 366 ? 6.73 27.953 17.344 1 83.94 366 GLN B N 1
ATOM 6014 C CA . GLN B 1 366 ? 5.852 28.75 18.188 1 83.94 366 GLN B CA 1
ATOM 6015 C C . GLN B 1 366 ? 5.141 29.828 17.359 1 83.94 366 GLN B C 1
ATOM 6017 O O . GLN B 1 366 ? 3.947 30.078 17.547 1 83.94 366 GLN B O 1
ATOM 6022 N N . ARG B 1 367 ? 5.852 30.406 16.469 1 86.31 367 ARG B N 1
ATOM 6023 C CA . ARG B 1 367 ? 5.316 31.516 15.68 1 86.31 367 ARG B CA 1
ATOM 6024 C C . ARG B 1 367 ? 4.422 31.016 14.555 1 86.31 367 ARG B C 1
ATOM 6026 O O . ARG B 1 367 ? 3.465 31.688 14.164 1 86.31 367 ARG B O 1
ATOM 6033 N N . PHE B 1 368 ? 4.754 29.859 14.086 1 86.75 368 PHE B N 1
ATOM 6034 C CA . PHE B 1 368 ? 4.012 29.312 12.953 1 86.75 368 PHE B CA 1
ATOM 6035 C C . PHE B 1 368 ? 3.58 27.875 13.227 1 86.75 368 PHE B C 1
ATOM 6037 O O . PHE B 1 368 ? 4.035 26.953 12.555 1 86.75 368 PHE B O 1
ATOM 6044 N N . PRO B 1 369 ? 2.596 27.688 14.023 1 79.06 369 PRO B N 1
ATOM 6045 C CA . PRO B 1 369 ? 2.174 26.344 14.398 1 79.06 369 PRO B CA 1
ATOM 6046 C C . PRO B 1 369 ? 1.482 25.594 13.25 1 79.06 369 PRO B C 1
ATOM 6048 O O . PRO B 1 369 ? 1.417 24.359 13.258 1 79.06 369 PRO B O 1
ATOM 6051 N N . GLY B 1 370 ? 1.019 26.219 12.297 1 77.5 370 GLY B N 1
ATOM 6052 C CA . GLY B 1 370 ? 0.285 25.578 11.211 1 77.5 370 GLY B CA 1
ATOM 6053 C C . GLY B 1 370 ? 1.157 25.25 10.008 1 77.5 370 GLY B C 1
ATOM 6054 O O . GLY B 1 370 ? 0.648 24.938 8.938 1 77.5 370 GLY B O 1
ATOM 6055 N N . LEU B 1 371 ? 2.451 25.281 10.188 1 86 371 LEU B N 1
ATOM 6056 C CA . LEU B 1 371 ? 3.354 25 9.078 1 86 371 LEU B CA 1
ATOM 6057 C C . LEU B 1 371 ? 3.227 23.547 8.641 1 86 371 LEU B C 1
ATOM 6059 O O . LEU B 1 371 ? 3.092 22.641 9.469 1 86 371 LEU B O 1
ATOM 6063 N N . PRO B 1 372 ? 3.326 23.328 7.336 1 86.88 372 PRO B N 1
ATOM 6064 C CA . PRO B 1 372 ? 3.309 21.938 6.84 1 86.88 372 PRO B CA 1
ATOM 6065 C C . PRO B 1 372 ? 4.523 21.141 7.289 1 86.88 372 PRO B C 1
ATOM 6067 O O . PRO B 1 372 ? 5.48 21.703 7.824 1 86.88 372 PRO B O 1
ATOM 6070 N N . GLN B 1 373 ? 4.398 19.922 7.059 1 89.94 373 GLN B N 1
ATOM 6071 C CA . GLN B 1 373 ? 5.5 19.016 7.395 1 89.94 373 GLN B CA 1
ATOM 6072 C C . GLN B 1 373 ? 6.762 19.375 6.613 1 89.94 373 GLN B C 1
ATOM 6074 O O . GLN B 1 373 ? 6.684 19.734 5.434 1 89.94 373 GLN B O 1
ATOM 6079 N N . SER B 1 374 ? 7.883 19.312 7.293 1 94.38 374 SER B N 1
ATOM 6080 C CA . SER B 1 374 ? 9.164 19.594 6.648 1 94.38 374 SER B CA 1
ATOM 6081 C C . SER B 1 374 ? 9.578 18.453 5.734 1 94.38 374 SER B C 1
ATOM 6083 O O . SER B 1 374 ? 8.977 17.391 5.754 1 94.38 374 SER B O 1
ATOM 6085 N N . SER B 1 375 ? 10.617 18.719 4.992 1 94.94 375 SER B N 1
ATOM 6086 C CA . SER B 1 375 ? 11.18 17.688 4.129 1 94.94 375 SER B CA 1
ATOM 6087 C C . SER B 1 375 ? 11.719 16.516 4.945 1 94.94 375 SER B C 1
ATOM 6089 O O . SER B 1 375 ? 11.602 15.359 4.531 1 94.94 375 SER B O 1
ATOM 6091 N N . LEU B 1 376 ? 12.32 16.875 6.031 1 95.62 376 LEU B N 1
ATOM 6092 C CA . LEU B 1 376 ? 12.828 15.828 6.922 1 95.62 376 LEU B CA 1
ATOM 6093 C C . LEU B 1 376 ? 11.695 14.977 7.461 1 95.62 376 LEU B C 1
ATOM 6095 O O . LEU B 1 376 ? 11.781 13.742 7.457 1 95.62 376 LEU B O 1
ATOM 6099 N N . ASP B 1 377 ? 10.688 15.641 7.895 1 94.5 377 ASP B N 1
ATOM 6100 C CA . ASP B 1 377 ? 9.531 14.922 8.414 1 94.5 377 ASP B CA 1
ATOM 6101 C C . ASP B 1 377 ? 8.938 14 7.352 1 94.5 377 ASP B C 1
ATOM 6103 O O . ASP B 1 377 ? 8.648 12.836 7.629 1 94.5 377 ASP B O 1
ATOM 6107 N N . ILE B 1 378 ? 8.758 14.508 6.203 1 94.94 378 ILE B N 1
ATOM 6108 C CA . ILE B 1 378 ? 8.18 13.758 5.098 1 94.94 378 ILE B CA 1
ATOM 6109 C C . ILE B 1 378 ? 9.055 12.555 4.773 1 94.94 378 ILE B C 1
ATOM 6111 O O . ILE B 1 378 ? 8.547 11.453 4.527 1 94.94 378 ILE B O 1
ATOM 6115 N N . CYS B 1 379 ? 10.32 12.805 4.793 1 95.12 379 CYS B N 1
ATOM 6116 C CA . CYS B 1 379 ? 11.25 11.719 4.496 1 95.12 379 CYS B CA 1
ATOM 6117 C C . CYS B 1 379 ? 11.172 10.633 5.562 1 95.12 379 CYS B C 1
ATOM 6119 O O . CYS B 1 379 ? 11.258 9.445 5.246 1 95.12 379 CYS B O 1
ATOM 6121 N N . LYS B 1 380 ? 11.094 11.094 6.754 1 94.5 380 LYS B N 1
ATOM 6122 C CA . LYS B 1 380 ? 10.953 10.133 7.848 1 94.5 380 LYS B CA 1
ATOM 6123 C C . LYS B 1 380 ? 9.703 9.281 7.672 1 94.5 380 LYS B C 1
ATOM 6125 O O . LYS B 1 380 ? 9.734 8.07 7.898 1 94.5 380 LYS B O 1
ATOM 6130 N N . ILE B 1 381 ? 8.625 9.859 7.305 1 93.25 381 ILE B N 1
ATOM 6131 C CA . ILE B 1 381 ? 7.363 9.156 7.117 1 93.25 381 ILE B CA 1
ATOM 6132 C C . ILE B 1 381 ? 7.457 8.234 5.902 1 93.25 381 ILE B C 1
ATOM 6134 O O . ILE B 1 381 ? 6.945 7.113 5.926 1 93.25 381 ILE B O 1
ATOM 6138 N N . GLN B 1 382 ? 8.141 8.633 4.887 1 92.25 382 GLN B N 1
ATOM 6139 C CA . GLN B 1 382 ? 8.273 7.906 3.631 1 92.25 382 GLN B CA 1
ATOM 6140 C C . GLN B 1 382 ? 9.094 6.637 3.816 1 92.25 382 GLN B C 1
ATOM 6142 O O . GLN B 1 382 ? 8.797 5.598 3.223 1 92.25 382 GLN B O 1
ATOM 6147 N N . TYR B 1 383 ? 10.148 6.781 4.652 1 87.62 383 TYR B N 1
ATOM 6148 C CA . TYR B 1 383 ? 11.102 5.676 4.723 1 87.62 383 TYR B CA 1
ATOM 6149 C C . TYR B 1 383 ? 11.109 5.055 6.117 1 87.62 383 TYR B C 1
ATOM 6151 O O . TYR B 1 383 ? 11.781 4.047 6.348 1 87.62 383 TYR B O 1
#

InterPro domains:
  IPR005512 PRONE domain [PF03759] (74-383)
  IPR005512 PRONE domain [PS51334] (65-383)
  IPR038937 Rop guanine nucleotide exchange factor [PTHR33101] (47-383)

Secondary structure (DSSP, 8-state):
--GGGHHHHHHHHHHHHHHHHHHHHHHHHS----------------------------------------S-HHHHHHHHHHHHHHHTT-TT-SS----HHHHHHHHHHHHHHHHHTT--SSSPPPHHHHHHHHHHHHHHHGGGGG-EEEEEEEEE-TTS-EEEEEEEEE-HHHHHHHHHHHHHHHHHHHHHHGGGS--S-EEPPTTS-HHHH----SS-TTSPPEE--TT---HHHHHHHHHHHHHHHHHHHHHHHHHHHHHHHSPPPHHHHHTS-SSHHHHH-HHHHHHHSSSS--HHHHHHHS--SSHHHHHHHHHHHHHHHHHHHHHHHHHTTS--HHHHHHHHHHHHHHHHHHHHHHHHHHH-TTPPPPHHHHHHHH-/--GGGHHHHHHHHHHHHHHHHHHHHHHHHS----------------------------------------S-HHHHHHHHHHHHHHHTT-TT-SS----HHHHHHHHHHHHHHHHHTT--SSSPPPHHHHHHHHHHHHHHHGGGGG-EEEEEEEEE-TTS-EEEEEEEEE-HHHHHHHHHHHHHHHHHHHHHHGGGS--S-EEPPTTS-HHHH----SS-TTSPPEE--TT---HHHHHHHHHHHHHHHHHHHHHHHHHHHHHHHSPPPHHHHHTS-SSHHHHH-HHHHHHHSSSS--HHHHHHHS--SSHHHHHHHHHHHHHHHHHHHHHHHHHTTS--HHHHHHHHHHHHHHHHHHHHHHHHHHH-TTPPPPHHHHHHHH-